Protein AF-0000000084941012 (afdb_homodimer)

pLDDT: mean 90.16, std 10.42, range [42.03, 98.69]

Radius of gyration: 24.3 Å; Cα contacts (8 Å, |Δi|>4): 1120; chains: 2; bounding box: 50×72×60 Å

Nearest PDB structures (foldseek):
  5lj7-assembly1_B  TM=8.332E-01  e=2.369E-20  Aggregatibacter actinomycetemcomitans
  5lil-assembly1_B  TM=8.361E-01  e=9.939E-20  Aggregatibacter actinomycetemcomitans
  5lil-assembly1_A  TM=8.346E-01  e=3.928E-19  Aggregatibacter actinomycetemcomitans
  5lj6-assembly1_A  TM=8.363E-01  e=1.085E-18  Aggregatibacter actinomycetemcomitans
  8bms-assembly1_A  TM=8.420E-01  e=5.595E-17  Lactobacillus delbrueckii subsp. bulgaricus ATCC 11842 = JCM 1002

Secondary structure (DSSP, 8-state):
---SEEEEEEEE--TTSSS-SEEEEEEEE-TT-EEEEE--TTSSHHHHHHHHTTSS--SEEEEEETTEEGGGS-HHHHHTTEEEE-SS----TT-BHHHHHHHHHGGGS-TTPPPPHHHHHHHHHHHHHTT-GGGTTSBGGGS-HHHHHHHHHHHHHHT--SEEEESSTTTTS-HHHHHHHHHHHHHHHHTT-EEEEEES-THHHHHH-SEEEEE-TTS-EEEEEHHHH--HHHHHHHHTS-EEEEEEGGGTEEEEEE---/---SEEEEEEEE--TTSSS-SEEEEEEEE-TT-EEEEE--TTSSHHHHHHHHTTSS--SEEEEEETTEEGGGS-HHHHHTTEEEE-SS----TT-BHHHHHHHHHGGGS-TTPPPPHHHHHHHHHHHHHTT-GGGTTSBGGGS-HHHHHHHHHHHHHHT--SEEEESSTTTTS-HHHHHHHHHHHHHHHHTT-EEEEEES-THHHHHH-SEEEEE-TTS-EEEEEHHHH--HHHHHHHHTS-EEEEEEGGGTEEEEEE---

Sequence (522 aa):
MAPLIEVQDLAFRYSNRRGDVFRNVSFAVEKGEMLTLLGPNGAGKSTLLNCIAGLATPTGGYVNVNRRPVCDCSARELAAHIGYVRQHIAVTYGYTVREYLVMGAAPRIGMFAVPKEEDYERVESTIAELDLKKLADRTVSHLSGGERQRVAVARAIVQDPEAILFDEPTSALDFGNQIRVLRTCKELTERGYAVVMTTHNPDQPILLGGKVALLNADGTLAVGDAATTLTSARLSELYGTELHLAYVDAVDRIACVSGRLMAPLIEVQDLAFRYSNRRGDVFRNVSFAVEKGEMLTLLGPNGAGKSTLLNCIAGLATPTGGYVNVNRRPVCDCSARELAAHIGYVRQHIAVTYGYTVREYLVMGAAPRIGMFAVPKEEDYERVESTIAELDLKKLADRTVSHLSGGERQRVAVARAIVQDPEAILFDEPTSALDFGNQIRVLRTCKELTERGYAVVMTTHNPDQPILLGGKVALLNADGTLAVGDAATTLTSARLSELYGTELHLAYVDAVDRIACVSGRL

Structure (mmCIF, N/CA/C/O backbone):
data_AF-0000000084941012-model_v1
#
loop_
_entity.id
_entity.type
_entity.pdbx_description
1 polymer 'ABC transporter, ATP-binding protein'
#
loop_
_atom_site.group_PDB
_atom_site.id
_atom_site.type_symbol
_atom_site.label_atom_id
_atom_site.label_alt_id
_atom_site.label_comp_id
_atom_site.label_asym_id
_atom_site.label_entity_id
_atom_site.label_seq_id
_atom_site.pdbx_PDB_ins_code
_atom_site.Cartn_x
_atom_site.Cartn_y
_atom_site.Cartn_z
_atom_site.occupancy
_atom_site.B_iso_or_equiv
_atom_site.auth_seq_id
_atom_site.auth_comp_id
_atom_site.auth_asym_id
_atom_site.auth_atom_id
_atom_site.pdbx_PDB_model_num
ATOM 1 N N . MET A 1 1 ? 7.977 -36.344 -7.293 1 62.31 1 MET A N 1
ATOM 2 C CA . MET A 1 1 ? 7.375 -35.719 -8.469 1 62.31 1 MET A CA 1
ATOM 3 C C . MET A 1 1 ? 8.055 -34.406 -8.789 1 62.31 1 MET 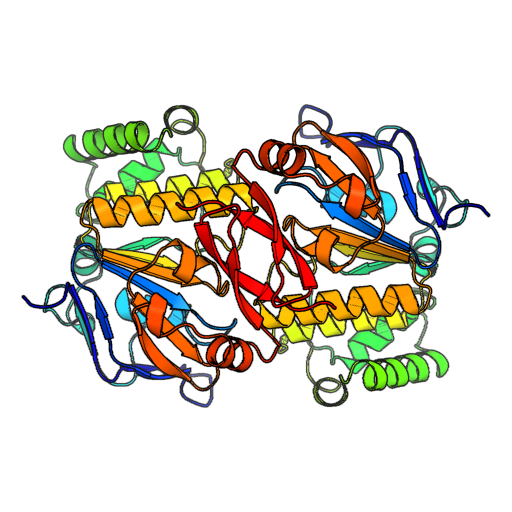A C 1
ATOM 5 O O . MET A 1 1 ? 8.578 -33.719 -7.891 1 62.31 1 MET A O 1
ATOM 9 N N . ALA A 1 2 ? 8.289 -34.094 -10.031 1 83.56 2 ALA A N 1
ATOM 10 C CA . ALA A 1 2 ? 9.023 -32.906 -10.438 1 83.56 2 ALA A CA 1
ATOM 11 C C . ALA A 1 2 ? 8.234 -31.625 -10.109 1 83.56 2 ALA A C 1
ATOM 13 O O . ALA A 1 2 ? 7.004 -31.625 -10.18 1 83.56 2 ALA A O 1
ATOM 14 N N . PRO A 1 3 ? 8.891 -30.578 -9.602 1 93.44 3 PRO A N 1
ATOM 15 C CA . PRO A 1 3 ? 8.195 -29.328 -9.281 1 93.44 3 PRO A CA 1
ATOM 16 C C . PRO A 1 3 ? 7.574 -28.672 -10.516 1 93.44 3 PRO A C 1
ATOM 18 O O . PRO A 1 3 ? 8.039 -28.891 -11.633 1 93.44 3 PRO A O 1
ATOM 21 N N . LEU A 1 4 ? 6.496 -28.062 -10.305 1 96.06 4 LEU A N 1
ATOM 22 C CA . LEU A 1 4 ? 5.816 -27.359 -11.383 1 96.06 4 LEU A CA 1
ATOM 23 C C . LEU A 1 4 ? 6.66 -26.188 -11.891 1 96.06 4 LEU A C 1
ATOM 25 O O . LEU A 1 4 ? 6.797 -26 -13.102 1 96.06 4 LEU A O 1
ATOM 29 N N . ILE A 1 5 ? 7.176 -25.391 -10.961 1 97.44 5 ILE A N 1
ATOM 30 C CA . ILE A 1 5 ? 8.109 -24.312 -11.25 1 97.44 5 ILE A CA 1
ATOM 31 C C . ILE A 1 5 ? 9.461 -24.609 -10.602 1 97.44 5 ILE A C 1
ATOM 33 O O . ILE A 1 5 ? 9.531 -24.906 -9.406 1 97.44 5 ILE A O 1
ATOM 37 N N . GLU A 1 6 ? 10.461 -24.562 -11.406 1 97.88 6 GLU A N 1
ATOM 38 C CA . GLU A 1 6 ? 11.82 -24.75 -10.906 1 97.88 6 GLU A CA 1
ATOM 39 C C . GLU A 1 6 ? 12.742 -23.609 -11.344 1 97.88 6 GLU A C 1
ATOM 41 O O . GLU A 1 6 ? 12.867 -23.328 -12.531 1 97.88 6 GLU A O 1
ATOM 46 N N . VAL A 1 7 ? 13.281 -22.953 -10.406 1 97.69 7 VAL A N 1
ATOM 47 C CA . VAL A 1 7 ? 14.25 -21.891 -10.641 1 97.69 7 VAL A CA 1
ATOM 48 C C . VAL A 1 7 ? 15.617 -22.328 -10.117 1 97.69 7 VAL A C 1
ATOM 50 O O . VAL A 1 7 ? 15.758 -22.703 -8.953 1 97.69 7 VAL A O 1
ATOM 53 N N . GLN A 1 8 ? 16.625 -22.281 -10.984 1 97.25 8 GLN A N 1
ATOM 54 C CA . GLN A 1 8 ? 17.938 -22.797 -10.609 1 97.25 8 GLN A CA 1
ATOM 55 C C . GLN A 1 8 ? 19.031 -21.766 -10.922 1 97.25 8 GLN A C 1
ATOM 57 O O . GLN A 1 8 ? 19.219 -21.391 -12.078 1 97.25 8 GLN A O 1
ATOM 62 N N . ASP A 1 9 ? 19.75 -21.375 -9.836 1 97.12 9 ASP A N 1
ATOM 63 C CA . ASP A 1 9 ? 20.906 -20.484 -9.93 1 97.12 9 ASP A CA 1
ATOM 64 C C . ASP A 1 9 ? 20.609 -19.297 -10.828 1 97.12 9 ASP A C 1
ATOM 66 O O . ASP A 1 9 ? 21.422 -18.938 -11.688 1 97.12 9 ASP A O 1
ATOM 70 N N . LEU A 1 10 ? 19.469 -18.781 -10.695 1 97.12 10 LEU A N 1
ATOM 71 C CA . LEU A 1 10 ? 18.984 -17.719 -11.578 1 97.12 10 LEU A CA 1
ATOM 72 C C . LEU A 1 10 ? 19.703 -16.391 -11.281 1 97.12 10 LEU A C 1
ATOM 74 O O . LEU A 1 10 ? 19.906 -16.047 -10.117 1 97.12 10 LEU A O 1
ATOM 78 N N . ALA A 1 11 ? 20.047 -15.703 -12.328 1 96.62 11 ALA A N 1
ATOM 79 C CA . ALA A 1 11 ? 20.625 -14.367 -12.242 1 96.62 11 ALA A CA 1
ATOM 80 C C . ALA A 1 11 ? 20 -13.43 -13.273 1 96.62 11 ALA A C 1
ATOM 82 O O . ALA A 1 11 ? 19.578 -13.867 -14.336 1 96.62 11 ALA A O 1
ATOM 83 N N . PHE A 1 12 ? 19.906 -12.188 -12.914 1 96.44 12 PHE A N 1
ATOM 84 C CA . PHE A 1 12 ? 19.344 -11.195 -13.828 1 96.44 12 PHE A CA 1
ATOM 85 C C . PHE A 1 12 ? 20.031 -9.852 -13.641 1 96.44 12 PHE A C 1
ATOM 87 O O . PHE A 1 12 ? 20.328 -9.445 -12.516 1 96.44 12 PHE A O 1
ATOM 94 N N . ARG A 1 13 ? 20.281 -9.266 -14.719 1 93.38 13 ARG A N 1
ATOM 95 C CA . ARG A 1 13 ? 20.812 -7.91 -14.773 1 93.38 13 ARG A CA 1
ATOM 96 C C . ARG A 1 13 ? 20.156 -7.102 -15.883 1 93.38 13 ARG A C 1
ATOM 98 O O . ARG A 1 13 ? 19.969 -7.605 -16.984 1 93.38 13 ARG A O 1
ATOM 105 N N . TYR A 1 14 ? 19.797 -5.91 -15.539 1 89.94 14 TYR A N 1
ATOM 106 C CA . TYR A 1 14 ? 19.312 -5.023 -16.594 1 89.94 14 TYR A CA 1
ATOM 107 C C . TYR A 1 14 ? 20.453 -4.492 -17.438 1 89.94 14 TYR A C 1
ATOM 109 O O . TYR A 1 14 ? 21.531 -4.215 -16.922 1 89.94 14 TYR A O 1
ATOM 117 N N . SER A 1 15 ? 20.203 -4.316 -18.641 1 83.75 15 SER A N 1
ATOM 118 C CA . SER A 1 15 ? 21.25 -3.879 -19.562 1 83.75 15 SER A CA 1
ATOM 119 C C . SER A 1 15 ? 21.734 -2.473 -19.219 1 83.75 15 SER A C 1
ATOM 121 O O . SER A 1 15 ? 22.906 -2.162 -19.375 1 83.75 15 SER A O 1
ATOM 123 N N . ASN A 1 16 ? 20.875 -1.645 -18.75 1 78.44 16 ASN A N 1
ATOM 124 C CA . ASN A 1 16 ? 21.188 -0.238 -18.531 1 78.44 16 ASN A CA 1
ATOM 125 C C . ASN A 1 16 ? 21.609 0.031 -17.094 1 78.44 16 ASN A C 1
ATOM 127 O O . ASN A 1 16 ? 21.766 1.187 -16.688 1 78.44 16 ASN A O 1
ATOM 131 N N . ARG A 1 17 ? 21.688 -0.974 -16.359 1 74 17 ARG A N 1
ATOM 132 C CA . ARG A 1 17 ? 22.062 -0.782 -14.953 1 74 17 ARG A CA 1
ATOM 133 C C . ARG A 1 17 ? 23.266 -1.634 -14.586 1 74 17 ARG A C 1
ATOM 135 O O . ARG A 1 17 ? 23.469 -2.719 -15.141 1 74 17 ARG A O 1
ATOM 142 N N . ARG A 1 18 ? 24 -0.912 -13.719 1 73.75 18 ARG A N 1
ATOM 143 C CA . ARG A 1 18 ? 25.141 -1.653 -13.211 1 73.75 18 ARG A CA 1
ATOM 144 C C . ARG A 1 18 ? 24.734 -2.611 -12.102 1 73.75 18 ARG A C 1
ATOM 146 O O . ARG A 1 18 ? 23.859 -2.293 -11.297 1 73.75 18 ARG A O 1
ATOM 153 N N . GLY A 1 19 ? 25.172 -3.869 -12.195 1 85.06 19 GLY A N 1
ATOM 154 C CA . GLY A 1 19 ? 25 -4.836 -11.117 1 85.06 19 GLY A CA 1
ATOM 155 C C . GLY A 1 19 ? 23.812 -5.75 -11.32 1 85.06 19 GLY A C 1
ATOM 156 O O . GLY A 1 19 ? 22.891 -5.418 -12.062 1 85.06 19 GLY A O 1
ATOM 157 N N . ASP A 1 20 ? 23.891 -6.918 -10.695 1 91.75 20 ASP A N 1
ATOM 158 C CA . ASP A 1 20 ? 22.812 -7.898 -10.766 1 91.75 20 ASP A CA 1
ATOM 159 C C . ASP A 1 20 ? 21.672 -7.535 -9.82 1 91.75 20 ASP A C 1
ATOM 161 O O . ASP A 1 20 ? 21.906 -7.07 -8.703 1 91.75 20 ASP A O 1
ATOM 165 N N . VAL A 1 21 ? 20.484 -7.586 -10.344 1 93.12 21 VAL A N 1
ATOM 166 C CA . VAL A 1 21 ? 19.312 -7.473 -9.484 1 93.12 21 VAL A CA 1
ATOM 167 C C . VAL A 1 21 ? 19.312 -8.594 -8.445 1 93.12 21 VAL A C 1
ATOM 169 O O . VAL A 1 21 ? 19.094 -8.352 -7.258 1 93.12 21 VAL A O 1
ATOM 172 N N . PHE A 1 22 ? 19.562 -9.789 -8.875 1 94.81 22 PHE A N 1
ATOM 173 C CA . PHE A 1 22 ? 19.781 -10.953 -8.031 1 94.81 22 PHE A CA 1
ATOM 174 C C . PHE A 1 22 ? 20.688 -11.961 -8.727 1 94.81 22 PHE A C 1
ATOM 176 O O . PHE A 1 22 ? 20.891 -11.891 -9.938 1 94.81 22 PHE A O 1
ATOM 183 N N . ARG A 1 23 ? 21.297 -12.805 -7.848 1 93.81 23 ARG A N 1
ATOM 184 C CA . ARG A 1 23 ? 22.172 -13.867 -8.336 1 93.81 23 ARG A CA 1
ATOM 185 C C . ARG A 1 23 ? 22.016 -15.133 -7.508 1 93.81 23 ARG A C 1
ATOM 187 O O . ARG A 1 23 ? 21.688 -15.062 -6.316 1 93.81 23 ARG A O 1
ATOM 194 N N . ASN A 1 24 ? 22.156 -16.25 -8.242 1 94.25 24 ASN A N 1
ATOM 195 C CA . ASN A 1 24 ? 22.172 -17.547 -7.598 1 94.25 24 ASN A CA 1
ATOM 196 C C . ASN A 1 24 ? 20.891 -17.812 -6.828 1 94.25 24 ASN A C 1
ATOM 198 O O . ASN A 1 24 ? 20.922 -18.25 -5.676 1 94.25 24 ASN A O 1
ATOM 202 N N . VAL A 1 25 ? 19.797 -17.484 -7.402 1 95.19 25 VAL A N 1
ATOM 203 C CA . VAL A 1 25 ? 18.469 -17.688 -6.812 1 95.19 25 VAL A CA 1
ATOM 204 C C . VAL A 1 25 ? 17.922 -19.047 -7.234 1 95.19 25 VAL A C 1
ATOM 206 O O . VAL A 1 25 ? 17.906 -19.375 -8.422 1 95.19 25 VAL A O 1
ATOM 209 N N . SER A 1 26 ? 17.594 -19.859 -6.258 1 97.56 26 SER A N 1
ATOM 210 C CA . SER A 1 26 ? 17.047 -21.188 -6.547 1 97.56 26 SER A CA 1
ATOM 211 C C . SER A 1 26 ? 15.852 -21.5 -5.652 1 97.56 26 SER A C 1
ATOM 213 O O . SER A 1 26 ? 15.867 -21.203 -4.457 1 97.56 26 SER A O 1
ATOM 215 N N . PHE A 1 27 ? 14.812 -22.016 -6.238 1 97.56 27 PHE A N 1
ATOM 216 C CA . PHE A 1 27 ? 13.664 -22.531 -5.5 1 97.56 27 PHE A CA 1
ATOM 217 C C . PHE A 1 27 ? 12.75 -23.328 -6.418 1 97.56 27 PHE A C 1
ATOM 219 O O . PHE A 1 27 ? 12.969 -23.375 -7.629 1 97.56 27 PHE A O 1
ATOM 226 N N . ALA A 1 28 ? 11.852 -23.969 -5.828 1 97.81 28 ALA A N 1
ATOM 227 C CA . ALA A 1 28 ? 10.859 -24.734 -6.578 1 97.81 28 ALA A CA 1
ATOM 228 C C . ALA A 1 28 ? 9.477 -24.594 -5.957 1 97.81 28 ALA A C 1
ATOM 230 O O . ALA A 1 28 ? 9.352 -24.328 -4.758 1 97.81 28 ALA A O 1
ATOM 231 N N . VAL A 1 29 ? 8.484 -24.719 -6.773 1 97.75 29 VAL A N 1
ATOM 232 C CA . VAL A 1 29 ? 7.09 -24.688 -6.344 1 97.75 29 VAL A CA 1
ATOM 233 C C . VAL A 1 29 ? 6.332 -25.875 -6.918 1 97.75 29 VAL A C 1
ATOM 235 O O . VAL A 1 29 ? 6.391 -26.141 -8.125 1 97.75 29 VAL A O 1
ATOM 238 N N . GLU A 1 30 ? 5.695 -26.578 -6.074 1 97.06 30 GLU A N 1
ATOM 239 C CA . GLU A 1 30 ? 4.898 -27.734 -6.488 1 97.06 30 GLU A CA 1
ATOM 240 C C . GLU A 1 30 ? 3.443 -27.344 -6.734 1 97.06 30 GLU A C 1
ATOM 242 O O . GLU A 1 30 ? 3.027 -26.234 -6.387 1 97.06 30 GLU A O 1
ATOM 247 N N . LYS A 1 31 ? 2.754 -28.266 -7.398 1 95.19 31 LYS A N 1
ATOM 248 C CA . LYS A 1 31 ? 1.314 -28.078 -7.547 1 95.19 31 LYS A CA 1
ATOM 249 C C . LYS A 1 31 ? 0.632 -27.938 -6.191 1 95.19 31 LYS A C 1
ATOM 251 O O . LYS A 1 31 ? 0.951 -28.672 -5.254 1 95.19 31 LYS A O 1
ATOM 256 N N . GLY A 1 32 ? -0.248 -26.938 -6.125 1 96 32 GLY A N 1
ATOM 257 C CA . GLY A 1 32 ? -0.999 -26.75 -4.895 1 96 32 GLY A CA 1
ATOM 258 C C . GLY A 1 32 ? -0.191 -26.078 -3.803 1 96 32 GLY A C 1
ATOM 259 O O . GLY A 1 32 ? -0.621 -26.016 -2.648 1 96 32 GLY A O 1
ATOM 260 N N . GLU A 1 33 ? 0.954 -25.594 -4.168 1 97.69 33 GLU A N 1
ATOM 261 C CA . GLU A 1 33 ? 1.834 -24.984 -3.176 1 97.69 33 GLU A CA 1
ATOM 262 C C . GLU A 1 33 ? 1.787 -23.469 -3.256 1 97.69 33 GLU A C 1
ATOM 264 O O . GLU A 1 33 ? 1.626 -22.906 -4.34 1 97.69 33 GLU A O 1
ATOM 269 N N . MET A 1 34 ? 1.875 -22.844 -2.111 1 98.19 34 MET A N 1
ATOM 270 C CA . MET A 1 34 ? 1.961 -21.406 -1.972 1 98.19 34 MET A CA 1
ATOM 271 C C . MET A 1 34 ? 3.404 -20.953 -1.761 1 98.19 34 MET A C 1
ATOM 273 O O . MET A 1 34 ? 4.082 -21.453 -0.856 1 98.19 34 MET A O 1
ATOM 277 N N . LEU A 1 35 ? 3.889 -20.078 -2.598 1 98.69 35 LEU A N 1
ATOM 278 C CA . LEU A 1 35 ? 5.164 -19.406 -2.381 1 98.69 35 LEU A CA 1
ATOM 279 C C . LEU A 1 35 ? 4.984 -17.891 -2.377 1 98.69 35 LEU A C 1
ATOM 281 O O . LEU A 1 35 ? 4.5 -17.312 -3.355 1 98.69 35 LEU A O 1
ATOM 285 N N . THR A 1 36 ? 5.297 -17.25 -1.313 1 98.69 36 THR A N 1
ATOM 286 C CA . THR A 1 36 ? 5.266 -15.789 -1.229 1 98.69 36 THR A CA 1
ATOM 287 C C . THR A 1 36 ? 6.676 -15.219 -1.329 1 98.69 36 THR A C 1
ATOM 289 O O . THR A 1 36 ? 7.551 -15.555 -0.528 1 98.69 36 THR A O 1
ATOM 292 N N . LEU A 1 37 ? 6.926 -14.477 -2.348 1 98.38 37 LEU A N 1
ATOM 293 C CA . LEU A 1 37 ? 8.164 -13.719 -2.488 1 98.38 37 LEU A CA 1
ATOM 294 C C . LEU A 1 37 ? 8.094 -12.406 -1.717 1 98.38 37 LEU A C 1
ATOM 296 O O . LEU A 1 37 ? 7.348 -11.5 -2.094 1 98.38 37 LEU A O 1
ATOM 300 N N . LEU A 1 38 ? 8.859 -12.328 -0.659 1 98.31 38 LEU A N 1
ATOM 301 C CA . LEU A 1 38 ? 8.844 -11.18 0.246 1 98.31 38 LEU A CA 1
ATOM 302 C C . LEU A 1 38 ? 10.133 -10.367 0.114 1 98.31 38 LEU A C 1
ATOM 304 O O . LEU A 1 38 ? 11.227 -10.938 0.04 1 98.31 38 LEU A O 1
ATOM 308 N N . GLY A 1 39 ? 10.047 -9.094 0.103 1 95.81 39 GLY A N 1
ATOM 309 C CA . GLY A 1 39 ? 11.203 -8.219 0.034 1 95.81 39 GLY A CA 1
ATOM 310 C C . GLY A 1 39 ? 10.836 -6.75 -0.077 1 95.81 39 GLY A C 1
ATOM 311 O O . GLY A 1 39 ? 9.68 -6.41 -0.312 1 95.81 39 GLY A O 1
ATOM 312 N N . PRO A 1 40 ? 11.781 -5.902 0.092 1 93.75 40 PRO A N 1
ATOM 313 C CA . PRO A 1 40 ? 11.531 -4.465 -0.029 1 93.75 40 PRO A CA 1
ATOM 314 C C . PRO A 1 40 ? 11.266 -4.031 -1.469 1 93.75 40 PRO A C 1
ATOM 316 O O . PRO A 1 40 ? 11.398 -4.836 -2.395 1 93.75 40 PRO A O 1
ATOM 319 N N . ASN A 1 41 ? 10.766 -2.803 -1.564 1 89.56 41 ASN A N 1
ATOM 320 C CA . ASN A 1 41 ? 10.586 -2.24 -2.898 1 89.56 41 ASN A CA 1
ATOM 321 C C . ASN A 1 41 ? 11.898 -2.201 -3.674 1 89.56 41 ASN A C 1
ATOM 323 O O . ASN A 1 41 ? 12.945 -1.864 -3.117 1 89.56 41 ASN A O 1
ATOM 327 N N . GLY A 1 42 ? 11.883 -2.588 -4.887 1 87.81 42 GLY A N 1
ATOM 328 C CA . GLY A 1 42 ? 13.055 -2.5 -5.746 1 87.81 42 GLY A CA 1
ATOM 329 C C . GLY A 1 42 ? 13.977 -3.693 -5.617 1 87.81 42 GLY A C 1
ATOM 330 O O . GLY A 1 42 ? 15.023 -3.748 -6.273 1 87.81 42 GLY A O 1
ATOM 331 N N . ALA A 1 43 ? 13.625 -4.652 -4.84 1 92 43 ALA A N 1
ATOM 332 C CA . ALA A 1 43 ? 14.508 -5.789 -4.582 1 92 43 ALA A CA 1
ATOM 333 C C . ALA A 1 43 ? 14.594 -6.703 -5.797 1 92 43 ALA A C 1
ATOM 335 O O . ALA A 1 43 ? 15.477 -7.559 -5.875 1 92 43 ALA A O 1
ATOM 336 N N . GLY A 1 44 ? 13.625 -6.598 -6.727 1 94 44 GLY A N 1
ATOM 337 C CA . GLY A 1 44 ? 13.656 -7.434 -7.914 1 94 44 GLY A CA 1
ATOM 338 C C . GLY A 1 44 ? 12.547 -8.469 -7.945 1 94 44 GLY A C 1
ATOM 339 O O . GLY A 1 44 ? 12.586 -9.406 -8.742 1 94 44 GLY A O 1
ATOM 340 N N . LYS A 1 45 ? 11.562 -8.367 -7.062 1 95.94 45 LYS A N 1
ATOM 341 C CA . LYS A 1 45 ? 10.477 -9.336 -6.969 1 95.94 45 LYS A CA 1
ATOM 342 C C . LYS A 1 45 ? 9.742 -9.469 -8.297 1 95.94 45 LYS A C 1
ATOM 344 O O . LYS A 1 45 ? 9.547 -10.578 -8.797 1 95.94 45 LYS A O 1
ATOM 349 N N . SER A 1 46 ? 9.359 -8.273 -8.891 1 94.44 46 SER A N 1
ATOM 350 C CA . SER A 1 46 ? 8.648 -8.273 -10.164 1 94.44 46 SER A CA 1
ATOM 351 C C . SER A 1 46 ? 9.523 -8.828 -11.281 1 94.44 46 SER A C 1
ATOM 353 O O . SER A 1 46 ? 9.039 -9.547 -12.164 1 94.44 46 SER A O 1
ATOM 355 N N . THR A 1 47 ? 10.781 -8.531 -11.258 1 94.94 47 THR A N 1
ATOM 356 C CA . THR A 1 47 ? 11.727 -9.055 -12.234 1 94.94 47 THR A CA 1
ATOM 357 C C . THR A 1 47 ? 11.789 -10.578 -12.172 1 94.94 47 THR A C 1
ATOM 359 O O . THR A 1 47 ? 11.766 -11.25 -13.203 1 94.94 47 THR A O 1
ATOM 362 N N . LEU A 1 48 ? 11.828 -11.055 -10.961 1 96.94 48 LEU A N 1
ATOM 363 C CA . LEU A 1 48 ? 11.859 -12.508 -10.773 1 96.94 48 LEU A CA 1
ATOM 364 C C . LEU A 1 48 ? 10.594 -13.156 -11.32 1 96.94 48 LEU A C 1
ATOM 366 O O . LEU A 1 48 ? 10.664 -14.164 -12.031 1 96.94 48 LEU A O 1
ATOM 370 N N . LEU A 1 49 ? 9.414 -12.594 -11.055 1 96.75 49 LEU A N 1
ATOM 371 C CA . LEU A 1 49 ? 8.156 -13.109 -11.594 1 96.75 49 LEU A CA 1
ATOM 372 C C . LEU A 1 49 ? 8.156 -13.07 -13.117 1 96.75 49 LEU A C 1
ATOM 374 O O . LEU A 1 49 ? 7.684 -14 -13.766 1 96.75 49 LEU A O 1
ATOM 378 N N . ASN A 1 50 ? 8.719 -12 -13.672 1 95.56 50 ASN A N 1
ATOM 379 C CA . ASN A 1 50 ? 8.805 -11.867 -15.117 1 95.56 50 ASN A CA 1
ATOM 380 C C . ASN A 1 50 ? 9.688 -12.953 -15.727 1 95.56 50 ASN A C 1
ATOM 382 O O . ASN A 1 50 ? 9.398 -13.453 -16.812 1 95.56 50 ASN A O 1
ATOM 386 N N . CYS A 1 51 ? 10.727 -13.312 -15.062 1 96.56 51 CYS A N 1
ATOM 387 C CA . CYS A 1 51 ? 11.578 -14.398 -15.531 1 96.56 51 CYS A CA 1
ATOM 388 C C . CYS A 1 51 ? 10.812 -15.719 -15.547 1 96.56 51 CYS A C 1
ATOM 390 O O . CYS A 1 51 ? 10.914 -16.484 -16.5 1 96.56 51 CYS A O 1
ATOM 392 N N . ILE A 1 52 ? 10.023 -15.945 -14.523 1 96.56 52 ILE A N 1
ATOM 393 C CA . ILE A 1 52 ? 9.242 -17.172 -14.422 1 96.56 52 ILE A CA 1
ATOM 394 C C . ILE A 1 52 ? 8.188 -17.203 -15.523 1 96.56 52 ILE A C 1
ATOM 396 O O . ILE A 1 52 ? 7.957 -18.25 -16.141 1 96.56 52 ILE A O 1
ATOM 400 N N . ALA A 1 53 ? 7.613 -16.062 -15.805 1 94.88 53 ALA A N 1
ATOM 401 C CA . ALA A 1 53 ? 6.535 -15.961 -16.781 1 94.88 53 ALA A CA 1
ATOM 402 C C . ALA A 1 53 ? 7.09 -15.898 -18.203 1 94.88 53 ALA A C 1
ATOM 404 O O . ALA A 1 53 ? 6.324 -15.828 -19.172 1 94.88 53 ALA A O 1
ATOM 405 N N . GLY A 1 54 ? 8.391 -15.789 -18.359 1 94.62 54 GLY A N 1
ATOM 406 C CA . GLY A 1 54 ? 9.016 -15.727 -19.672 1 94.62 54 GLY A CA 1
ATOM 407 C C . GLY A 1 54 ? 8.984 -14.336 -20.281 1 94.62 54 GLY A C 1
ATOM 408 O O . GLY A 1 54 ? 9.148 -14.172 -21.484 1 94.62 54 GLY A O 1
ATOM 409 N N . LEU A 1 55 ? 8.75 -13.336 -19.516 1 93 55 LEU A N 1
ATOM 410 C CA . LEU A 1 55 ? 8.648 -11.953 -19.984 1 93 55 LEU A CA 1
ATOM 411 C C . LEU A 1 55 ? 9.992 -11.234 -19.859 1 93 55 LEU A C 1
ATOM 413 O O . LEU A 1 55 ? 10.164 -10.141 -20.406 1 93 55 LEU A O 1
ATOM 417 N N . ALA A 1 56 ? 10.914 -11.781 -19.125 1 94 56 ALA A N 1
ATOM 418 C CA . ALA A 1 56 ? 12.289 -11.305 -19 1 94 56 ALA A CA 1
ATOM 419 C C . ALA A 1 56 ? 13.281 -12.461 -19.141 1 94 56 ALA A C 1
ATOM 421 O O . ALA A 1 56 ? 13.062 -13.547 -18.594 1 94 56 ALA A O 1
ATOM 422 N N . THR A 1 57 ? 14.328 -12.266 -19.859 1 94.25 57 THR A N 1
ATOM 423 C CA . THR A 1 57 ? 15.336 -13.297 -20.062 1 94.25 57 THR A CA 1
ATOM 424 C C . THR A 1 57 ? 16.422 -13.219 -19 1 94.25 57 THR A C 1
ATOM 426 O O . THR A 1 57 ? 17.125 -12.211 -18.891 1 94.25 57 THR A O 1
ATOM 429 N N . PRO A 1 58 ? 16.562 -14.234 -18.266 1 96.25 58 PRO A N 1
ATOM 430 C CA . PRO A 1 58 ? 17.641 -14.25 -17.25 1 96.25 58 PRO A CA 1
ATOM 431 C C . PRO A 1 58 ? 19.031 -14.141 -17.875 1 96.25 58 PRO A C 1
ATOM 433 O O . PRO A 1 58 ? 19.219 -14.516 -19.031 1 96.25 58 PRO A O 1
ATOM 436 N N . THR A 1 59 ? 19.984 -13.625 -17.078 1 95.62 59 THR A N 1
ATOM 437 C CA . THR A 1 59 ? 21.375 -13.508 -17.531 1 95.62 59 THR A CA 1
ATOM 438 C C . THR A 1 59 ? 22.172 -14.734 -17.125 1 95.62 59 THR A C 1
ATOM 440 O O . THR A 1 59 ? 23.312 -14.922 -17.562 1 95.62 59 THR A O 1
ATOM 443 N N . GLY A 1 60 ? 21.641 -15.516 -16.266 1 95.44 60 GLY A N 1
ATOM 444 C CA . GLY A 1 60 ? 22.234 -16.766 -15.805 1 95.44 60 GLY A CA 1
ATOM 445 C C . GLY A 1 60 ? 21.219 -17.703 -15.172 1 95.44 60 GLY A C 1
ATOM 446 O O . GLY A 1 60 ? 20.125 -17.266 -14.766 1 95.44 60 GLY A O 1
ATOM 447 N N . GLY A 1 61 ? 21.547 -18.984 -15.109 1 96.44 61 GLY A N 1
ATOM 448 C CA . GLY A 1 61 ? 20.609 -19.969 -14.57 1 96.44 61 GLY A CA 1
ATOM 449 C C . GLY A 1 61 ? 19.453 -20.25 -15.492 1 96.44 61 GLY A C 1
ATOM 450 O O . GLY A 1 61 ? 19.5 -19.953 -16.688 1 96.44 61 GLY A O 1
ATOM 451 N N . TYR A 1 62 ? 18.438 -20.922 -14.938 1 96 62 TYR A N 1
ATOM 452 C CA . TYR A 1 62 ? 17.281 -21.25 -15.789 1 96 62 TYR A CA 1
ATOM 453 C C . TYR A 1 62 ? 16.016 -21.375 -14.953 1 96 62 TYR A C 1
ATOM 455 O O . TYR A 1 62 ? 16.078 -21.469 -13.727 1 96 62 TYR A O 1
ATOM 463 N N . VAL A 1 63 ? 14.922 -21.328 -15.633 1 97.31 63 VAL A N 1
ATOM 464 C CA . VAL A 1 63 ? 13.586 -21.562 -15.086 1 97.31 63 VAL A CA 1
ATOM 465 C C . VAL A 1 63 ? 12.891 -22.656 -15.883 1 97.31 63 VAL A C 1
ATOM 467 O O . VAL A 1 63 ? 12.883 -22.625 -17.109 1 97.31 63 VAL A O 1
ATOM 470 N N . ASN A 1 64 ? 12.391 -23.594 -15.188 1 96.62 64 ASN A N 1
ATOM 471 C CA . ASN A 1 64 ? 11.547 -24.609 -15.805 1 96.62 64 ASN A CA 1
ATOM 472 C C . ASN A 1 64 ? 10.109 -24.531 -15.312 1 96.62 64 ASN A C 1
ATOM 474 O O . ASN A 1 64 ? 9.867 -24.281 -14.125 1 96.62 64 ASN A O 1
ATOM 478 N N . VAL A 1 65 ? 9.227 -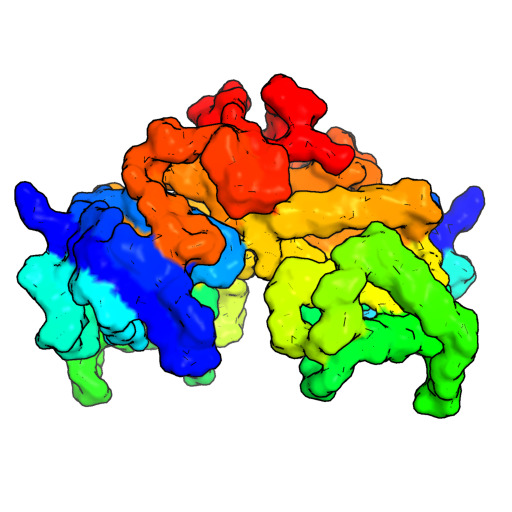24.734 -16.219 1 95.06 65 VAL A N 1
ATOM 479 C CA . VAL A 1 65 ? 7.805 -24.859 -15.914 1 95.06 65 VAL A CA 1
ATOM 480 C C . VAL A 1 65 ? 7.27 -26.172 -16.516 1 95.06 65 VAL A C 1
ATOM 482 O O . VAL A 1 65 ? 7.414 -26.406 -17.719 1 95.06 65 VAL A O 1
ATOM 485 N N . ASN A 1 66 ? 6.758 -26.906 -15.664 1 91.94 66 ASN A N 1
ATOM 486 C CA . ASN A 1 66 ? 6.293 -28.234 -16.094 1 91.94 66 ASN A CA 1
ATOM 487 C C . ASN A 1 66 ? 7.387 -29 -16.844 1 91.94 66 ASN A C 1
ATOM 489 O O . ASN A 1 66 ? 7.152 -29.531 -17.922 1 91.94 66 ASN A O 1
ATOM 493 N N . ARG A 1 67 ? 8.602 -28.891 -16.391 1 90.88 67 ARG A N 1
ATOM 494 C CA . ARG A 1 67 ? 9.773 -29.625 -16.828 1 90.88 67 ARG A CA 1
ATOM 495 C C . ARG A 1 67 ? 10.258 -29.141 -18.188 1 90.88 67 ARG A C 1
ATOM 497 O O . ARG A 1 67 ? 11 -29.844 -18.891 1 90.88 67 ARG A O 1
ATOM 504 N N . ARG A 1 68 ? 9.789 -28.031 -18.547 1 92.38 68 ARG A N 1
ATOM 505 C CA . ARG A 1 68 ? 10.25 -27.422 -19.781 1 92.38 68 ARG A CA 1
ATOM 506 C C . ARG A 1 68 ? 10.945 -26.094 -19.516 1 92.38 68 ARG A C 1
ATOM 508 O O . ARG A 1 68 ? 10.445 -25.266 -18.75 1 92.38 68 ARG A O 1
ATOM 515 N N . PRO A 1 69 ? 12 -25.906 -20.188 1 94.31 69 PRO A N 1
ATOM 516 C CA . PRO A 1 69 ? 12.656 -24.609 -20.031 1 94.31 69 PRO A CA 1
ATOM 517 C C . PRO A 1 69 ? 11.812 -23.453 -20.578 1 94.31 69 PRO A C 1
ATOM 519 O O . PRO A 1 69 ? 11.328 -23.531 -21.719 1 94.31 69 PRO A O 1
ATOM 522 N N . VAL A 1 70 ? 11.688 -22.453 -19.797 1 93.88 70 VAL A N 1
ATOM 523 C CA . VAL A 1 70 ? 10.875 -21.297 -20.156 1 93.88 70 VAL A CA 1
ATOM 524 C C . VAL A 1 70 ? 11.406 -20.672 -21.453 1 93.88 70 VAL A C 1
ATOM 526 O O . VAL A 1 70 ? 10.625 -20.219 -22.297 1 93.88 70 VAL A O 1
ATOM 529 N N . CYS A 1 71 ? 12.711 -20.688 -21.609 1 90.5 71 CYS A N 1
ATOM 530 C CA . CYS A 1 71 ? 13.336 -20.062 -22.781 1 90.5 71 CYS A CA 1
ATOM 531 C C . CYS A 1 71 ? 12.969 -20.812 -24.047 1 90.5 71 CYS A C 1
ATOM 533 O O . CYS A 1 71 ? 13.117 -20.281 -25.156 1 90.5 71 CYS A O 1
ATOM 535 N N . ASP A 1 72 ? 12.484 -22 -23.984 1 91.31 72 ASP A N 1
ATOM 536 C CA . ASP A 1 72 ? 12.148 -22.812 -25.141 1 91.31 72 ASP A CA 1
ATOM 537 C C . ASP A 1 72 ? 10.648 -22.766 -25.422 1 91.31 72 ASP A C 1
ATOM 539 O O . ASP A 1 72 ? 10.172 -23.375 -26.391 1 91.31 72 ASP A O 1
ATOM 543 N N . CYS A 1 73 ? 9.93 -22.094 -24.625 1 91 73 CYS A N 1
ATOM 544 C CA . CYS A 1 73 ? 8.477 -22.078 -24.75 1 91 73 CYS A CA 1
ATOM 545 C C . CYS A 1 73 ? 8.016 -20.812 -25.469 1 91 73 CYS A C 1
ATOM 547 O O . CYS A 1 73 ? 8.562 -19.734 -25.266 1 91 73 CYS A O 1
ATOM 549 N N . SER A 1 74 ? 7.02 -21.016 -26.297 1 88.94 74 SER A N 1
ATOM 550 C CA . SER A 1 74 ? 6.328 -19.859 -26.844 1 88.94 74 SER A CA 1
ATOM 551 C C . SER A 1 74 ? 5.438 -19.203 -25.781 1 88.94 74 SER A C 1
ATOM 553 O O . SER A 1 74 ? 5.125 -19.828 -24.766 1 88.94 74 SER A O 1
ATOM 555 N N . ALA A 1 75 ? 5.102 -18.016 -26.062 1 85.38 75 ALA A N 1
ATOM 556 C CA . ALA A 1 75 ? 4.188 -17.312 -25.156 1 85.38 75 ALA A CA 1
ATOM 557 C C . ALA A 1 75 ? 2.889 -18.094 -24.984 1 85.38 75 ALA A C 1
ATOM 559 O O . ALA A 1 75 ? 2.346 -18.172 -23.875 1 85.38 75 ALA A O 1
ATOM 560 N N . ARG A 1 76 ? 2.488 -18.703 -26 1 83.75 76 ARG A N 1
ATOM 561 C CA . ARG A 1 76 ? 1.249 -19.469 -25.984 1 83.75 76 ARG A CA 1
ATOM 562 C C . ARG A 1 76 ? 1.385 -20.719 -25.109 1 83.75 76 ARG A C 1
ATOM 564 O O . ARG A 1 76 ? 0.482 -21.031 -24.328 1 83.75 76 ARG A O 1
ATOM 571 N N . GLU A 1 77 ? 2.484 -21.312 -25.281 1 86.31 77 GLU A N 1
ATOM 572 C CA . GLU A 1 77 ? 2.732 -22.5 -24.484 1 86.31 77 GLU A CA 1
ATOM 573 C C . GLU A 1 77 ? 2.801 -22.156 -23 1 86.31 77 GLU A C 1
ATOM 575 O O . GLU A 1 77 ? 2.244 -22.875 -22.156 1 86.31 77 GLU A O 1
ATOM 580 N N . LEU A 1 78 ? 3.465 -21.125 -22.703 1 90.38 78 LEU A N 1
ATOM 581 C CA . LEU A 1 78 ? 3.617 -20.719 -21.312 1 90.38 78 LEU A CA 1
ATOM 582 C C . LEU A 1 78 ? 2.275 -20.297 -20.719 1 90.38 78 LEU A C 1
ATOM 584 O O . LEU A 1 78 ? 2.008 -20.531 -19.531 1 90.38 78 LEU A O 1
ATOM 588 N N . ALA A 1 79 ? 1.45 -19.719 -21.547 1 85.88 79 ALA A N 1
ATOM 589 C CA . ALA A 1 79 ? 0.145 -19.234 -21.109 1 85.88 79 ALA A CA 1
ATOM 590 C C . ALA A 1 79 ? -0.765 -20.391 -20.703 1 85.88 79 ALA A C 1
ATOM 592 O O . ALA A 1 79 ? -1.702 -20.203 -19.922 1 85.88 79 ALA A O 1
ATOM 593 N N . ALA A 1 80 ? -0.497 -21.516 -21.188 1 86.19 80 ALA A N 1
ATOM 594 C CA . ALA A 1 80 ? -1.271 -22.703 -20.828 1 86.19 80 ALA A CA 1
ATOM 595 C C . ALA A 1 80 ? -0.919 -23.188 -19.438 1 86.19 80 ALA A C 1
ATOM 597 O O . ALA A 1 80 ? -1.706 -23.891 -18.797 1 86.19 80 ALA A O 1
ATOM 598 N N . HIS A 1 81 ? 0.216 -22.734 -18.969 1 91.31 81 HIS A N 1
ATOM 599 C CA . HIS A 1 81 ? 0.696 -23.266 -17.703 1 91.31 81 HIS A CA 1
ATOM 600 C C . HIS A 1 81 ? 0.694 -22.203 -16.609 1 91.31 81 HIS A C 1
ATOM 602 O O . HIS A 1 81 ? 0.578 -22.516 -15.422 1 91.31 81 HIS A O 1
ATOM 608 N N . ILE A 1 82 ? 0.831 -20.969 -17.062 1 94.12 82 ILE A N 1
ATOM 609 C CA . ILE A 1 82 ? 1.023 -19.906 -16.078 1 94.12 82 ILE A CA 1
ATOM 610 C C . ILE A 1 82 ? 0.009 -18.781 -16.328 1 94.12 82 ILE A C 1
ATOM 612 O O . ILE A 1 82 ? -0.068 -18.234 -17.422 1 94.12 82 ILE A O 1
ATOM 616 N N . GLY A 1 83 ? -0.812 -18.547 -15.32 1 93.31 83 GLY A N 1
ATOM 617 C CA . GLY A 1 83 ? -1.549 -17.297 -15.266 1 93.31 83 GLY A CA 1
ATOM 618 C C . GLY A 1 83 ? -0.798 -16.188 -14.539 1 93.31 83 GLY A C 1
ATOM 619 O O . GLY A 1 83 ? -0.116 -16.453 -13.547 1 93.31 83 GLY A O 1
ATOM 620 N N . TYR A 1 84 ? -0.944 -14.977 -15.078 1 93.38 84 TYR A N 1
ATOM 621 C CA . TYR A 1 84 ? -0.212 -13.852 -14.508 1 93.38 84 TYR A CA 1
ATOM 622 C C . TYR A 1 84 ? -1.15 -12.688 -14.195 1 93.38 84 TYR A C 1
ATOM 624 O O . TYR A 1 84 ? -1.75 -12.109 -15.102 1 93.38 84 TYR A O 1
ATOM 632 N N . VAL A 1 85 ? -1.247 -12.422 -12.875 1 92.44 85 VAL A N 1
ATOM 633 C CA . VAL A 1 85 ? -2.039 -11.297 -12.383 1 92.44 85 VAL A CA 1
ATOM 634 C C . VAL A 1 85 ? -1.118 -10.133 -12.023 1 92.44 85 VAL A C 1
ATOM 636 O O . VAL A 1 85 ? -0.452 -10.156 -10.984 1 92.44 85 VAL A O 1
ATOM 639 N N . ARG A 1 86 ? -1.146 -9.102 -12.812 1 87.88 86 ARG A N 1
ATOM 640 C CA . ARG A 1 86 ? -0.276 -7.945 -12.633 1 87.88 86 ARG A CA 1
ATOM 641 C C . ARG A 1 86 ? -0.879 -6.953 -11.641 1 87.88 86 ARG A C 1
ATOM 643 O O . ARG A 1 86 ? -2.084 -6.98 -11.383 1 87.88 86 ARG A O 1
ATOM 650 N N . GLN A 1 87 ? 0.021 -6.176 -11.109 1 76.19 87 GLN A N 1
ATOM 651 C CA . GLN A 1 87 ? -0.397 -5.145 -10.172 1 76.19 87 GLN A CA 1
ATOM 652 C C . GLN A 1 87 ? -1.372 -4.168 -10.82 1 76.19 87 GLN A C 1
ATOM 654 O O . GLN A 1 87 ? -2.377 -3.787 -10.211 1 76.19 87 GLN A O 1
ATOM 659 N N . HIS A 1 88 ? -1.021 -3.711 -11.984 1 73.81 88 HIS A N 1
ATOM 660 C CA . HIS A 1 88 ? -1.868 -2.801 -12.742 1 73.81 88 HIS A CA 1
ATOM 661 C C . HIS A 1 88 ? -2.398 -3.473 -14.008 1 73.81 88 HIS A C 1
ATOM 663 O O . HIS A 1 88 ? -1.637 -4.09 -14.758 1 73.81 88 HIS A O 1
ATOM 669 N N . ILE A 1 89 ? -3.762 -3.584 -14.008 1 67.38 89 ILE A N 1
ATOM 670 C CA . ILE A 1 89 ? -4.395 -4.145 -15.195 1 67.38 89 ILE A CA 1
ATOM 671 C C . ILE A 1 89 ? -4.531 -3.061 -16.266 1 67.38 89 ILE A C 1
ATOM 673 O O . ILE A 1 89 ? -5.09 -1.991 -16 1 67.38 89 ILE A O 1
ATOM 677 N N . ALA A 1 90 ? -3.742 -3.225 -17.375 1 58.75 90 ALA A N 1
ATOM 678 C CA . ALA A 1 90 ? -3.949 -2.305 -18.5 1 58.75 90 ALA A CA 1
ATOM 679 C C . ALA A 1 90 ? -5.352 -2.455 -19.078 1 58.75 90 ALA A C 1
ATOM 681 O O . ALA A 1 90 ? -5.723 -3.535 -19.547 1 58.75 90 ALA A O 1
ATOM 682 N N . VAL A 1 91 ? -6.227 -1.736 -18.562 1 59.19 91 VAL A N 1
ATOM 683 C CA . VAL A 1 91 ? -7.586 -1.871 -19.078 1 59.19 91 VAL A CA 1
ATOM 684 C C . VAL A 1 91 ? -7.715 -1.112 -20.406 1 59.19 91 VAL A C 1
ATOM 686 O O . VAL A 1 91 ? -7.496 0.101 -20.453 1 59.19 91 VAL A O 1
ATOM 689 N N . THR A 1 92 ? -7.523 -1.899 -21.438 1 58.97 92 THR A N 1
ATOM 690 C CA . THR A 1 92 ? -7.906 -1.28 -22.703 1 58.97 92 THR A CA 1
ATOM 691 C C . THR A 1 92 ? -9.383 -0.901 -22.688 1 58.97 92 THR A C 1
ATOM 693 O O . THR A 1 92 ? -10.203 -1.59 -22.078 1 58.97 92 THR A O 1
ATOM 696 N N . TYR A 1 93 ? -9.789 0.266 -23.031 1 64.12 93 TYR A N 1
ATOM 697 C CA . TYR A 1 93 ? -11.078 0.95 -23.047 1 64.12 93 TYR A CA 1
ATOM 698 C C . TYR A 1 93 ? -12.148 0.065 -23.672 1 64.12 93 TYR A C 1
ATOM 700 O O . TYR A 1 93 ? -11.875 -0.696 -24.609 1 64.12 93 TYR A O 1
ATOM 708 N N . GLY A 1 94 ? -13.344 -0.217 -22.844 1 79.31 94 GLY A N 1
ATOM 709 C CA . GLY A 1 94 ? -14.672 -0.46 -23.391 1 79.31 94 GLY A CA 1
ATOM 710 C C . GLY A 1 94 ? -15.156 -1.881 -23.172 1 79.31 94 GLY A C 1
ATOM 711 O O . GLY A 1 94 ? -16.328 -2.188 -23.406 1 79.31 94 GLY A O 1
ATOM 712 N N . TYR A 1 95 ? -14.336 -2.93 -22.688 1 86.81 95 TYR A N 1
ATOM 713 C CA . TYR A 1 95 ? -14.836 -4.293 -22.531 1 86.81 95 TYR A CA 1
ATOM 714 C C . TYR A 1 95 ? -15.578 -4.461 -21.219 1 86.81 95 TYR A C 1
ATOM 716 O O . TYR A 1 95 ? -15.18 -3.9 -20.203 1 86.81 95 TYR A O 1
ATOM 724 N N . THR A 1 96 ? -16.625 -5.242 -21.359 1 92.56 96 THR A N 1
ATOM 725 C CA . THR A 1 96 ? -17.281 -5.676 -20.125 1 92.56 96 THR A CA 1
ATOM 726 C C . THR A 1 96 ? -16.438 -6.73 -19.406 1 92.56 96 THR A C 1
ATOM 728 O O . THR A 1 96 ? -15.523 -7.305 -20 1 92.56 96 THR A O 1
ATOM 731 N N . VAL A 1 97 ? -16.719 -6.941 -18.156 1 92.94 97 VAL A N 1
ATOM 732 C CA . VAL A 1 97 ? -16.031 -7.973 -17.375 1 92.94 97 VAL A CA 1
ATOM 733 C C . VAL A 1 97 ? -16.156 -9.32 -18.078 1 92.94 97 VAL A C 1
ATOM 735 O O . VAL A 1 97 ? -15.164 -10.039 -18.25 1 92.94 97 VAL A O 1
ATOM 738 N N . ARG A 1 98 ? -17.375 -9.625 -18.5 1 92.75 98 ARG A N 1
ATOM 739 C CA . ARG A 1 98 ? -17.609 -10.883 -19.203 1 92.75 98 ARG A CA 1
ATOM 740 C C . ARG A 1 98 ? -16.734 -10.992 -20.438 1 92.75 98 ARG A C 1
ATOM 742 O O . ARG A 1 98 ? -16.078 -12.016 -20.641 1 92.75 98 ARG A O 1
ATOM 749 N N . GLU A 1 99 ? -16.703 -9.977 -21.234 1 88.06 99 GLU A N 1
ATOM 750 C CA . GLU A 1 99 ? -15.883 -9.969 -22.453 1 88.06 99 GLU A CA 1
ATOM 751 C C . GLU A 1 99 ? -14.398 -10.102 -22.109 1 88.06 99 GLU A C 1
ATOM 753 O O . GLU A 1 99 ? -13.672 -10.844 -22.781 1 88.06 99 GLU A O 1
ATOM 758 N N . TYR A 1 100 ? -14.023 -9.328 -21.156 1 88.94 100 TYR A N 1
ATOM 759 C CA . TYR A 1 100 ? -12.641 -9.352 -20.703 1 88.94 100 TYR A CA 1
ATOM 760 C C . TYR A 1 100 ? -12.227 -10.758 -20.281 1 88.94 100 TYR A C 1
ATOM 762 O O . TYR A 1 100 ? -11.117 -11.203 -20.594 1 88.94 100 TYR A O 1
ATOM 770 N N . LEU A 1 101 ? -13.109 -11.461 -19.625 1 89.81 101 LEU A N 1
ATOM 771 C CA . LEU A 1 101 ? -12.828 -12.812 -19.156 1 89.81 101 LEU A CA 1
ATOM 772 C C . LEU A 1 101 ? -12.805 -13.797 -20.312 1 89.81 101 LEU A C 1
ATOM 774 O O . LEU A 1 101 ? -11.992 -14.719 -20.328 1 89.81 101 LEU A O 1
ATOM 778 N N . VAL A 1 102 ? -13.648 -13.594 -21.25 1 85.94 102 VAL A N 1
ATOM 779 C CA . VAL A 1 102 ? -13.695 -14.484 -22.406 1 85.94 102 VAL A CA 1
ATOM 780 C C . VAL A 1 102 ? -12.383 -14.406 -23.172 1 85.94 102 VAL A C 1
ATOM 782 O O . VAL A 1 102 ? -11.859 -15.422 -23.641 1 85.94 102 VAL A O 1
ATOM 785 N N . MET A 1 103 ? -11.883 -13.25 -23.266 1 82.62 103 MET A N 1
ATOM 786 C CA . MET A 1 103 ? -10.609 -13.055 -23.953 1 82.62 103 MET A CA 1
ATOM 787 C C . MET A 1 103 ? -9.484 -13.781 -23.219 1 82.62 103 MET A C 1
ATOM 789 O O . MET A 1 103 ? -8.508 -14.195 -23.844 1 82.62 103 MET A O 1
ATOM 793 N N . GLY A 1 104 ? -9.586 -13.844 -21.984 1 77.94 104 GLY A N 1
ATOM 794 C CA . GLY A 1 104 ? -8.594 -14.547 -21.203 1 77.94 104 GLY A CA 1
ATOM 795 C C . GLY A 1 104 ? -8.656 -16.062 -21.359 1 77.94 104 GLY A C 1
ATOM 796 O O . GLY A 1 104 ? -7.66 -16.75 -21.172 1 77.94 104 GLY A O 1
ATOM 797 N N . ALA A 1 105 ? -9.883 -16.469 -21.594 1 73.19 105 ALA A N 1
ATOM 798 C CA . ALA A 1 105 ? -10.094 -17.906 -21.75 1 73.19 105 ALA A CA 1
ATOM 799 C C . ALA A 1 105 ? -9.5 -18.406 -23.062 1 73.19 105 ALA A C 1
ATOM 801 O O . ALA A 1 105 ? -9.273 -19.609 -23.234 1 73.19 105 ALA A O 1
ATOM 802 N N . ALA A 1 106 ? -9.148 -17.406 -23.891 1 62.69 106 ALA A N 1
ATOM 803 C CA . ALA A 1 106 ? -8.758 -17.781 -25.25 1 62.69 106 ALA A CA 1
ATOM 804 C C . ALA A 1 106 ? -7.25 -18 -25.344 1 62.69 106 ALA A C 1
ATOM 806 O O . ALA A 1 106 ? -6.684 -17.969 -26.438 1 62.69 106 ALA A O 1
ATOM 807 N N . PRO A 1 107 ? -6.488 -17.672 -24.375 1 56.25 107 PRO A N 1
ATOM 808 C CA . PRO A 1 107 ? -5.074 -17.891 -24.672 1 56.25 107 PRO A CA 1
ATOM 809 C C . PRO A 1 107 ? -4.836 -19.109 -25.547 1 56.25 107 PRO A C 1
ATOM 811 O O . PRO A 1 107 ? -3.865 -19.156 -26.297 1 56.25 107 PRO A O 1
ATOM 814 N N . ARG A 1 108 ? -5.703 -20.203 -25.391 1 52.84 108 ARG A N 1
ATOM 815 C CA . ARG A 1 108 ? -5.652 -21.391 -26.234 1 52.84 108 ARG A CA 1
ATOM 816 C C . ARG A 1 108 ? -6.125 -21.094 -27.641 1 52.84 108 ARG A C 1
ATOM 818 O O . ARG A 1 108 ? -5.988 -21.922 -28.547 1 52.84 108 ARG A O 1
ATOM 825 N N . ILE A 1 109 ? -6.777 -19.844 -27.703 1 46.5 109 ILE A N 1
ATOM 826 C CA . ILE A 1 109 ? -7.301 -19.5 -29.016 1 46.5 109 ILE A CA 1
ATOM 827 C C . ILE A 1 109 ? -6.289 -18.641 -29.766 1 46.5 109 ILE A C 1
ATOM 829 O O . ILE A 1 109 ? -5.863 -17.594 -29.266 1 46.5 109 ILE A O 1
ATOM 833 N N . GLY A 1 110 ? -5.543 -18.969 -30.422 1 44.19 110 GLY A N 1
ATOM 834 C CA . GLY A 1 110 ? -4.703 -18.188 -31.312 1 44.19 110 GLY A CA 1
ATOM 835 C C . GLY A 1 110 ? -5.305 -16.844 -31.672 1 44.19 110 GLY A C 1
ATOM 836 O O . GLY A 1 110 ? -6.465 -16.562 -31.359 1 44.19 110 GLY A O 1
ATOM 837 N N . MET A 1 111 ? -4.469 -15.695 -31.938 1 43.31 111 MET A N 1
ATOM 838 C CA . MET A 1 111 ? -4.816 -14.344 -32.344 1 43.31 111 MET A CA 1
ATOM 839 C C . MET A 1 111 ? -6.145 -14.336 -33.094 1 43.31 111 MET A C 1
ATOM 841 O O . MET A 1 111 ? -6.82 -13.305 -33.156 1 43.31 111 MET A O 1
ATOM 845 N N . PHE A 1 112 ? -6.434 -15.438 -33.719 1 44.69 112 PHE A N 1
ATOM 846 C CA . PHE A 1 112 ? -7.57 -15.484 -34.625 1 44.69 112 PHE A CA 1
ATOM 847 C C . PHE A 1 112 ? -8.648 -16.422 -34.094 1 44.69 112 PHE A C 1
ATOM 849 O O . PHE A 1 112 ? -9.586 -16.766 -34.812 1 44.69 112 PHE A O 1
ATOM 856 N N . ALA A 1 113 ? -8.484 -16.844 -32.875 1 53.91 113 ALA A N 1
ATOM 857 C CA . ALA A 1 113 ? -9.461 -17.891 -32.594 1 53.91 113 ALA A CA 1
ATOM 858 C C . ALA A 1 113 ? -10.672 -17.328 -31.844 1 53.91 113 ALA A C 1
ATOM 860 O O . ALA A 1 113 ? -10.531 -16.422 -31.016 1 53.91 113 ALA A O 1
ATOM 861 N N . VAL A 1 114 ? -11.828 -17.453 -32.344 1 60.19 114 VAL A N 1
ATOM 862 C CA . VAL A 1 114 ? -13.156 -17.172 -31.812 1 60.19 114 VAL A CA 1
ATOM 863 C C . VAL A 1 114 ? -13.406 -18 -30.562 1 60.19 114 VAL A C 1
ATOM 865 O O . VAL A 1 114 ? -13.148 -19.203 -30.562 1 60.19 114 VAL A O 1
ATOM 868 N N . PRO A 1 115 ? -13.742 -17.297 -29.469 1 64.88 115 PRO A N 1
ATOM 869 C CA . PRO A 1 115 ? -14.086 -18.031 -28.25 1 64.88 115 PRO A CA 1
ATOM 870 C C . PRO A 1 115 ? -15.062 -19.172 -28.5 1 64.88 115 PRO A C 1
ATOM 872 O O . PRO A 1 115 ? -15.977 -19.047 -29.328 1 64.88 115 PRO A O 1
ATOM 875 N N . LYS A 1 116 ? -14.617 -20.391 -28.062 1 76.31 116 LYS A N 1
ATOM 876 C CA . LYS A 1 116 ? -15.469 -21.562 -28.172 1 76.31 116 LYS A CA 1
ATOM 877 C C . LYS A 1 116 ? -16.5 -21.609 -27.062 1 76.31 116 LYS A C 1
ATOM 879 O O . LYS A 1 116 ? -16.422 -20.828 -26.094 1 76.31 116 LYS A O 1
ATOM 884 N N . GLU A 1 117 ? -17.594 -22.359 -27.234 1 76.5 117 GLU A N 1
ATOM 885 C CA . GLU A 1 117 ? -18.656 -22.516 -26.25 1 76.5 117 GLU A CA 1
ATOM 886 C C . GLU A 1 117 ? -18.094 -22.875 -24.875 1 76.5 117 GLU A C 1
ATOM 888 O O . GLU A 1 117 ? -18.578 -22.391 -23.859 1 76.5 117 GLU A O 1
ATOM 893 N N . GLU A 1 118 ? -17.047 -23.609 -24.891 1 78.75 118 GLU A N 1
ATOM 894 C CA . GLU A 1 118 ? -16.422 -24.047 -23.656 1 78.75 118 GLU A CA 1
ATOM 895 C C . GLU A 1 118 ? -15.812 -22.859 -22.906 1 78.75 118 GLU A C 1
ATOM 897 O O . GLU A 1 118 ? -15.82 -22.828 -21.672 1 78.75 118 GLU A O 1
ATOM 902 N N . ASP A 1 119 ? -15.406 -21.953 -23.609 1 80.25 119 ASP A N 1
ATOM 903 C CA . ASP A 1 119 ? -14.82 -20.75 -23.016 1 80.25 119 ASP A CA 1
ATOM 904 C C . ASP A 1 119 ? -15.875 -19.938 -22.266 1 80.25 119 ASP A C 1
ATOM 906 O O . ASP A 1 119 ? -15.633 -19.484 -21.141 1 80.25 119 ASP A O 1
ATOM 910 N N . TYR A 1 120 ? -17 -19.969 -22.891 1 84.56 120 TYR A N 1
ATOM 911 C CA . TYR A 1 120 ? -18.078 -19.203 -22.281 1 84.56 120 TYR A CA 1
ATOM 912 C C . TYR A 1 120 ? -18.562 -19.875 -21 1 84.56 120 TYR A C 1
ATOM 914 O O . TYR A 1 120 ? -18.844 -19.203 -20 1 84.56 120 TYR A O 1
ATOM 922 N N . GLU A 1 121 ? -18.578 -21.109 -21.016 1 87.62 121 GLU A N 1
ATOM 923 C CA . GLU A 1 121 ? -19.016 -21.844 -19.828 1 87.62 121 GLU A CA 1
ATOM 924 C C . GLU A 1 121 ? -18.031 -21.641 -18.672 1 87.62 121 GLU A C 1
ATOM 926 O O . GLU A 1 121 ? -18.453 -21.438 -17.531 1 87.62 121 GLU A O 1
ATOM 931 N N . ARG A 1 122 ? -16.781 -21.734 -18.969 1 86.88 122 ARG A N 1
ATOM 932 C CA . ARG A 1 122 ? -15.766 -21.516 -17.938 1 86.88 122 ARG A CA 1
ATOM 933 C C . ARG A 1 122 ? -15.875 -20.109 -17.359 1 86.88 122 ARG A C 1
ATOM 935 O O . ARG A 1 122 ? -15.758 -19.922 -16.141 1 86.88 122 ARG A O 1
ATOM 942 N N . VAL A 1 123 ? -16.141 -19.188 -18.203 1 91 123 VAL A N 1
ATOM 943 C CA . VAL A 1 123 ? -16.266 -17.797 -17.781 1 91 123 VAL A CA 1
ATOM 944 C C . VAL A 1 123 ? -17.469 -17.641 -16.859 1 91 123 VAL A C 1
ATOM 946 O O . VAL A 1 123 ? -17.344 -17.062 -15.766 1 91 123 VAL A O 1
ATOM 949 N N . GLU A 1 124 ? -18.562 -18.219 -17.266 1 92 124 GLU A N 1
ATOM 950 C CA . GLU A 1 124 ? -19.766 -18.094 -16.438 1 92 124 GLU A CA 1
ATOM 951 C C . GLU A 1 124 ? -19.594 -18.797 -15.102 1 92 124 GLU A C 1
ATOM 953 O O . GLU A 1 124 ? -20.062 -18.312 -14.07 1 92 124 GLU A O 1
ATOM 958 N N . SER A 1 125 ? -18.984 -19.891 -15.125 1 89.81 125 SER A N 1
ATOM 959 C CA . SER A 1 125 ? -18.719 -20.625 -13.891 1 89.81 125 SER A CA 1
ATOM 960 C C . SER A 1 125 ? -17.828 -19.828 -12.953 1 89.81 125 SER A C 1
ATOM 962 O O . SER A 1 125 ? -18.062 -19.766 -11.75 1 89.81 125 SER A O 1
ATOM 964 N N . THR A 1 126 ? -16.797 -19.234 -13.508 1 88.88 126 THR A N 1
ATOM 965 C CA . THR A 1 126 ? -15.867 -18.438 -12.727 1 88.88 126 THR A CA 1
ATOM 966 C C . THR A 1 126 ? -16.562 -17.203 -12.141 1 88.88 126 THR A C 1
ATOM 968 O O . THR A 1 126 ? -16.328 -16.844 -10.984 1 88.88 126 THR A O 1
ATOM 971 N N . ILE A 1 127 ? -17.391 -16.609 -12.922 1 91.25 127 ILE A N 1
ATOM 972 C CA . ILE A 1 127 ? -18.172 -15.453 -12.477 1 91.25 127 ILE A CA 1
ATOM 973 C C . ILE A 1 127 ? -19.016 -15.844 -11.273 1 91.25 127 ILE A C 1
ATOM 975 O O . ILE A 1 127 ? -19.078 -15.102 -10.281 1 91.25 127 ILE A O 1
ATOM 979 N N . ALA A 1 128 ? -19.609 -16.938 -11.367 1 88.94 128 ALA A N 1
ATOM 980 C CA . ALA A 1 128 ? -20.453 -17.438 -10.281 1 88.94 128 ALA A CA 1
ATOM 981 C C . ALA A 1 128 ? -19.625 -17.75 -9.047 1 88.94 128 ALA A C 1
ATOM 983 O O . ALA A 1 128 ? -19.969 -17.359 -7.93 1 88.94 128 ALA A O 1
ATOM 984 N N . GLU A 1 129 ? -18.578 -18.391 -9.25 1 83.75 129 GLU A N 1
ATOM 985 C CA . GLU A 1 129 ? -17.703 -18.844 -8.164 1 83.75 129 GLU A CA 1
ATOM 986 C C . GLU A 1 129 ? -17.125 -17.672 -7.387 1 83.75 129 GLU A C 1
ATOM 988 O O . GLU A 1 129 ? -17.016 -17.719 -6.16 1 83.75 129 GLU A O 1
ATOM 993 N N . LEU A 1 130 ? -16.734 -16.609 -8.102 1 83.19 130 LEU A N 1
ATOM 994 C CA . LEU A 1 130 ? -16.078 -15.477 -7.465 1 83.19 130 LEU A CA 1
ATOM 995 C C . LEU A 1 130 ? -17.094 -14.375 -7.152 1 83.19 130 LEU A C 1
ATOM 997 O O . LEU A 1 130 ? -16.703 -13.258 -6.805 1 83.19 130 LEU A O 1
ATOM 1001 N N . ASP A 1 131 ? -18.359 -14.711 -7.277 1 84.06 131 ASP A N 1
ATOM 1002 C CA . ASP A 1 131 ? -19.438 -13.773 -6.992 1 84.06 131 ASP A CA 1
ATOM 1003 C C . ASP A 1 131 ? -19.25 -12.461 -7.754 1 84.06 131 ASP A C 1
ATOM 1005 O O . ASP A 1 131 ? -19.281 -11.383 -7.16 1 84.06 131 ASP A O 1
ATOM 1009 N N . LEU A 1 132 ? -19.016 -12.594 -9.047 1 91 132 LEU A N 1
ATOM 1010 C CA . LEU A 1 132 ? -18.797 -11.43 -9.891 1 91 132 LEU A CA 1
ATOM 1011 C C . LEU A 1 132 ? -20.031 -11.133 -10.734 1 91 132 LEU A C 1
ATOM 1013 O O . LEU A 1 132 ? -19.969 -10.336 -11.672 1 91 132 LEU A O 1
ATOM 1017 N N . LYS A 1 133 ? -21.156 -11.773 -10.422 1 92.44 133 LYS A N 1
ATOM 1018 C CA . LYS A 1 133 ? -22.359 -11.648 -11.242 1 92.44 133 LYS A CA 1
ATOM 1019 C C . LYS A 1 133 ? -22.766 -10.188 -11.391 1 92.44 133 LYS A C 1
ATOM 1021 O O . LYS A 1 133 ? -23.094 -9.742 -12.492 1 92.44 133 LYS A O 1
ATOM 1026 N N . LYS A 1 134 ? -22.672 -9.461 -10.328 1 92.12 134 LYS A N 1
ATOM 1027 C CA . LYS A 1 134 ? -23.094 -8.07 -10.352 1 92.12 134 LYS A CA 1
ATOM 1028 C C . LYS A 1 134 ? -22.141 -7.215 -11.188 1 92.12 134 LYS A C 1
ATOM 1030 O O . LYS A 1 134 ? -22.5 -6.117 -11.617 1 92.12 134 LYS A O 1
ATOM 1035 N N . LEU A 1 135 ? -21 -7.723 -11.422 1 93.56 135 LEU A N 1
ATOM 1036 C CA . LEU A 1 135 ? -19.969 -6.965 -12.133 1 93.56 135 LEU A CA 1
ATOM 1037 C C . LEU A 1 135 ? -19.875 -7.414 -13.586 1 93.56 135 LEU A C 1
ATOM 1039 O O . LEU A 1 135 ? -19.266 -6.738 -14.414 1 93.56 135 LEU A O 1
ATOM 1043 N N . ALA A 1 136 ? -20.5 -8.484 -13.922 1 94.25 136 ALA A N 1
ATOM 1044 C CA . ALA A 1 136 ? -20.25 -9.219 -15.164 1 94.25 136 ALA A CA 1
ATOM 1045 C C . ALA A 1 136 ? -20.484 -8.328 -16.375 1 94.25 136 ALA A C 1
ATOM 1047 O O . ALA A 1 136 ? -19.75 -8.414 -17.375 1 94.25 136 ALA A O 1
ATOM 1048 N N . ASP A 1 137 ? -21.438 -7.453 -16.281 1 93.81 137 ASP A N 1
ATOM 1049 C CA . ASP A 1 137 ? -21.812 -6.668 -17.453 1 93.81 137 ASP A CA 1
ATOM 1050 C C . ASP A 1 137 ? -21.281 -5.238 -17.344 1 93.81 137 ASP A C 1
ATOM 1052 O O . ASP A 1 137 ? -21.547 -4.406 -18.203 1 93.81 137 ASP A O 1
ATOM 1056 N N . ARG A 1 138 ? -20.578 -4.996 -16.359 1 93.44 138 ARG A N 1
ATOM 1057 C CA . ARG A 1 138 ? -19.969 -3.68 -16.219 1 93.44 138 ARG A CA 1
ATOM 1058 C C . ARG A 1 138 ? -18.656 -3.582 -17 1 93.44 138 ARG A C 1
ATOM 1060 O O . ARG A 1 138 ? -17.984 -4.59 -17.219 1 93.44 138 ARG A O 1
ATOM 1067 N N . THR A 1 139 ? -18.422 -2.338 -17.391 1 92 139 THR A N 1
ATOM 1068 C CA . THR A 1 139 ? -17.156 -2.098 -18.062 1 92 139 THR A CA 1
ATOM 1069 C C . THR A 1 139 ? -15.984 -2.141 -17.078 1 92 139 THR A C 1
ATOM 1071 O O . THR A 1 139 ? -16.062 -1.545 -16 1 92 139 THR A O 1
ATOM 1074 N N . VAL A 1 140 ? -14.875 -2.791 -17.453 1 89.56 140 VAL A N 1
ATOM 1075 C CA . VAL A 1 140 ? -13.734 -3.043 -16.578 1 89.56 140 VAL A CA 1
ATOM 1076 C C . VAL A 1 140 ? -13.133 -1.717 -16.109 1 89.56 140 VAL A C 1
ATOM 1078 O O . VAL A 1 140 ? -12.742 -1.581 -14.945 1 89.56 140 VAL A O 1
ATOM 1081 N N . SER A 1 141 ? -13.141 -0.732 -16.969 1 86.44 141 SER A N 1
ATOM 1082 C CA . SER A 1 141 ? -12.516 0.552 -16.672 1 86.44 141 SER A CA 1
ATOM 1083 C C . SER A 1 141 ? -13.281 1.303 -15.586 1 86.44 141 SER A C 1
ATOM 1085 O O . SER A 1 141 ? -12.766 2.26 -15 1 86.44 141 SER A O 1
ATOM 1087 N N . HIS A 1 142 ? -14.508 0.89 -15.25 1 86.81 142 HIS A N 1
ATOM 1088 C CA . HIS A 1 142 ? -15.352 1.583 -14.281 1 86.81 142 HIS A CA 1
ATOM 1089 C C . HIS A 1 142 ? -15.336 0.878 -12.93 1 86.81 142 HIS A C 1
ATOM 1091 O O . HIS A 1 142 ? -15.977 1.331 -11.984 1 86.81 142 HIS A O 1
ATOM 1097 N N . LEU A 1 143 ? -14.609 -0.153 -12.898 1 87.56 143 LEU A N 1
ATOM 1098 C CA . LEU A 1 143 ? -14.57 -0.921 -11.664 1 87.56 143 LEU A CA 1
ATOM 1099 C C . LEU A 1 143 ? -13.656 -0.254 -10.641 1 87.56 143 LEU A C 1
ATOM 1101 O O . LEU A 1 143 ? -12.703 0.44 -11.008 1 87.56 143 LEU A O 1
ATOM 1105 N N . SER A 1 144 ? -14.008 -0.461 -9.336 1 82.69 144 SER A N 1
ATOM 1106 C CA . SER A 1 144 ? -13.094 -0.048 -8.273 1 82.69 144 SER A CA 1
ATOM 1107 C C . SER A 1 144 ? -11.812 -0.872 -8.289 1 82.69 144 SER A C 1
ATOM 1109 O O . SER A 1 144 ? -11.727 -1.88 -9 1 82.69 144 SER A O 1
ATOM 1111 N N . GLY A 1 145 ? -10.781 -0.414 -7.59 1 80.69 145 GLY A N 1
ATOM 1112 C CA . GLY A 1 145 ? -9.523 -1.147 -7.492 1 80.69 145 GLY A CA 1
ATOM 1113 C C . GLY A 1 145 ? -9.711 -2.574 -7.012 1 80.69 145 GLY A C 1
ATOM 1114 O O . GLY A 1 145 ? -9.156 -3.508 -7.598 1 80.69 145 GLY A O 1
ATOM 1115 N N . GLY A 1 146 ? -10.492 -2.723 -5.973 1 84 146 GLY A N 1
ATOM 1116 C CA . GLY A 1 146 ? -10.758 -4.051 -5.445 1 84 146 GLY A CA 1
ATOM 1117 C C . GLY A 1 146 ? -11.508 -4.941 -6.418 1 84 146 GLY A C 1
ATOM 1118 O O . GLY A 1 146 ? -11.188 -6.121 -6.559 1 84 146 GLY A O 1
ATOM 1119 N N . GLU A 1 147 ? -12.477 -4.336 -7.078 1 86.44 147 GLU A N 1
ATOM 1120 C CA . GLU A 1 147 ? -13.234 -5.078 -8.078 1 86.44 147 GLU A CA 1
ATOM 1121 C C . GLU A 1 147 ? -12.344 -5.508 -9.242 1 86.44 147 GLU A C 1
ATOM 1123 O O . GLU A 1 147 ? -12.43 -6.645 -9.711 1 86.44 147 GLU A O 1
ATOM 1128 N N . ARG A 1 148 ? -11.508 -4.66 -9.656 1 88.81 148 ARG A N 1
ATOM 1129 C CA . ARG A 1 148 ? -10.609 -4.941 -10.766 1 88.81 148 ARG A CA 1
ATOM 1130 C C . ARG A 1 148 ? -9.664 -6.09 -10.422 1 88.81 148 ARG A C 1
ATOM 1132 O O . ARG A 1 148 ? -9.367 -6.93 -11.273 1 88.81 148 ARG A O 1
ATOM 1139 N N . GLN A 1 149 ? -9.18 -6.055 -9.234 1 87.81 149 GLN A N 1
ATOM 1140 C CA . GLN A 1 149 ? -8.297 -7.137 -8.797 1 87.81 149 GLN A CA 1
ATOM 1141 C C . GLN A 1 149 ? -9.016 -8.484 -8.844 1 87.81 149 GLN A C 1
ATOM 1143 O O . GLN A 1 149 ? -8.445 -9.484 -9.281 1 87.81 149 GLN A O 1
ATOM 1148 N N . ARG A 1 150 ? -10.242 -8.484 -8.414 1 87.88 150 ARG A N 1
ATOM 1149 C CA . ARG A 1 150 ? -11.031 -9.711 -8.445 1 87.88 150 ARG A CA 1
ATOM 1150 C C . ARG A 1 150 ? -11.234 -10.195 -9.875 1 87.88 150 ARG A C 1
ATOM 1152 O O . ARG A 1 150 ? -11.172 -11.398 -10.141 1 87.88 150 ARG A O 1
ATOM 1159 N N . VAL A 1 151 ? -11.461 -9.281 -10.703 1 89.94 151 VAL A N 1
ATOM 1160 C CA . VAL A 1 151 ? -11.648 -9.602 -12.117 1 89.94 151 VAL A CA 1
ATOM 1161 C C . VAL A 1 151 ? -10.352 -10.141 -12.703 1 89.94 151 VAL A C 1
ATOM 1163 O O . VAL A 1 151 ? -10.359 -11.094 -13.484 1 89.94 151 VAL A O 1
ATOM 1166 N N . ALA A 1 152 ? -9.242 -9.531 -12.344 1 90.31 152 ALA A N 1
ATOM 1167 C CA . ALA A 1 152 ? -7.941 -10.023 -12.797 1 90.31 152 ALA A CA 1
ATOM 1168 C C . ALA A 1 152 ? -7.707 -11.461 -12.344 1 90.31 152 ALA A C 1
ATOM 1170 O O . ALA A 1 152 ? -7.195 -12.281 -13.102 1 90.31 152 ALA A O 1
ATOM 1171 N N . VAL A 1 153 ? -8.062 -11.75 -11.172 1 90.25 153 VAL A N 1
ATOM 1172 C CA . VAL A 1 153 ? -7.957 -13.102 -10.633 1 90.25 153 VAL A CA 1
ATOM 1173 C C . VAL A 1 153 ? -8.852 -14.047 -11.43 1 90.25 153 VAL A C 1
ATOM 1175 O O . VAL A 1 153 ? -8.43 -15.141 -11.812 1 90.25 153 VAL A O 1
ATOM 1178 N N . ALA A 1 154 ? -10.039 -13.562 -11.656 1 90.44 154 ALA A N 1
ATOM 1179 C CA . ALA A 1 154 ? -10.977 -14.359 -12.445 1 90.44 154 ALA A CA 1
ATOM 1180 C C . ALA A 1 154 ? -10.398 -14.695 -13.812 1 90.44 154 ALA A C 1
ATOM 1182 O O . ALA A 1 154 ? -10.523 -15.828 -14.289 1 90.44 154 ALA A O 1
ATOM 1183 N N . ARG A 1 155 ? -9.836 -13.758 -14.367 1 90.06 155 ARG A N 1
ATOM 1184 C CA . ARG A 1 155 ? -9.25 -13.969 -15.688 1 90.06 155 ARG A CA 1
ATOM 1185 C C . ARG A 1 155 ? -8.172 -15.047 -15.641 1 90.06 155 ARG A C 1
ATOM 1187 O O . ARG A 1 155 ? -8.078 -15.883 -16.547 1 90.06 155 ARG A O 1
ATOM 1194 N N . ALA A 1 156 ? -7.359 -14.961 -14.641 1 89.62 156 ALA A N 1
ATOM 1195 C CA . ALA A 1 156 ? -6.324 -15.977 -14.477 1 89.62 156 ALA A CA 1
ATOM 1196 C C . ALA A 1 156 ? -6.941 -17.375 -14.328 1 89.62 156 ALA A C 1
ATOM 1198 O O . ALA A 1 156 ? -6.426 -18.344 -14.875 1 89.62 156 ALA A O 1
ATOM 1199 N N . ILE A 1 157 ? -7.996 -17.469 -13.656 1 89.38 157 ILE A N 1
ATOM 1200 C CA . ILE A 1 157 ? -8.656 -18.734 -13.391 1 89.38 157 ILE A CA 1
ATOM 1201 C C . ILE A 1 157 ? -9.258 -19.281 -14.688 1 89.38 157 ILE A C 1
ATOM 1203 O O . ILE A 1 157 ? -9.141 -20.484 -14.977 1 89.38 157 ILE A O 1
ATOM 1207 N N . VAL A 1 158 ? -9.883 -18.406 -15.461 1 89.44 158 VAL A N 1
ATOM 1208 C CA . VAL A 1 158 ? -10.523 -18.812 -16.703 1 89.44 158 VAL A CA 1
ATOM 1209 C C . VAL A 1 158 ? -9.484 -19.391 -17.656 1 89.44 158 VAL A C 1
ATOM 1211 O O . VAL A 1 158 ? -9.789 -20.281 -18.453 1 89.44 158 VAL A O 1
ATOM 1214 N N . GLN A 1 159 ? -8.32 -18.906 -17.578 1 87.5 159 GLN A N 1
ATOM 1215 C CA . GLN A 1 159 ? -7.215 -19.406 -18.391 1 87.5 159 GLN A CA 1
ATOM 1216 C C . GLN A 1 159 ? -6.895 -20.859 -18.047 1 87.5 159 GLN A C 1
ATOM 1218 O O . GLN A 1 159 ? -6.316 -21.578 -18.859 1 87.5 159 GLN A O 1
ATOM 1223 N N . ASP A 1 160 ? -7.246 -21.266 -16.906 1 85.44 160 ASP A N 1
ATOM 1224 C CA . ASP A 1 160 ? -7.078 -22.609 -16.391 1 85.44 160 ASP A CA 1
ATOM 1225 C C . ASP A 1 160 ? -5.609 -23.031 -16.406 1 85.44 160 ASP A C 1
ATOM 1227 O O . ASP A 1 160 ? -5.266 -24.078 -16.969 1 85.44 160 ASP A O 1
ATOM 1231 N N . PRO A 1 161 ? -4.758 -22.266 -15.828 1 91.81 161 PRO A N 1
ATOM 1232 C CA . PRO A 1 161 ? -3.334 -22.594 -15.75 1 91.81 161 PRO A CA 1
ATOM 1233 C C . PRO A 1 161 ? -3.01 -23.562 -14.617 1 91.81 161 PRO A C 1
ATOM 1235 O O . PRO A 1 161 ? -3.914 -24.016 -13.914 1 91.81 161 PRO A O 1
ATOM 1238 N N . GLU A 1 162 ? -1.828 -23.984 -14.602 1 94.19 162 GLU A N 1
ATOM 1239 C CA . GLU A 1 162 ? -1.385 -24.828 -13.492 1 94.19 162 GLU A CA 1
ATOM 1240 C C . GLU A 1 162 ? -0.826 -23.984 -12.352 1 94.19 162 GLU A C 1
ATOM 1242 O O . GLU A 1 162 ? -0.85 -24.406 -11.195 1 94.19 162 GLU A O 1
ATOM 1247 N N . ALA A 1 163 ? -0.309 -22.828 -12.727 1 96.62 163 ALA A N 1
ATOM 1248 C CA . ALA A 1 163 ? 0.258 -21.906 -11.742 1 96.62 163 ALA A CA 1
ATOM 1249 C C . ALA A 1 163 ? -0.244 -20.484 -11.984 1 96.62 163 ALA A C 1
ATOM 1251 O O . ALA A 1 163 ? -0.458 -20.078 -13.125 1 96.62 163 ALA A O 1
ATOM 1252 N N . ILE A 1 164 ? -0.454 -19.812 -10.906 1 96.5 164 ILE A N 1
ATOM 1253 C CA . ILE A 1 164 ? -0.85 -18.422 -11.008 1 96.5 164 ILE A CA 1
ATOM 1254 C C . ILE A 1 164 ? 0.168 -17.547 -10.281 1 96.5 164 ILE A C 1
ATOM 1256 O O . ILE A 1 164 ? 0.506 -17.797 -9.125 1 96.5 164 ILE A O 1
ATOM 1260 N N . LEU A 1 165 ? 0.724 -16.547 -10.992 1 97.62 165 LEU A N 1
ATOM 1261 C CA . LEU A 1 165 ? 1.639 -15.547 -10.445 1 97.62 165 LEU A CA 1
ATOM 1262 C C . LEU A 1 165 ? 0.903 -14.25 -10.117 1 97.62 165 LEU A C 1
ATOM 1264 O O . LEU A 1 165 ? 0.15 -13.734 -10.953 1 97.62 165 LEU A O 1
ATOM 1268 N N . PHE A 1 166 ? 1.077 -13.797 -8.922 1 96.75 166 PHE A N 1
ATOM 1269 C CA . PHE A 1 166 ? 0.518 -12.523 -8.492 1 96.75 166 PHE A CA 1
ATOM 1270 C C . PHE A 1 166 ? 1.624 -11.508 -8.211 1 96.75 166 PHE A C 1
ATOM 1272 O O . PHE A 1 166 ? 2.467 -11.727 -7.34 1 96.75 166 PHE A O 1
ATOM 1279 N N . ASP A 1 167 ? 1.635 -10.469 -8.938 1 95.75 167 ASP A N 1
ATOM 1280 C CA . ASP A 1 167 ? 2.611 -9.406 -8.695 1 95.75 167 ASP A CA 1
ATOM 1281 C C . ASP A 1 167 ? 2.018 -8.297 -7.832 1 95.75 167 ASP A C 1
ATOM 1283 O O . ASP A 1 167 ? 1.323 -7.414 -8.336 1 95.75 167 ASP A O 1
ATOM 1287 N N . GLU A 1 168 ? 2.277 -8.328 -6.523 1 94.81 168 GLU A N 1
ATOM 1288 C CA . GLU A 1 168 ? 1.807 -7.395 -5.504 1 94.81 168 GLU A CA 1
ATOM 1289 C C . GLU A 1 168 ? 0.306 -7.148 -5.637 1 94.81 168 GLU A C 1
ATOM 1291 O O . GLU A 1 168 ? -0.134 -6 -5.727 1 94.81 168 GLU A O 1
ATOM 1296 N N . PRO A 1 169 ? -0.446 -8.156 -5.473 1 93.12 169 PRO A N 1
ATOM 1297 C CA . PRO A 1 169 ? -1.878 -8.07 -5.77 1 93.12 169 PRO A CA 1
ATOM 1298 C C . PRO A 1 169 ? -2.639 -7.223 -4.75 1 93.12 169 PRO A C 1
ATOM 1300 O O . PRO A 1 169 ? -3.793 -6.855 -4.984 1 93.12 169 PRO A O 1
ATOM 1303 N N . THR A 1 170 ? -1.976 -6.848 -3.635 1 92.81 170 THR A N 1
ATOM 1304 C CA . THR A 1 170 ? -2.717 -6.172 -2.576 1 92.81 170 THR A CA 1
ATOM 1305 C C . THR A 1 170 ? -2.256 -4.723 -2.434 1 92.81 170 THR A C 1
ATOM 1307 O O . THR A 1 170 ? -2.824 -3.959 -1.649 1 92.81 170 THR A O 1
ATOM 1310 N N . SER A 1 171 ? -1.293 -4.273 -3.137 1 87.75 171 SER A N 1
ATOM 1311 C CA . SER A 1 171 ? -0.594 -3.02 -2.879 1 87.75 171 SER A CA 1
ATOM 1312 C C . SER A 1 171 ? -1.528 -1.824 -3.033 1 87.75 171 SER A C 1
ATOM 1314 O O . SER A 1 171 ? -1.398 -0.831 -2.314 1 87.75 171 SER A O 1
ATOM 1316 N N . ALA A 1 172 ? -2.504 -1.853 -3.904 1 83.38 172 ALA A N 1
ATOM 1317 C CA . ALA A 1 172 ? -3.363 -0.702 -4.168 1 83.38 172 ALA A CA 1
ATOM 1318 C C . ALA A 1 172 ? -4.707 -0.849 -3.461 1 83.38 172 ALA A C 1
ATOM 1320 O O . ALA A 1 172 ? -5.629 -0.059 -3.693 1 83.38 172 ALA A O 1
ATOM 1321 N N . LEU A 1 173 ? -4.781 -1.811 -2.582 1 89.69 173 LEU A N 1
ATOM 1322 C CA . LEU A 1 173 ? -6.066 -2.137 -1.979 1 89.69 173 LEU A CA 1
ATOM 1323 C C . LEU A 1 173 ? -6.129 -1.649 -0.535 1 89.69 173 LEU A C 1
ATOM 1325 O O . LEU A 1 173 ? -5.094 -1.514 0.124 1 89.69 173 LEU A O 1
ATOM 1329 N N . ASP A 1 174 ? -7.348 -1.32 -0.108 1 91.94 174 ASP A N 1
ATOM 1330 C CA . ASP A 1 174 ? -7.52 -1.044 1.314 1 91.94 174 ASP A CA 1
ATOM 1331 C C . ASP A 1 174 ? -7.426 -2.326 2.139 1 91.94 174 ASP A C 1
ATOM 1333 O O . ASP A 1 174 ? -7.301 -3.42 1.584 1 91.94 174 ASP A O 1
ATOM 1337 N N . PHE A 1 175 ? -7.457 -2.182 3.402 1 93.12 175 PHE A N 1
ATOM 1338 C CA . PHE A 1 175 ? -7.152 -3.279 4.312 1 93.12 175 PHE A CA 1
ATOM 1339 C C . PHE A 1 175 ? -8.133 -4.43 4.121 1 93.12 175 PHE A C 1
ATOM 1341 O O . PHE A 1 175 ? -7.73 -5.59 4.047 1 93.12 175 PHE A O 1
ATOM 1348 N N . GLY A 1 176 ? -9.422 -4.125 4.051 1 90.81 176 GLY A N 1
ATOM 1349 C CA . GLY A 1 176 ? -10.414 -5.168 3.865 1 90.81 176 GLY A CA 1
ATOM 1350 C C . GLY A 1 176 ? -10.227 -5.945 2.574 1 90.81 176 GLY A C 1
ATOM 1351 O O . GLY A 1 176 ? -10.281 -7.176 2.574 1 90.81 176 GLY A O 1
ATOM 1352 N N . ASN A 1 177 ? -10.016 -5.273 1.549 1 89.88 177 ASN A N 1
ATOM 1353 C CA . ASN A 1 177 ? -9.836 -5.902 0.243 1 89.88 177 ASN A CA 1
ATOM 1354 C C . ASN A 1 177 ? -8.547 -6.707 0.183 1 89.88 177 ASN A C 1
ATOM 1356 O O . ASN A 1 177 ? -8.477 -7.723 -0.51 1 89.88 177 ASN A O 1
ATOM 1360 N N . GLN A 1 178 ? -7.531 -6.262 0.899 1 93.25 178 GLN A N 1
ATOM 1361 C CA . GLN A 1 178 ? -6.305 -7.051 0.977 1 93.25 178 GLN A CA 1
ATOM 1362 C C . GLN A 1 178 ? -6.578 -8.445 1.535 1 93.25 178 GLN A C 1
ATOM 1364 O O . GLN A 1 178 ? -6.137 -9.445 0.965 1 93.25 178 GLN A O 1
ATOM 1369 N N . ILE A 1 179 ? -7.34 -8.461 2.58 1 93.44 179 ILE A N 1
ATOM 1370 C CA . ILE A 1 179 ? -7.637 -9.727 3.236 1 93.44 179 ILE A CA 1
ATOM 1371 C C . ILE A 1 179 ? -8.445 -10.617 2.297 1 93.44 179 ILE A C 1
ATOM 1373 O O . ILE A 1 179 ? -8.195 -11.82 2.205 1 93.44 179 ILE A O 1
ATOM 1377 N N . ARG A 1 180 ? -9.336 -10.047 1.592 1 89.56 180 ARG A N 1
ATOM 1378 C CA . ARG A 1 180 ? -10.164 -10.812 0.662 1 89.56 180 ARG A CA 1
ATOM 1379 C C . ARG A 1 180 ? -9.32 -11.422 -0.449 1 89.56 180 ARG A C 1
ATOM 1381 O O . ARG A 1 180 ? -9.523 -12.578 -0.825 1 89.56 180 ARG A O 1
ATOM 1388 N N . VAL A 1 181 ? -8.391 -10.695 -0.951 1 91 181 VAL A N 1
ATOM 1389 C CA . VAL A 1 181 ? -7.508 -11.188 -2 1 91 181 VAL A CA 1
ATOM 1390 C C . VAL A 1 181 ? -6.625 -12.305 -1.448 1 91 181 VAL A C 1
ATOM 1392 O O . VAL A 1 181 ? -6.41 -13.328 -2.111 1 91 181 VAL A O 1
ATOM 1395 N N . LEU A 1 182 ? -6.137 -12.141 -0.239 1 94.94 182 LEU A N 1
ATOM 1396 C CA . LEU A 1 182 ? -5.32 -13.18 0.381 1 94.94 182 LEU A CA 1
ATOM 1397 C C . LEU A 1 182 ? -6.121 -14.469 0.56 1 94.94 182 LEU A C 1
ATOM 1399 O O . LEU A 1 182 ? -5.605 -15.562 0.317 1 94.94 182 LEU A O 1
ATOM 1403 N N . ARG A 1 183 ? -7.344 -14.328 0.947 1 93.44 183 ARG A N 1
ATOM 1404 C CA . ARG A 1 183 ? -8.219 -15.484 1.068 1 93.44 183 ARG A CA 1
ATOM 1405 C C . ARG A 1 183 ? -8.375 -16.188 -0.273 1 93.44 183 ARG A C 1
ATOM 1407 O O . ARG A 1 183 ? -8.336 -17.422 -0.342 1 93.44 183 ARG A O 1
ATOM 1414 N N . THR A 1 184 ? -8.539 -15.375 -1.23 1 90.31 184 THR A N 1
ATOM 1415 C CA . THR A 1 184 ? -8.68 -15.93 -2.574 1 90.31 184 THR A CA 1
ATOM 1416 C C . THR A 1 184 ? -7.426 -16.703 -2.973 1 90.31 184 THR A C 1
ATOM 1418 O O . THR A 1 184 ? -7.516 -17.812 -3.502 1 90.31 184 THR A O 1
ATOM 1421 N N . CYS A 1 185 ? -6.285 -16.172 -2.734 1 94.06 185 CYS A N 1
ATOM 1422 C CA . CYS A 1 185 ? -5.027 -16.844 -3.039 1 94.06 185 CYS A CA 1
ATOM 1423 C C . CYS A 1 185 ? -4.938 -18.188 -2.311 1 94.06 185 CYS A C 1
ATOM 1425 O O . CYS A 1 185 ? -4.547 -19.188 -2.9 1 94.06 185 CYS A O 1
ATOM 1427 N N . LYS A 1 186 ? -5.312 -18.172 -1.09 1 95.38 186 LYS A N 1
ATOM 1428 C CA . LYS A 1 186 ? -5.293 -19.406 -0.295 1 95.38 186 LYS A CA 1
ATOM 1429 C C . LYS A 1 186 ? -6.242 -20.453 -0.871 1 95.38 186 LYS A C 1
ATOM 1431 O O . LYS A 1 186 ? -5.875 -21.625 -1.006 1 95.38 186 LYS A O 1
ATOM 1436 N N . GLU A 1 187 ? -7.391 -20.016 -1.215 1 92.94 187 GLU A N 1
ATOM 1437 C CA . GLU A 1 187 ? -8.383 -20.906 -1.802 1 92.94 187 GLU A CA 1
ATOM 1438 C C . GLU A 1 187 ? -7.883 -21.5 -3.109 1 92.94 187 GLU A C 1
ATOM 1440 O O . GLU A 1 187 ? -8.141 -22.672 -3.4 1 92.94 187 GLU A O 1
ATOM 1445 N N . LEU A 1 188 ? -7.234 -20.734 -3.879 1 93.31 188 LEU A N 1
ATOM 1446 C CA . LEU A 1 188 ? -6.691 -21.219 -5.145 1 93.31 188 LEU A CA 1
ATOM 1447 C C . LEU A 1 188 ? -5.684 -22.344 -4.914 1 93.31 188 LEU A C 1
ATOM 1449 O O . LEU A 1 188 ? -5.656 -23.312 -5.664 1 93.31 188 LEU A O 1
ATOM 1453 N N . THR A 1 189 ? -4.883 -22.203 -3.904 1 95.81 189 THR A N 1
ATOM 1454 C CA . THR A 1 189 ? -3.934 -23.25 -3.572 1 95.81 189 THR A CA 1
ATOM 1455 C C . THR A 1 189 ? -4.664 -24.531 -3.16 1 95.81 189 THR A C 1
ATOM 1457 O O . THR A 1 189 ? -4.25 -25.625 -3.518 1 95.81 189 THR A O 1
ATOM 1460 N N . GLU A 1 190 ? -5.711 -24.359 -2.469 1 94.19 190 GLU A N 1
ATOM 1461 C CA . GLU A 1 190 ? -6.512 -25.484 -2.027 1 94.19 190 GLU A CA 1
ATOM 1462 C C . GLU A 1 190 ? -7.168 -26.203 -3.209 1 94.19 190 GLU A C 1
ATOM 1464 O O . GLU A 1 190 ? -7.457 -27.391 -3.143 1 94.19 190 GLU A O 1
ATOM 1469 N N . ARG A 1 191 ? -7.324 -25.484 -4.254 1 91.88 191 ARG A N 1
ATOM 1470 C CA . ARG A 1 191 ? -7.91 -26.047 -5.473 1 91.88 191 ARG A CA 1
ATOM 1471 C C . ARG A 1 191 ? -6.852 -26.734 -6.324 1 91.88 191 ARG A C 1
ATOM 1473 O O . ARG A 1 191 ? -7.168 -27.328 -7.359 1 91.88 191 ARG A O 1
ATOM 1480 N N . GLY A 1 192 ? -5.629 -26.594 -5.93 1 94.25 192 GLY A N 1
ATOM 1481 C CA . GLY A 1 192 ? -4.582 -27.344 -6.605 1 94.25 192 GLY A CA 1
ATOM 1482 C C . GLY A 1 192 ? -3.65 -26.469 -7.422 1 94.25 192 GLY A C 1
ATOM 1483 O O . GLY A 1 192 ? -2.658 -26.953 -7.969 1 94.25 192 GLY A O 1
ATOM 1484 N N . TYR A 1 193 ? -3.945 -25.172 -7.504 1 94.94 193 TYR A N 1
ATOM 1485 C CA . TYR A 1 193 ? -3.062 -24.266 -8.227 1 94.94 193 TYR A CA 1
ATOM 1486 C C . TYR A 1 193 ? -1.772 -24.016 -7.453 1 94.94 193 TYR A C 1
ATOM 1488 O O . TYR A 1 193 ? -1.794 -23.891 -6.23 1 94.94 193 TYR A O 1
ATOM 1496 N N . ALA A 1 194 ? -0.648 -24.016 -8.18 1 97.5 194 ALA A N 1
ATOM 1497 C CA . ALA A 1 194 ? 0.527 -23.359 -7.602 1 97.5 194 ALA A CA 1
ATOM 1498 C C . ALA A 1 194 ? 0.373 -21.844 -7.594 1 97.5 194 ALA A C 1
ATOM 1500 O O . ALA A 1 194 ? -0.047 -21.25 -8.594 1 97.5 194 ALA A O 1
ATOM 1501 N N . VAL A 1 195 ? 0.611 -21.25 -6.492 1 97.69 195 VAL A N 1
ATOM 1502 C CA . VAL A 1 195 ? 0.46 -19.797 -6.398 1 97.69 195 VAL A CA 1
ATOM 1503 C C . VAL A 1 195 ? 1.781 -19.172 -5.961 1 97.69 195 VAL A C 1
ATOM 1505 O O . VAL A 1 195 ? 2.381 -19.594 -4.973 1 97.69 195 VAL A O 1
ATOM 1508 N N . VAL A 1 196 ? 2.287 -18.25 -6.734 1 98.44 196 VAL A N 1
ATOM 1509 C CA . VAL A 1 196 ? 3.432 -17.406 -6.383 1 98.44 196 VAL A CA 1
ATOM 1510 C C . VAL A 1 196 ? 2.998 -15.953 -6.293 1 98.44 196 VAL A C 1
ATOM 1512 O O . VAL A 1 196 ? 2.473 -15.391 -7.258 1 98.44 196 VAL A O 1
ATOM 1515 N N . MET A 1 197 ? 3.191 -15.359 -5.172 1 97.69 197 MET A N 1
ATOM 1516 C CA . MET A 1 197 ? 2.781 -13.969 -5.016 1 97.69 197 MET A CA 1
ATOM 1517 C C . MET A 1 197 ? 3.912 -13.133 -4.434 1 97.69 197 MET A C 1
ATOM 1519 O O . MET A 1 197 ? 4.688 -13.617 -3.605 1 97.69 197 MET A O 1
ATOM 1523 N N . THR A 1 198 ? 4.039 -11.938 -4.91 1 97.62 198 THR A N 1
ATOM 1524 C CA . THR A 1 198 ? 5 -11 -4.348 1 97.62 198 THR A CA 1
ATOM 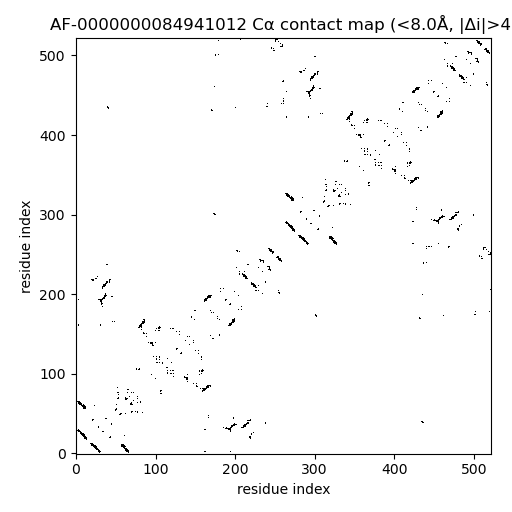1525 C C . THR A 1 198 ? 4.316 -10.039 -3.381 1 97.62 198 THR A C 1
ATOM 1527 O O . THR A 1 198 ? 3.145 -9.695 -3.564 1 97.62 198 THR A O 1
ATOM 1530 N N . THR A 1 199 ? 5.031 -9.648 -2.344 1 97.12 199 THR A N 1
ATOM 1531 C CA . THR A 1 199 ? 4.523 -8.656 -1.396 1 97.12 199 THR A CA 1
ATOM 1532 C C . THR A 1 199 ? 5.672 -8.008 -0.627 1 97.12 199 THR A C 1
ATOM 1534 O O . THR A 1 199 ? 6.754 -8.586 -0.511 1 97.12 199 THR A O 1
ATOM 1537 N N . HIS A 1 200 ? 5.438 -6.867 -0.175 1 96 200 HIS A N 1
ATOM 1538 C CA . HIS A 1 200 ? 6.387 -6.227 0.729 1 96 200 HIS A CA 1
ATOM 1539 C C . HIS A 1 200 ? 5.879 -6.25 2.168 1 96 200 HIS A C 1
ATOM 1541 O O . HIS A 1 200 ? 6.539 -5.734 3.072 1 96 200 HIS A O 1
ATOM 1547 N N . ASN A 1 201 ? 4.734 -6.875 2.439 1 96.56 201 ASN A N 1
ATOM 1548 C CA . ASN A 1 201 ? 4.141 -6.953 3.77 1 96.56 201 ASN A CA 1
ATOM 1549 C C . ASN A 1 201 ? 4.473 -8.281 4.453 1 96.56 201 ASN A C 1
ATOM 1551 O O . ASN A 1 201 ? 3.998 -9.336 4.031 1 96.56 201 ASN A O 1
ATOM 1555 N N . PRO A 1 202 ? 5.156 -8.164 5.488 1 97.5 202 PRO A N 1
ATOM 1556 C CA . PRO A 1 202 ? 5.633 -9.406 6.109 1 97.5 202 PRO A CA 1
ATOM 1557 C C . PRO A 1 202 ? 4.512 -10.203 6.77 1 97.5 202 PRO A C 1
ATOM 1559 O O . PRO A 1 202 ? 4.684 -11.383 7.07 1 97.5 202 PRO A O 1
ATOM 1562 N N . ASP A 1 203 ? 3.396 -9.625 7.035 1 97.44 203 ASP A N 1
ATOM 1563 C CA . ASP A 1 203 ? 2.307 -10.352 7.672 1 97.44 203 ASP A CA 1
ATOM 1564 C C . ASP A 1 203 ? 1.605 -11.273 6.68 1 97.44 203 ASP A C 1
ATOM 1566 O O . ASP A 1 203 ? 0.937 -12.234 7.078 1 97.44 203 ASP A O 1
ATOM 1570 N N . GLN A 1 204 ? 1.729 -11.023 5.449 1 97.81 204 GLN A N 1
ATOM 1571 C CA . GLN A 1 204 ? 0.945 -11.727 4.441 1 97.81 204 GLN A CA 1
ATOM 1572 C C . GLN A 1 204 ? 1.455 -13.156 4.25 1 97.81 204 GLN A C 1
ATOM 1574 O O . GLN A 1 204 ? 0.67 -14.102 4.238 1 97.81 204 GLN A O 1
ATOM 1579 N N . PRO A 1 205 ? 2.785 -13.383 4.137 1 98.31 205 PRO A N 1
ATOM 1580 C CA . PRO A 1 205 ? 3.225 -14.781 4.094 1 98.31 205 PRO A CA 1
ATOM 1581 C C . PRO A 1 205 ? 2.889 -15.547 5.371 1 98.31 205 PRO A C 1
ATOM 1583 O O . PRO A 1 205 ? 2.713 -16.766 5.336 1 98.31 205 PRO A O 1
ATOM 1586 N N . ILE A 1 206 ? 2.826 -14.836 6.484 1 97.94 206 ILE A N 1
ATOM 1587 C CA . ILE A 1 206 ? 2.438 -15.477 7.73 1 97.94 206 ILE A CA 1
ATOM 1588 C C . ILE A 1 206 ? 0.988 -15.953 7.641 1 97.94 206 ILE A C 1
ATOM 1590 O O . ILE A 1 206 ? 0.675 -17.094 7.992 1 97.94 206 ILE A O 1
ATOM 1594 N N . LEU A 1 207 ? 0.128 -15.117 7.133 1 97.31 207 LEU A N 1
ATOM 1595 C CA . LEU A 1 207 ? -1.291 -15.414 6.98 1 97.31 207 LEU A CA 1
ATOM 1596 C C . LEU A 1 207 ? -1.5 -16.562 6 1 97.31 207 LEU A C 1
ATOM 1598 O O . LEU A 1 207 ? -2.361 -17.422 6.219 1 97.31 207 LEU A O 1
ATOM 1602 N N . LEU A 1 208 ? -0.729 -16.547 5.016 1 97.56 208 LEU A N 1
ATOM 1603 C CA . LEU A 1 208 ? -0.94 -17.484 3.914 1 97.56 208 LEU A CA 1
ATOM 1604 C C . LEU A 1 208 ? -0.314 -18.844 4.223 1 97.56 208 LEU A C 1
ATOM 1606 O O . LEU A 1 208 ? -0.788 -19.875 3.738 1 97.56 208 LEU A O 1
ATOM 1610 N N . GLY A 1 209 ? 0.824 -18.812 4.91 1 97.19 209 GLY A N 1
ATOM 1611 C CA . GLY A 1 209 ? 1.582 -20.031 5.137 1 97.19 209 GLY A CA 1
ATOM 1612 C C . GLY A 1 209 ? 2.328 -20.516 3.906 1 97.19 209 GLY A C 1
ATOM 1613 O O . GLY A 1 209 ? 2.627 -19.719 3.008 1 97.19 209 GLY A O 1
ATOM 1614 N N . GLY A 1 210 ? 2.758 -21.766 3.941 1 97.62 210 GLY A N 1
ATOM 1615 C CA . GLY A 1 210 ? 3.52 -22.312 2.836 1 97.62 210 GLY A CA 1
ATOM 1616 C C . GLY A 1 210 ? 4.98 -21.906 2.85 1 97.62 210 GLY A C 1
ATOM 1617 O O . GLY A 1 210 ? 5.605 -21.859 3.91 1 97.62 210 GLY A O 1
ATOM 1618 N N . LYS A 1 211 ? 5.43 -21.641 1.668 1 98.38 211 LYS A N 1
ATOM 1619 C CA . LYS A 1 211 ? 6.828 -21.25 1.528 1 98.38 211 LYS A CA 1
ATOM 1620 C C . LYS A 1 211 ? 6.969 -19.734 1.396 1 98.38 211 LYS A C 1
ATOM 1622 O O . LYS A 1 211 ? 6.043 -19.062 0.943 1 98.38 211 LYS A O 1
ATOM 1627 N N . VAL A 1 212 ? 8.094 -19.312 1.822 1 98.5 212 VAL A N 1
ATOM 1628 C CA . VAL A 1 212 ? 8.445 -17.906 1.624 1 98.5 212 VAL A CA 1
ATOM 1629 C C . VAL A 1 212 ? 9.844 -17.812 1.031 1 98.5 212 VAL A C 1
ATOM 1631 O O . VAL A 1 212 ? 10.727 -18.609 1.356 1 98.5 212 VAL A O 1
ATOM 1634 N N . ALA A 1 213 ? 9.984 -16.906 0.123 1 98.19 213 ALA A N 1
ATOM 1635 C CA . ALA A 1 213 ? 11.273 -16.516 -0.428 1 98.19 213 ALA A CA 1
ATOM 1636 C C . ALA A 1 213 ? 11.594 -15.062 -0.081 1 98.19 213 ALA A C 1
ATOM 1638 O O . ALA A 1 213 ? 10.953 -14.141 -0.592 1 98.19 213 ALA A O 1
ATOM 1639 N N . LEU A 1 214 ? 12.594 -14.867 0.755 1 97.62 214 LEU A N 1
ATOM 1640 C CA . LEU A 1 214 ? 13.023 -13.531 1.156 1 97.62 214 LEU A CA 1
ATOM 1641 C C . LEU A 1 214 ? 14.062 -12.977 0.189 1 97.62 214 LEU A C 1
ATOM 1643 O O . LEU A 1 214 ? 15.211 -13.43 0.186 1 97.62 214 LEU A O 1
ATOM 1647 N N . LEU A 1 215 ? 13.617 -12.07 -0.552 1 96.56 215 LEU A N 1
ATOM 1648 C CA . LEU A 1 215 ? 14.531 -11.43 -1.49 1 96.56 215 LEU A CA 1
ATOM 1649 C C . LEU A 1 215 ? 15.094 -10.133 -0.909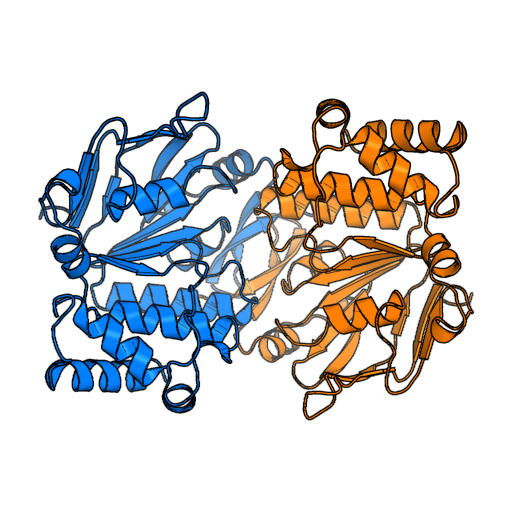 1 96.56 215 LEU A C 1
ATOM 1651 O O . LEU A 1 215 ? 14.367 -9.148 -0.777 1 96.56 215 LEU A O 1
ATOM 1655 N N . ASN A 1 216 ? 16.344 -10.18 -0.611 1 92.69 216 ASN A N 1
ATOM 1656 C CA . ASN A 1 216 ? 17.016 -9.031 0.001 1 92.69 216 ASN A CA 1
ATOM 1657 C C . ASN A 1 216 ? 17.422 -7.996 -1.045 1 92.69 216 ASN A C 1
ATOM 1659 O O . ASN A 1 216 ? 17.531 -8.312 -2.23 1 92.69 216 ASN A O 1
ATOM 1663 N N . ALA A 1 217 ? 17.703 -6.797 -0.548 1 86.81 217 ALA A N 1
ATOM 1664 C CA . ALA A 1 217 ? 18.094 -5.707 -1.437 1 86.81 217 ALA A CA 1
ATOM 1665 C C . ALA A 1 217 ? 19.422 -6.012 -2.123 1 86.81 217 ALA A C 1
ATOM 1667 O O . ALA A 1 217 ? 19.688 -5.504 -3.215 1 86.81 217 ALA A O 1
ATOM 1668 N N . ASP A 1 218 ? 20.203 -6.836 -1.562 1 88.81 218 ASP A N 1
ATOM 1669 C CA .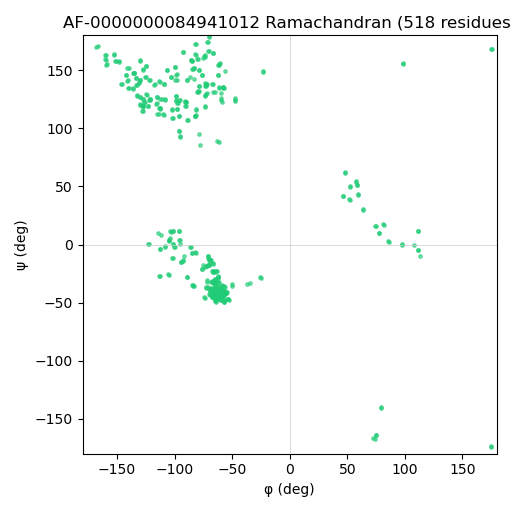 ASP A 1 218 ? 21.5 -7.16 -2.135 1 88.81 218 ASP A CA 1
ATOM 1670 C C . ASP A 1 218 ? 21.391 -8.281 -3.164 1 88.81 218 ASP A C 1
ATOM 1672 O O . ASP A 1 218 ? 22.391 -8.727 -3.725 1 88.81 218 ASP A O 1
ATOM 1676 N N . GLY A 1 219 ? 20.203 -8.773 -3.314 1 91.12 219 GLY A N 1
ATOM 1677 C CA . GLY A 1 219 ? 19.953 -9.75 -4.367 1 91.12 219 GLY A CA 1
ATOM 1678 C C . GLY A 1 219 ? 20 -11.18 -3.869 1 91.12 219 GLY A C 1
ATOM 1679 O O . GLY A 1 219 ? 19.766 -12.117 -4.641 1 91.12 219 GLY A O 1
ATOM 1680 N N . THR A 1 220 ? 20.234 -11.391 -2.602 1 93.62 220 THR A N 1
ATOM 1681 C CA . THR A 1 220 ? 20.266 -12.742 -2.057 1 93.62 220 THR A CA 1
ATOM 1682 C C . THR A 1 220 ? 18.844 -13.219 -1.74 1 93.62 220 THR A C 1
ATOM 1684 O O . THR A 1 220 ? 17.953 -12.406 -1.454 1 93.62 220 THR A O 1
ATOM 1687 N N . LEU A 1 221 ? 18.688 -14.539 -1.819 1 96.62 221 LEU A N 1
ATOM 1688 C CA . LEU A 1 221 ? 17.375 -15.133 -1.602 1 96.62 221 LEU A CA 1
ATOM 1689 C C . LEU A 1 221 ? 17.438 -16.234 -0.542 1 96.62 221 LEU A C 1
ATOM 1691 O O . LEU A 1 221 ? 18.281 -17.125 -0.623 1 96.62 221 LEU A O 1
ATOM 1695 N N . ALA A 1 222 ? 16.656 -16.141 0.454 1 96.12 222 ALA A N 1
ATOM 1696 C CA . ALA A 1 222 ? 16.453 -17.203 1.434 1 96.12 222 ALA A CA 1
ATOM 1697 C C . ALA A 1 222 ? 15.078 -17.844 1.282 1 96.12 222 ALA A C 1
ATOM 1699 O O . ALA A 1 222 ? 14.062 -17.141 1.309 1 96.12 222 ALA A O 1
ATOM 1700 N N . VAL A 1 223 ? 15.094 -19.141 1.112 1 97.5 223 VAL A N 1
ATOM 1701 C CA . VAL A 1 223 ? 13.836 -19.828 0.844 1 97.5 223 VAL A CA 1
ATOM 1702 C C . VAL A 1 223 ? 13.594 -20.891 1.912 1 97.5 223 VAL A C 1
ATOM 1704 O O . VAL A 1 223 ? 14.531 -21.562 2.35 1 97.5 223 VAL A O 1
ATOM 1707 N N . GLY A 1 224 ? 12.391 -21.062 2.334 1 97.69 224 GLY A N 1
ATOM 1708 C CA . GLY A 1 224 ? 11.984 -22.094 3.273 1 97.69 224 GLY A CA 1
ATOM 1709 C C . GLY A 1 224 ? 10.531 -21.984 3.686 1 97.69 224 GLY A C 1
ATOM 1710 O O . GLY A 1 224 ? 9.758 -21.234 3.072 1 97.69 224 GLY A O 1
ATOM 1711 N N . ASP A 1 225 ? 10.148 -22.797 4.617 1 98 225 ASP A N 1
ATOM 1712 C CA . ASP A 1 225 ? 8.812 -22.703 5.184 1 98 225 ASP A CA 1
ATOM 1713 C C . ASP A 1 225 ? 8.602 -21.344 5.859 1 98 225 ASP A C 1
ATOM 1715 O O . ASP A 1 225 ? 9.477 -20.859 6.57 1 98 225 ASP A O 1
ATOM 1719 N N . ALA A 1 226 ? 7.434 -20.734 5.613 1 97.62 226 ALA A N 1
ATOM 1720 C CA . ALA A 1 226 ? 7.152 -19.406 6.184 1 97.62 226 ALA A CA 1
ATOM 1721 C C . ALA A 1 226 ? 7.297 -19.438 7.703 1 97.62 226 ALA A C 1
ATOM 1723 O O . ALA A 1 226 ? 7.895 -18.531 8.289 1 97.62 226 ALA A O 1
ATOM 1724 N N . ALA A 1 227 ? 6.84 -20.438 8.328 1 96.19 227 ALA A N 1
ATOM 1725 C CA . ALA A 1 227 ? 6.805 -20.531 9.789 1 96.19 227 ALA A CA 1
ATOM 1726 C C . ALA A 1 227 ? 8.211 -20.562 10.367 1 96.19 227 ALA A C 1
ATOM 1728 O O . ALA A 1 227 ? 8.445 -20.047 11.469 1 96.19 227 ALA A O 1
ATOM 1729 N N . THR A 1 228 ? 9.164 -21.094 9.609 1 96.69 228 THR A N 1
ATOM 1730 C CA . THR A 1 228 ? 10.508 -21.281 10.148 1 96.69 228 THR A CA 1
ATOM 1731 C C . THR A 1 228 ? 11.469 -20.234 9.578 1 96.69 228 THR A C 1
ATOM 1733 O O . THR A 1 228 ? 12.445 -19.859 10.234 1 96.69 228 THR A O 1
ATOM 1736 N N . THR A 1 229 ? 11.156 -19.781 8.453 1 97.38 229 THR A N 1
ATOM 1737 C CA . THR A 1 229 ? 12.062 -18.859 7.766 1 97.38 229 THR A CA 1
ATOM 1738 C C . THR A 1 229 ? 11.852 -17.438 8.25 1 97.38 229 THR A C 1
ATOM 1740 O O . THR A 1 229 ? 12.805 -16.672 8.383 1 97.38 229 THR A O 1
ATOM 1743 N N . LEU A 1 230 ? 10.609 -17.078 8.547 1 98 230 LEU A N 1
ATOM 1744 C CA . LEU A 1 230 ? 10.312 -15.734 9.031 1 98 230 LEU A CA 1
ATOM 1745 C C . LEU A 1 230 ? 10.602 -15.617 10.523 1 98 230 LEU A C 1
ATOM 1747 O O . LEU A 1 230 ? 10.07 -16.391 11.328 1 98 230 LEU A O 1
ATOM 1751 N N . THR A 1 231 ? 11.539 -14.797 10.805 1 97.81 231 THR A N 1
ATOM 1752 C CA . THR A 1 231 ? 11.867 -14.469 12.188 1 97.81 231 THR A CA 1
ATOM 1753 C C . THR A 1 231 ? 11.945 -12.961 12.383 1 97.81 231 THR A C 1
ATOM 1755 O O . THR A 1 231 ? 12.125 -12.211 11.422 1 97.81 231 THR A O 1
ATOM 1758 N N . SER A 1 232 ? 11.773 -12.57 13.672 1 97.62 232 SER A N 1
ATOM 1759 C CA . SER A 1 232 ? 11.898 -11.148 13.977 1 97.62 232 SER A CA 1
ATOM 1760 C C . SER A 1 232 ? 13.242 -10.602 13.5 1 97.62 232 SER A C 1
ATOM 1762 O O . SER A 1 232 ? 13.297 -9.508 12.922 1 97.62 232 SER A O 1
ATOM 1764 N N . ALA A 1 233 ? 14.266 -11.359 13.703 1 97 233 ALA A N 1
ATOM 1765 C CA . ALA A 1 233 ? 15.617 -10.938 13.336 1 97 233 ALA A CA 1
ATOM 1766 C C . ALA A 1 233 ? 15.742 -10.773 11.82 1 97 233 ALA A C 1
ATOM 1768 O O . ALA A 1 233 ? 16.234 -9.75 11.344 1 97 233 ALA A O 1
ATOM 1769 N N . ARG A 1 234 ? 15.305 -11.719 11.047 1 96.75 234 ARG A N 1
ATOM 1770 C CA . ARG A 1 234 ? 15.398 -11.688 9.586 1 96.75 234 ARG A CA 1
ATOM 1771 C C . ARG A 1 234 ? 14.578 -10.539 9.016 1 96.75 234 ARG A C 1
ATOM 1773 O O . ARG A 1 234 ? 15.031 -9.828 8.117 1 96.75 234 ARG A O 1
ATOM 1780 N N . LEU A 1 235 ? 13.375 -10.375 9.555 1 97.25 235 LEU A N 1
ATOM 1781 C CA . LEU A 1 235 ? 12.492 -9.336 9.047 1 97.25 235 LEU A CA 1
ATOM 1782 C C . LEU A 1 235 ? 13.023 -7.949 9.406 1 97.25 235 LEU A C 1
ATOM 1784 O O . LEU A 1 235 ? 12.938 -7.023 8.602 1 97.25 235 LEU A O 1
ATOM 1788 N N . SER A 1 236 ? 13.555 -7.828 10.625 1 96.94 236 SER A N 1
ATOM 1789 C CA . SER A 1 236 ? 14.148 -6.555 11.031 1 96.94 236 SER A CA 1
ATOM 1790 C C . SER A 1 236 ? 15.32 -6.184 10.133 1 96.94 236 SER A C 1
ATOM 1792 O O . SER A 1 236 ? 15.484 -5.02 9.758 1 96.94 236 SER A O 1
ATOM 1794 N N . GLU A 1 237 ? 16.078 -7.152 9.812 1 95.31 237 GLU A N 1
ATOM 1795 C CA . GLU A 1 237 ? 17.203 -6.938 8.898 1 95.31 237 GLU A CA 1
ATOM 1796 C C . GLU A 1 237 ? 16.719 -6.594 7.496 1 95.31 237 GLU A C 1
ATOM 1798 O O . GLU A 1 237 ? 17.219 -5.656 6.875 1 95.31 237 GLU A O 1
ATOM 1803 N N . LEU A 1 238 ? 15.789 -7.281 7.031 1 95.06 238 LEU A N 1
ATOM 1804 C CA . LEU A 1 238 ? 15.242 -7.113 5.691 1 95.06 238 LEU A CA 1
ATOM 1805 C C . LEU A 1 238 ? 14.758 -5.684 5.48 1 95.06 238 LEU A C 1
ATOM 1807 O O . LEU A 1 238 ? 14.984 -5.094 4.422 1 95.06 238 LEU A O 1
ATOM 1811 N N . TYR A 1 239 ? 14.109 -5.121 6.531 1 94.19 239 TYR A N 1
ATOM 1812 C CA . TYR A 1 239 ? 13.43 -3.84 6.348 1 94.19 239 TYR A CA 1
ATOM 1813 C C . TYR A 1 239 ? 14.18 -2.721 7.059 1 94.19 239 TYR A C 1
ATOM 1815 O O . TYR A 1 239 ? 13.789 -1.554 6.977 1 94.19 239 TYR A O 1
ATOM 1823 N N . GLY A 1 240 ? 15.25 -3.01 7.742 1 91.75 240 GLY A N 1
ATOM 1824 C CA . GLY A 1 240 ? 16.047 -2.008 8.43 1 91.75 240 GLY A CA 1
ATOM 1825 C C . GLY A 1 240 ? 15.297 -1.306 9.547 1 91.75 240 GLY A C 1
ATOM 1826 O O . GLY A 1 240 ? 15.461 -0.1 9.742 1 91.75 240 GLY A O 1
ATOM 1827 N N . THR A 1 241 ? 14.391 -1.984 10.141 1 91.56 241 THR A N 1
ATOM 1828 C CA . THR A 1 241 ? 13.602 -1.479 11.258 1 91.56 241 THR A CA 1
ATOM 1829 C C . THR A 1 241 ? 13.227 -2.611 12.211 1 91.56 241 THR A C 1
ATOM 1831 O O . THR A 1 241 ? 13.211 -3.781 11.82 1 91.56 241 THR A O 1
ATOM 1834 N N . GLU A 1 242 ? 12.953 -2.258 13.383 1 93.94 242 GLU A N 1
ATOM 1835 C CA . GLU A 1 242 ? 12.617 -3.266 14.383 1 93.94 242 GLU A CA 1
ATOM 1836 C C . GLU A 1 242 ? 11.227 -3.836 14.148 1 93.94 242 GLU A C 1
ATOM 1838 O O . GLU A 1 242 ? 10.227 -3.113 14.234 1 93.94 242 GLU A O 1
ATOM 1843 N N . LEU A 1 243 ? 11.148 -5.121 13.906 1 96.25 243 LEU A N 1
ATOM 1844 C CA . LEU A 1 243 ? 9.898 -5.848 13.711 1 96.25 243 LEU A CA 1
ATOM 1845 C C . LEU A 1 243 ? 9.82 -7.055 14.641 1 96.25 243 LEU A C 1
ATOM 1847 O O . LEU A 1 243 ? 10.852 -7.645 14.984 1 96.25 243 LEU A O 1
ATOM 1851 N N . HIS A 1 244 ? 8.633 -7.41 15 1 97.19 244 HIS A N 1
ATOM 1852 C CA . HIS A 1 244 ? 8.422 -8.5 15.953 1 97.19 244 HIS A CA 1
ATOM 1853 C C . HIS A 1 244 ? 7.359 -9.469 15.445 1 97.19 244 HIS A C 1
ATOM 1855 O O . HIS A 1 244 ? 6.281 -9.047 15.016 1 97.19 244 HIS A O 1
ATOM 1861 N N . LEU A 1 245 ? 7.75 -10.711 15.453 1 97.88 245 LEU A N 1
ATOM 1862 C CA . LEU A 1 245 ? 6.75 -11.766 15.328 1 97.88 245 LEU A CA 1
ATOM 1863 C C . LEU A 1 245 ? 6.234 -12.188 16.703 1 97.88 245 LEU A C 1
ATOM 1865 O O . LEU A 1 245 ? 7.023 -12.555 17.578 1 97.88 245 LEU A O 1
ATOM 1869 N N . ALA A 1 246 ? 4.93 -12.078 16.875 1 96.69 246 ALA A N 1
ATOM 1870 C CA . ALA A 1 246 ? 4.344 -12.375 18.172 1 96.69 246 ALA A CA 1
ATOM 1871 C C . ALA A 1 246 ? 3.018 -13.117 18.016 1 96.69 246 ALA A C 1
ATOM 1873 O O . ALA A 1 246 ? 2.234 -12.812 17.125 1 96.69 246 ALA A O 1
ATOM 1874 N N . TYR A 1 247 ? 2.865 -14.055 18.922 1 96.38 247 TYR A N 1
ATOM 1875 C CA . TYR A 1 247 ? 1.586 -14.75 18.953 1 96.38 247 TYR A CA 1
ATOM 1876 C C . TYR A 1 247 ? 0.494 -13.859 19.547 1 96.38 247 TYR A C 1
ATOM 1878 O O . TYR A 1 247 ? 0.686 -13.242 20.594 1 96.38 247 TYR A O 1
ATOM 1886 N N . VAL A 1 248 ? -0.563 -13.789 18.812 1 95.69 248 VAL A N 1
ATOM 1887 C CA . VAL A 1 248 ? -1.698 -12.977 19.234 1 95.69 248 VAL A CA 1
ATOM 1888 C C . VAL A 1 248 ? -2.865 -13.883 19.625 1 95.69 248 VAL A C 1
ATOM 1890 O O . VAL A 1 248 ? -3.547 -14.43 18.75 1 95.69 248 VAL A O 1
ATOM 1893 N N . ASP A 1 249 ? -3.176 -13.898 20.859 1 94.5 249 ASP A N 1
ATOM 1894 C CA . ASP A 1 249 ? -4.168 -14.82 21.422 1 94.5 249 ASP A CA 1
ATOM 1895 C C . ASP A 1 249 ? -5.551 -14.555 20.828 1 94.5 249 ASP A C 1
ATOM 1897 O O . ASP A 1 249 ? -6.27 -15.5 20.484 1 94.5 249 ASP A O 1
ATOM 1901 N N . ALA A 1 250 ? -5.836 -13.367 20.625 1 92.19 250 ALA A N 1
ATOM 1902 C CA . ALA A 1 250 ? -7.176 -12.961 20.219 1 92.19 250 ALA A CA 1
ATOM 1903 C C . ALA A 1 250 ? -7.551 -13.562 18.859 1 92.19 250 ALA A C 1
ATOM 1905 O O . ALA A 1 250 ? -8.727 -13.773 18.578 1 92.19 250 ALA A O 1
ATOM 1906 N N . VAL A 1 251 ? -6.516 -13.828 18.062 1 95 251 VAL A N 1
ATOM 1907 C CA . VAL A 1 251 ? -6.812 -14.328 16.719 1 95 251 VAL A CA 1
ATOM 1908 C C . VAL A 1 251 ? -6.117 -15.664 16.5 1 95 251 VAL A C 1
ATOM 1910 O O . VAL A 1 251 ? -6.18 -16.234 15.398 1 95 251 VAL A O 1
ATOM 1913 N N . ASP A 1 252 ? -5.418 -16.156 17.438 1 95.69 252 ASP A N 1
ATOM 1914 C CA . ASP A 1 252 ? -4.781 -17.469 17.453 1 95.69 252 ASP A CA 1
ATOM 1915 C C . ASP A 1 252 ? -3.809 -17.625 16.281 1 95.69 252 ASP A C 1
ATOM 1917 O O . ASP A 1 252 ? -3.889 -18.594 15.516 1 95.69 252 ASP A O 1
ATOM 1921 N N . ARG A 1 253 ? -2.936 -16.656 16.156 1 96.06 253 ARG A N 1
ATOM 1922 C CA . ARG A 1 253 ? -1.896 -16.734 15.133 1 96.06 253 ARG A CA 1
ATOM 1923 C C . ARG A 1 253 ? -0.729 -15.812 15.461 1 96.06 253 ARG A C 1
ATOM 1925 O O . ARG A 1 253 ? -0.858 -14.914 16.297 1 96.06 253 ARG A O 1
ATOM 1932 N N . ILE A 1 254 ? 0.369 -16.094 14.789 1 97.44 254 ILE A N 1
ATOM 1933 C CA . ILE A 1 254 ? 1.507 -15.188 14.836 1 97.44 254 ILE A CA 1
ATOM 1934 C C . ILE A 1 254 ? 1.258 -14 13.906 1 97.44 254 ILE A C 1
ATOM 1936 O O . ILE A 1 254 ? 0.717 -14.164 12.812 1 97.44 254 ILE A O 1
ATOM 1940 N N . ALA A 1 255 ? 1.549 -12.797 14.328 1 97 255 ALA A N 1
ATOM 1941 C CA . ALA A 1 255 ? 1.496 -11.594 13.508 1 97 255 ALA A CA 1
ATOM 1942 C C . ALA A 1 255 ? 2.83 -10.852 13.531 1 97 255 ALA A C 1
ATOM 1944 O O . ALA A 1 255 ? 3.643 -11.055 14.438 1 97 255 ALA A O 1
ATOM 1945 N N . CYS A 1 256 ? 3.082 -10.125 12.508 1 97.44 256 CYS A N 1
ATOM 1946 C CA . CYS A 1 256 ? 4.234 -9.234 12.469 1 97.44 256 CYS A CA 1
ATOM 1947 C C . CYS A 1 256 ? 3.838 -7.816 12.867 1 97.44 256 CYS A C 1
ATOM 1949 O O . CYS A 1 256 ? 2.932 -7.23 12.266 1 97.44 256 CYS A O 1
ATOM 1951 N N . VAL A 1 257 ? 4.484 -7.25 13.867 1 96.19 257 VAL A N 1
ATOM 1952 C CA . VAL A 1 257 ? 4.148 -5.914 14.352 1 96.19 257 VAL A CA 1
ATOM 1953 C C . VAL A 1 257 ? 5.43 -5.109 14.578 1 96.19 257 VAL A C 1
ATOM 1955 O O . VAL A 1 257 ? 6.484 -5.68 14.859 1 96.19 257 VAL A O 1
ATOM 1958 N N . SER A 1 258 ? 5.312 -3.852 14.359 1 95.5 258 SER A N 1
ATOM 1959 C CA . SER A 1 258 ? 6.422 -2.961 14.688 1 95.5 258 SER A CA 1
ATOM 1960 C C . SER A 1 258 ? 6.363 -2.535 16.156 1 95.5 258 SER A C 1
ATOM 1962 O O . SER A 1 258 ? 5.316 -2.633 16.797 1 95.5 258 SER A O 1
ATOM 1964 N N . GLY A 1 259 ? 7.473 -2.135 16.625 1 93.88 259 GLY A N 1
ATOM 1965 C CA . GLY A 1 259 ? 7.469 -1.489 17.922 1 93.88 259 GLY A CA 1
ATOM 1966 C C . GLY A 1 259 ? 6.828 -0.113 17.906 1 93.88 259 GLY A C 1
ATOM 1967 O O . GLY A 1 259 ? 6.312 0.324 16.875 1 93.88 259 GLY A O 1
ATOM 1968 N N . ARG A 1 260 ? 6.785 0.521 19.078 1 93.62 260 ARG A N 1
ATOM 1969 C CA . ARG A 1 260 ? 6.281 1.888 19.172 1 93.62 260 ARG A CA 1
ATOM 1970 C C . ARG A 1 260 ? 7.137 2.846 18.344 1 93.62 260 ARG A C 1
ATOM 1972 O O . ARG A 1 260 ? 8.297 2.557 18.062 1 93.62 260 ARG A O 1
ATOM 1979 N N . LEU A 1 261 ? 6.492 3.875 18 1 92.88 261 LEU A N 1
ATOM 1980 C CA . LEU A 1 261 ? 7.207 4.871 17.203 1 92.88 261 LEU A CA 1
ATOM 1981 C C . LEU A 1 261 ? 8.117 5.719 18.094 1 92.88 261 LEU A C 1
ATOM 1983 O O . LEU A 1 261 ? 7.762 6.055 19.219 1 92.88 261 LEU A O 1
ATOM 1987 N N . MET B 1 1 ? -8.211 28.141 23.094 1 62.31 1 MET B N 1
ATOM 1988 C CA . MET B 1 1 ? -7.543 28.672 21.906 1 62.31 1 MET B CA 1
ATOM 1989 C C . MET B 1 1 ? -8.172 28.109 20.625 1 62.31 1 MET B C 1
ATOM 1991 O O . MET B 1 1 ? -8.719 27 20.641 1 62.31 1 MET B O 1
ATOM 1995 N N . ALA B 1 2 ? -8.336 28.906 19.609 1 83.62 2 ALA B N 1
ATOM 1996 C CA . ALA B 1 2 ? -9.016 28.5 18.391 1 83.62 2 ALA B CA 1
ATOM 1997 C C . ALA B 1 2 ? -8.219 27.422 17.641 1 83.62 2 ALA B C 1
ATOM 1999 O O . ALA B 1 2 ? -6.988 27.453 17.656 1 83.62 2 ALA B O 1
ATOM 2000 N N . PRO B 1 3 ? -8.875 26.391 17.109 1 93.44 3 PRO B N 1
ATOM 2001 C CA . PRO B 1 3 ? -8.172 25.344 16.359 1 93.44 3 PRO B CA 1
ATOM 2002 C C . PRO B 1 3 ? -7.473 25.875 15.109 1 93.44 3 PRO B C 1
ATOM 2004 O O . PRO B 1 3 ? -7.887 26.906 14.555 1 93.44 3 PRO B O 1
ATOM 2007 N N . LEU B 1 4 ? -6.391 25.312 14.812 1 96 4 LEU B N 1
ATOM 2008 C CA . LEU B 1 4 ? -5.648 25.688 13.625 1 96 4 LEU B CA 1
ATOM 2009 C C . LEU B 1 4 ? -6.441 25.375 12.359 1 96 4 LEU B C 1
ATOM 2011 O O . LEU B 1 4 ? -6.52 26.188 11.445 1 96 4 LEU B O 1
ATOM 2015 N N . ILE B 1 5 ? -6.98 24.141 12.305 1 97.38 5 ILE B N 1
ATOM 2016 C CA . ILE B 1 5 ? -7.879 23.719 11.234 1 97.38 5 ILE B CA 1
ATOM 2017 C C . ILE B 1 5 ? -9.258 23.422 11.812 1 97.38 5 ILE B C 1
ATOM 2019 O O . ILE B 1 5 ? -9.391 22.688 12.797 1 97.38 5 ILE B O 1
ATOM 2023 N N . GLU B 1 6 ? -10.219 24.047 11.219 1 97.88 6 GLU B N 1
ATOM 2024 C CA . GLU B 1 6 ? -11.602 23.812 11.625 1 97.88 6 GLU B CA 1
ATOM 2025 C C . GLU B 1 6 ? -12.477 23.453 10.43 1 97.88 6 GLU B C 1
ATOM 2027 O O . GLU B 1 6 ? -12.547 24.203 9.453 1 97.88 6 GLU B O 1
ATOM 2032 N N . VAL B 1 7 ? -13.039 22.312 10.469 1 97.62 7 VAL B N 1
ATOM 2033 C CA . VAL B 1 7 ? -13.977 21.844 9.461 1 97.62 7 VAL B CA 1
ATOM 2034 C C . VAL B 1 7 ? -15.383 21.75 10.062 1 97.62 7 VAL B C 1
ATOM 2036 O O . VAL B 1 7 ? -15.578 21.078 11.086 1 97.62 7 VAL B O 1
ATOM 2039 N N . GLN B 1 8 ? -16.344 22.422 9.43 1 97.19 8 GLN B N 1
ATOM 2040 C CA . GLN B 1 8 ? -17.688 22.484 10 1 97.19 8 GLN B CA 1
ATOM 2041 C C . GLN B 1 8 ? -18.734 22.109 8.969 1 97.19 8 GLN B C 1
ATOM 2043 O O . GLN B 1 8 ? -18.859 22.766 7.934 1 97.19 8 GLN B O 1
ATOM 2048 N N . ASP B 1 9 ? -19.5 21.031 9.305 1 97.12 9 ASP B N 1
ATOM 2049 C CA . ASP B 1 9 ? -20.625 20.562 8.5 1 97.12 9 ASP B CA 1
ATOM 2050 C C . ASP B 1 9 ? -20.266 20.5 7.02 1 97.12 9 ASP B C 1
ATOM 2052 O O . ASP B 1 9 ? -21.031 20.969 6.172 1 97.12 9 ASP B O 1
ATOM 2056 N N . LEU B 1 10 ? -19.125 20.047 6.754 1 97.06 10 LEU B N 1
ATOM 2057 C CA . LEU B 1 10 ? -18.594 20.062 5.398 1 97.06 10 LEU B CA 1
ATOM 2058 C C . LEU B 1 10 ? -19.281 19.016 4.531 1 97.06 10 LEU B C 1
ATOM 2060 O O . LEU B 1 10 ? -19.531 17.906 4.984 1 97.06 10 LEU B O 1
ATOM 2064 N N . ALA B 1 11 ? -19.562 19.406 3.322 1 96.56 11 ALA B N 1
ATOM 2065 C CA . ALA B 1 11 ? -20.125 18.516 2.311 1 96.56 11 ALA B CA 1
ATOM 2066 C C . ALA B 1 11 ? -19.422 18.703 0.965 1 96.56 11 ALA B C 1
ATOM 2068 O O . ALA B 1 11 ? -18.953 19.797 0.659 1 96.56 11 ALA B O 1
ATOM 2069 N N . PHE B 1 12 ? -19.328 17.656 0.231 1 96.38 12 PHE B N 1
ATOM 2070 C CA . PHE B 1 12 ? -18.703 17.719 -1.085 1 96.38 12 PHE B CA 1
ATOM 2071 C C . PHE B 1 12 ? -19.359 16.75 -2.049 1 96.38 12 PHE B C 1
ATOM 2073 O O . PHE B 1 12 ? -19.703 15.625 -1.668 1 96.38 12 PHE B O 1
ATOM 2080 N N . ARG B 1 13 ? -19.531 17.219 -3.189 1 93.38 13 ARG B N 1
ATOM 2081 C CA . ARG B 1 13 ? -20.047 16.422 -4.301 1 93.38 13 ARG B CA 1
ATOM 2082 C C . ARG B 1 13 ? -19.312 16.766 -5.598 1 93.38 13 ARG B C 1
ATOM 2084 O O . ARG B 1 13 ? -19.078 17.938 -5.891 1 93.38 13 ARG B O 1
ATOM 2091 N N . TYR B 1 14 ? -18.953 15.734 -6.289 1 90 14 TYR B N 1
ATOM 2092 C CA . TYR B 1 14 ? -18.375 15.977 -7.613 1 90 14 TYR B CA 1
ATOM 2093 C C . TYR B 1 14 ? -19.469 16.344 -8.617 1 90 14 TYR B C 1
ATOM 2095 O O . TYR B 1 14 ? -20.578 15.797 -8.555 1 90 14 TYR B O 1
ATOM 2103 N N . SER B 1 15 ? -19.156 17.156 -9.492 1 83.69 15 SER B N 1
ATOM 2104 C CA . SER B 1 15 ? -20.141 17.609 -10.461 1 83.69 15 SER B CA 1
ATOM 2105 C C . SER B 1 15 ? -20.609 16.484 -11.367 1 83.69 15 SER B C 1
ATOM 2107 O O . SER B 1 15 ? -21.766 16.422 -11.758 1 83.69 15 SER B O 1
ATOM 2109 N N . ASN B 1 16 ? -19.75 15.57 -11.664 1 78.69 16 ASN B N 1
ATOM 2110 C CA . ASN B 1 16 ? -20.047 14.531 -12.641 1 78.69 16 ASN B CA 1
ATOM 2111 C C . ASN B 1 16 ? -20.531 13.25 -11.969 1 78.69 16 ASN B C 1
ATOM 2113 O O . ASN B 1 16 ? -20.672 12.211 -12.617 1 78.69 16 ASN B O 1
ATOM 2117 N N . ARG B 1 17 ? -20.672 13.312 -10.734 1 73.88 17 ARG B N 1
ATOM 2118 C CA . ARG B 1 17 ? -21.109 12.109 -10.023 1 73.88 17 ARG B CA 1
ATOM 2119 C C . ARG B 1 17 ? -22.344 12.383 -9.188 1 73.88 17 ARG B C 1
ATOM 2121 O O . ARG B 1 17 ? -22.547 13.5 -8.703 1 73.88 17 ARG B O 1
ATOM 2128 N N . ARG B 1 18 ? -23.094 11.273 -9.242 1 73.69 18 ARG B N 1
ATOM 2129 C CA . ARG B 1 18 ? -24.281 11.375 -8.406 1 73.69 18 ARG B CA 1
ATOM 2130 C C . ARG B 1 18 ? -23.953 11.102 -6.945 1 73.69 18 ARG B C 1
ATOM 2132 O O . ARG B 1 18 ? -23.109 10.25 -6.641 1 73.69 18 ARG B O 1
ATOM 2139 N N . GLY B 1 19 ? -24.406 11.977 -6.031 1 85.06 19 GLY B N 1
ATOM 2140 C CA . GLY B 1 19 ? -24.328 11.75 -4.598 1 85.06 19 GLY B CA 1
ATOM 2141 C C . GLY B 1 19 ? -23.141 12.453 -3.955 1 85.06 19 GLY B C 1
ATOM 2142 O O . GLY B 1 19 ? -22.172 12.797 -4.633 1 85.06 19 GLY B O 1
ATOM 2143 N N . ASP B 1 20 ? -23.281 12.695 -2.658 1 91.62 20 ASP B N 1
ATOM 2144 C CA . ASP B 1 20 ? -22.219 13.344 -1.888 1 91.62 20 ASP B CA 1
ATOM 2145 C C . ASP B 1 20 ? -21.125 12.352 -1.526 1 91.62 20 ASP B C 1
ATOM 2147 O O . ASP B 1 20 ? -21.391 11.203 -1.199 1 91.62 20 ASP B O 1
ATOM 2151 N N . VAL B 1 21 ? -19.906 12.766 -1.759 1 93.06 21 VAL B N 1
ATOM 2152 C CA . VAL B 1 21 ? -18.766 11.992 -1.253 1 93.06 21 VAL B CA 1
ATOM 2153 C C . VAL B 1 21 ? -18.844 11.898 0.269 1 93.06 21 VAL B C 1
ATOM 2155 O O . VAL B 1 21 ? -18.688 10.82 0.837 1 93.06 21 VAL B O 1
ATOM 2158 N N . PHE B 1 22 ? -19.094 12.984 0.922 1 94.81 22 PHE B N 1
ATOM 2159 C CA . PHE B 1 22 ? -19.391 13.07 2.35 1 94.81 22 PHE B CA 1
ATOM 2160 C C . PHE B 1 22 ? -20.281 14.266 2.656 1 94.81 22 PHE B C 1
ATOM 2162 O O . PHE B 1 22 ? -20.422 15.164 1.831 1 94.81 22 PHE B O 1
ATOM 2169 N N . ARG B 1 23 ? -20.953 14.125 3.836 1 93.81 23 ARG B N 1
ATOM 2170 C CA . ARG B 1 23 ? -21.828 15.195 4.312 1 93.81 23 ARG B CA 1
ATOM 2171 C C . ARG B 1 23 ? -21.734 15.344 5.828 1 93.81 23 ARG B C 1
ATOM 2173 O O . ARG B 1 23 ? -21.469 14.367 6.535 1 93.81 23 ARG B O 1
ATOM 2180 N N . ASN B 1 24 ? -21.859 16.609 6.227 1 94.19 24 ASN B N 1
ATOM 2181 C CA . ASN B 1 24 ? -21.938 16.938 7.648 1 94.19 24 ASN B CA 1
ATOM 2182 C C . ASN B 1 24 ? -20.688 16.469 8.391 1 94.19 24 ASN B C 1
ATOM 2184 O O . ASN B 1 24 ? -20.781 15.844 9.445 1 94.19 24 ASN B O 1
ATOM 2188 N N . VAL B 1 25 ? -19.578 16.688 7.812 1 95 25 VAL B N 1
ATOM 2189 C CA . VAL B 1 25 ? -18.281 16.328 8.398 1 95 25 VAL B CA 1
ATOM 2190 C C . VAL B 1 25 ? -17.75 17.5 9.219 1 95 25 VAL B C 1
ATOM 2192 O O . VAL B 1 25 ? -17.688 18.625 8.727 1 95 25 VAL B O 1
ATOM 2195 N N . SER B 1 26 ? -17.484 17.25 10.492 1 97.44 26 SER B N 1
ATOM 2196 C CA . SER B 1 26 ? -16.953 18.297 11.359 1 97.44 26 SER B CA 1
ATOM 2197 C C . SER B 1 26 ? -15.812 17.766 12.227 1 97.44 26 SER B C 1
ATOM 2199 O O . SER B 1 26 ? -15.875 16.656 12.742 1 97.44 26 SER B O 1
ATOM 2201 N N . PHE B 1 27 ? -14.75 18.516 12.289 1 97.5 27 PHE B N 1
ATOM 2202 C CA . PHE B 1 27 ? -13.648 18.25 13.203 1 97.5 27 PHE B CA 1
ATOM 2203 C C . PHE B 1 27 ? -12.711 19.453 13.297 1 97.5 27 PHE B C 1
ATOM 2205 O O . PHE B 1 27 ? -12.867 20.422 12.555 1 97.5 27 PHE B O 1
ATOM 2212 N N . ALA B 1 28 ? -11.844 19.375 14.195 1 97.81 28 ALA B N 1
ATOM 2213 C CA . ALA B 1 28 ? -10.836 20.422 14.367 1 97.81 28 ALA B CA 1
ATOM 2214 C C . ALA B 1 28 ? -9.477 19.828 14.719 1 97.81 28 ALA B C 1
ATOM 2216 O O . ALA B 1 28 ? -9.406 18.719 15.266 1 97.81 28 ALA B O 1
ATOM 2217 N N . VAL B 1 29 ? -8.461 20.516 14.352 1 97.75 29 VAL B N 1
ATOM 2218 C CA . VAL B 1 29 ? -7.09 20.125 14.648 1 97.75 29 VAL B CA 1
ATOM 2219 C C . VAL B 1 29 ? -6.332 21.297 15.25 1 97.75 29 VAL B C 1
ATOM 2221 O O . VAL B 1 29 ? -6.34 22.406 14.688 1 97.75 29 VAL B O 1
ATOM 2224 N N . GLU B 1 30 ? -5.742 21.078 16.359 1 97.06 30 GLU B N 1
ATOM 2225 C CA . GLU B 1 30 ? -4.957 22.109 17.031 1 97.06 30 GLU B CA 1
ATOM 2226 C C . GLU B 1 30 ? -3.484 22.031 16.641 1 97.06 30 GLU B C 1
ATOM 2228 O O . GLU B 1 30 ? -3.059 21.047 16.016 1 97.06 30 GLU B O 1
ATOM 2233 N N . LYS B 1 31 ? -2.789 23.094 16.969 1 95.19 31 LYS B N 1
ATOM 2234 C CA . LYS B 1 31 ? -1.341 23.062 16.781 1 95.19 31 LYS B CA 1
ATOM 2235 C C . LYS B 1 31 ? -0.72 21.906 17.562 1 95.19 31 LYS B C 1
ATOM 2237 O O . LYS B 1 31 ? -1.101 21.641 18.719 1 95.19 31 LYS B O 1
ATOM 2242 N N . GLY B 1 32 ? 0.179 21.203 16.891 1 96 32 GLY B N 1
ATOM 2243 C CA . GLY B 1 32 ? 0.875 20.109 17.547 1 96 32 GLY B CA 1
ATOM 2244 C C . GLY B 1 32 ? 0.031 18.859 17.672 1 96 32 GLY B C 1
ATOM 2245 O O . GLY B 1 32 ? 0.406 17.922 18.375 1 96 32 GLY B O 1
ATOM 2246 N N . GLU B 1 33 ? -1.077 18.859 17.016 1 97.69 33 GLU B N 1
ATOM 2247 C CA . GLU B 1 33 ? -1.988 17.719 17.125 1 97.69 33 GLU B CA 1
ATOM 2248 C C . GLU B 1 33 ? -1.904 16.828 15.891 1 97.69 33 GLU B C 1
ATOM 2250 O O . GLU B 1 33 ? -1.682 17.312 14.781 1 97.69 33 GLU B O 1
ATOM 2255 N N . MET B 1 34 ? -2.035 15.547 16.125 1 98.12 34 MET B N 1
ATOM 2256 C CA . MET B 1 34 ? -2.094 14.531 15.086 1 98.12 34 MET B CA 1
ATOM 2257 C C . MET B 1 34 ? -3.535 14.125 14.805 1 98.12 34 MET B C 1
ATOM 2259 O O . MET B 1 34 ? -4.27 13.742 15.719 1 98.12 34 MET B O 1
ATOM 2263 N N . LEU B 1 35 ? -3.959 14.234 13.57 1 98.69 35 LEU B N 1
ATOM 2264 C CA . LEU B 1 35 ? -5.227 13.672 13.125 1 98.69 35 LEU B CA 1
ATOM 2265 C C . LEU B 1 35 ? -5.016 12.711 11.961 1 98.69 35 LEU B C 1
ATOM 2267 O O . LEU B 1 35 ? -4.473 13.102 10.922 1 98.69 35 LEU B O 1
ATOM 2271 N N . THR B 1 36 ? -5.367 11.484 12.117 1 98.69 36 THR B N 1
ATOM 2272 C CA . THR B 1 36 ? -5.312 10.5 11.039 1 98.69 36 THR B CA 1
ATOM 2273 C C . THR B 1 36 ? -6.703 10.25 10.469 1 98.69 36 THR B C 1
ATOM 2275 O O . THR B 1 36 ? -7.621 9.867 11.195 1 98.69 36 THR B O 1
ATOM 2278 N N . LEU B 1 37 ? -6.879 10.586 9.242 1 98.38 37 LEU B N 1
ATOM 2279 C CA . LEU B 1 37 ? -8.094 10.25 8.508 1 98.38 37 LEU B CA 1
ATOM 2280 C C . LEU B 1 37 ? -8.031 8.828 7.977 1 98.38 37 LEU B C 1
ATOM 2282 O O . LEU B 1 37 ? -7.254 8.531 7.066 1 98.38 37 LEU B O 1
ATOM 2286 N N . LEU B 1 38 ? -8.844 7.965 8.539 1 98.31 38 LEU B N 1
ATOM 2287 C CA . LEU B 1 38 ? -8.852 6.543 8.219 1 98.31 38 LEU B CA 1
ATOM 2288 C C . LEU B 1 38 ? -10.109 6.164 7.445 1 98.31 38 LEU B C 1
ATOM 2290 O O . LEU B 1 38 ? -11.211 6.605 7.789 1 98.31 38 LEU B O 1
ATOM 2294 N N . GLY B 1 39 ? -9.984 5.367 6.457 1 95.94 39 GLY B N 1
ATOM 2295 C CA . GLY B 1 39 ? -11.125 4.895 5.68 1 95.94 39 GLY B CA 1
ATOM 2296 C C . GLY B 1 39 ? -10.719 4.051 4.484 1 95.94 39 GLY B C 1
ATOM 2297 O O . GLY B 1 39 ? -9.547 3.994 4.125 1 95.94 39 GLY B O 1
ATOM 2298 N N . PRO B 1 40 ? -11.656 3.398 3.887 1 93.88 40 PRO B N 1
ATOM 2299 C CA . PRO B 1 40 ? -11.375 2.584 2.703 1 93.88 40 PRO B CA 1
ATOM 2300 C C . PRO B 1 40 ? -11.039 3.428 1.475 1 93.88 40 PRO B C 1
ATOM 2302 O O . PRO B 1 40 ? -11.141 4.656 1.516 1 93.88 40 PRO B O 1
ATOM 2305 N N . ASN B 1 41 ? -10.5 2.717 0.474 1 89.69 41 ASN B N 1
ATOM 2306 C CA . ASN B 1 41 ? -10.25 3.398 -0.791 1 89.69 41 ASN B CA 1
ATOM 2307 C C . ASN B 1 41 ? -11.523 4.004 -1.366 1 89.69 41 ASN B C 1
ATOM 2309 O O . ASN B 1 41 ? -12.586 3.377 -1.331 1 89.69 41 ASN B O 1
ATOM 2313 N N . GLY B 1 42 ? -11.461 5.195 -1.82 1 88.06 42 GLY B N 1
ATOM 2314 C CA . GLY B 1 42 ? -12.594 5.832 -2.479 1 88.06 42 GLY B CA 1
ATOM 2315 C C . GLY B 1 42 ? -13.547 6.504 -1.51 1 88.06 42 GLY B C 1
ATOM 2316 O O . GLY B 1 42 ? -14.562 7.07 -1.922 1 88.06 42 GLY B O 1
ATOM 2317 N N . ALA B 1 43 ? -13.25 6.492 -0.259 1 92.06 43 ALA B N 1
ATOM 2318 C CA . ALA B 1 43 ? -14.164 7.023 0.749 1 92.06 43 ALA B CA 1
ATOM 2319 C C . ALA B 1 43 ? -14.219 8.547 0.693 1 92.06 43 ALA B C 1
ATOM 2321 O O . ALA B 1 43 ? -15.117 9.164 1.268 1 92.06 43 ALA B O 1
ATOM 2322 N N . GLY B 1 44 ? -13.203 9.18 0.067 1 94.06 44 GLY B N 1
ATOM 2323 C CA . GLY B 1 44 ? -13.203 10.633 -0.03 1 94.06 44 GLY B CA 1
ATOM 2324 C C . GLY B 1 44 ? -12.117 11.281 0.806 1 94.06 44 GLY B C 1
ATOM 2325 O O . GLY B 1 44 ? -12.141 12.492 1.036 1 94.06 44 GLY B O 1
ATOM 2326 N N . LYS B 1 45 ? -11.172 10.508 1.321 1 95.88 45 LYS B N 1
ATOM 2327 C CA . LYS B 1 45 ? -10.109 11.023 2.184 1 95.88 45 LYS B CA 1
ATOM 2328 C C . LYS B 1 45 ? -9.32 12.125 1.484 1 95.88 45 LYS B C 1
ATOM 2330 O O . LYS B 1 45 ? -9.117 13.203 2.043 1 95.88 45 LYS B O 1
ATOM 2335 N N . SER B 1 46 ? -8.883 11.828 0.209 1 94.38 46 SER B N 1
ATOM 2336 C CA . SER B 1 46 ? -8.117 12.805 -0.559 1 94.38 46 SER B CA 1
ATOM 2337 C C . SER B 1 46 ? -8.953 14.039 -0.871 1 94.38 46 SER B C 1
ATOM 2339 O O . SER B 1 46 ? -8.438 15.164 -0.845 1 94.38 46 SER B O 1
ATOM 2341 N N . THR B 1 47 ? -10.203 13.859 -1.145 1 94.94 47 THR B N 1
ATOM 2342 C CA . THR B 1 47 ? -11.109 14.969 -1.398 1 94.94 47 THR B CA 1
ATOM 2343 C C . THR B 1 47 ? -11.211 15.875 -0.177 1 94.94 47 THR B C 1
ATOM 2345 O O . THR B 1 47 ? -11.156 17.109 -0.302 1 94.94 47 THR B O 1
ATOM 2348 N N . LEU B 1 48 ? -11.305 15.242 0.953 1 96.88 48 LEU B N 1
ATOM 2349 C CA . LEU B 1 48 ? -11.383 16 2.193 1 96.88 48 LEU B CA 1
ATOM 2350 C C . LEU B 1 48 ? -10.109 16.812 2.414 1 96.88 48 LEU B C 1
ATOM 2352 O O . LEU B 1 48 ? -10.164 18 2.754 1 96.88 48 LEU B O 1
ATOM 2356 N N . LEU B 1 49 ? -8.93 16.219 2.193 1 96.69 49 LEU B N 1
ATOM 2357 C CA . LEU B 1 49 ? -7.66 16.938 2.314 1 96.69 49 LEU B CA 1
ATOM 2358 C C . LEU B 1 49 ? -7.594 18.094 1.327 1 96.69 49 LEU B C 1
ATOM 2360 O O . LEU B 1 49 ? -7.105 19.172 1.666 1 96.69 49 LEU B O 1
ATOM 2364 N N . ASN B 1 50 ? -8.109 17.875 0.129 1 95.5 50 ASN B N 1
ATOM 2365 C CA . ASN B 1 50 ? -8.125 18.922 -0.887 1 95.5 50 ASN B CA 1
ATOM 2366 C C . ASN B 1 50 ? -9 20.094 -0.466 1 95.5 50 ASN B C 1
ATOM 2368 O O . ASN B 1 50 ? -8.672 21.25 -0.747 1 95.5 50 ASN B O 1
ATOM 2372 N N . CYS B 1 51 ? -10.07 19.812 0.181 1 96.5 51 CYS B N 1
ATOM 2373 C CA . CYS B 1 51 ? -10.922 20.875 0.7 1 96.5 51 CYS B CA 1
ATOM 2374 C C . CYS B 1 51 ? -10.188 21.703 1.747 1 96.5 51 CYS B C 1
ATOM 2376 O O . CYS B 1 51 ? -10.266 22.938 1.742 1 96.5 51 CYS B O 1
ATOM 2378 N N . ILE B 1 52 ? -9.453 21.031 2.592 1 96.44 52 ILE B N 1
ATOM 2379 C CA . ILE B 1 52 ? -8.703 21.703 3.645 1 96.44 52 ILE B CA 1
ATOM 2380 C C . ILE B 1 52 ? -7.598 22.562 3.025 1 96.44 52 ILE B C 1
ATOM 2382 O O . ILE B 1 52 ? -7.359 23.688 3.463 1 96.44 52 ILE B O 1
ATOM 2386 N N . ALA B 1 53 ? -6.988 22.062 1.991 1 94.69 53 ALA B N 1
ATOM 2387 C CA . ALA B 1 53 ? -5.863 22.734 1.345 1 94.69 53 ALA B CA 1
ATOM 2388 C C . ALA B 1 53 ? -6.352 23.797 0.375 1 94.69 53 ALA B C 1
ATOM 2390 O O . ALA B 1 53 ? -5.543 24.484 -0.253 1 94.69 53 ALA B O 1
ATOM 2391 N N . GLY B 1 54 ? -7.637 23.891 0.144 1 94.44 54 GLY B N 1
ATOM 2392 C CA . GLY B 1 54 ? -8.195 24.875 -0.761 1 94.44 54 GLY B CA 1
ATOM 2393 C C . GLY B 1 54 ? -8.109 24.484 -2.221 1 94.44 54 GLY B C 1
ATOM 2394 O O . GLY B 1 54 ? -8.203 25.328 -3.111 1 94.44 54 GLY B O 1
ATOM 2395 N N . LEU B 1 55 ? -7.898 23.25 -2.508 1 92.88 55 LEU B N 1
ATOM 2396 C CA . LEU B 1 55 ? -7.738 22.734 -3.863 1 92.88 55 LEU B CA 1
ATOM 2397 C C . LEU B 1 55 ? -9.07 22.219 -4.406 1 92.88 55 LEU B C 1
ATOM 2399 O O . LEU B 1 55 ? -9.195 21.953 -5.605 1 92.88 55 LEU B O 1
ATOM 2403 N N . ALA B 1 56 ? -10.039 22.016 -3.568 1 93.88 56 ALA B N 1
ATOM 2404 C CA . ALA B 1 56 ? -11.406 21.656 -3.928 1 93.88 56 ALA B CA 1
ATOM 2405 C C . ALA B 1 56 ? -12.422 22.5 -3.164 1 93.88 56 ALA B C 1
ATOM 2407 O O . ALA B 1 56 ? -12.25 22.75 -1.97 1 93.88 56 ALA B O 1
ATOM 2408 N N . THR B 1 57 ? -13.43 22.953 -3.811 1 94.12 57 THR B N 1
ATOM 2409 C CA . THR B 1 57 ? -14.445 23.797 -3.189 1 94.12 57 THR B CA 1
ATOM 2410 C C . THR B 1 57 ? -15.586 22.938 -2.631 1 94.12 57 THR B C 1
ATOM 2412 O O . THR B 1 57 ? -16.266 22.234 -3.379 1 94.12 57 THR B O 1
ATOM 2415 N N . PRO B 1 58 ? -15.789 23.016 -1.384 1 96.25 58 PRO B N 1
ATOM 2416 C CA . PRO B 1 58 ? -16.906 22.266 -0.796 1 96.25 58 PRO B CA 1
ATOM 2417 C C . PRO B 1 58 ? -18.266 22.719 -1.332 1 96.25 58 PRO B C 1
ATOM 2419 O O . PRO B 1 58 ? -18.406 23.844 -1.788 1 96.25 58 PRO B O 1
ATOM 2422 N N . THR B 1 59 ? -19.234 21.797 -1.275 1 95.56 59 THR B N 1
ATOM 2423 C CA . THR B 1 59 ? -20.594 22.109 -1.711 1 95.56 59 THR B CA 1
ATOM 2424 C C . THR B 1 59 ? -21.438 22.578 -0.535 1 95.56 59 THR B C 1
ATOM 2426 O O . THR B 1 59 ? -22.547 23.078 -0.726 1 95.56 59 THR B O 1
ATOM 2429 N N . GLY B 1 60 ? -20.969 22.375 0.636 1 95.38 60 GLY B N 1
ATOM 2430 C CA . GLY B 1 60 ? -21.609 22.828 1.868 1 95.38 60 GLY B CA 1
ATOM 2431 C C . GLY B 1 60 ? -20.641 22.891 3.037 1 95.38 60 GLY B C 1
ATOM 2432 O O . GLY B 1 60 ? -19.578 22.281 3.01 1 95.38 60 GLY B O 1
ATOM 2433 N N . GLY B 1 61 ? -21 23.672 4.047 1 96.38 61 GLY B N 1
ATOM 2434 C CA . GLY B 1 61 ? -20.109 23.844 5.195 1 96.38 61 GLY B CA 1
ATOM 2435 C C . GLY B 1 61 ? -18.906 24.719 4.898 1 96.38 61 GLY B C 1
ATOM 2436 O O . GLY B 1 61 ? -18.906 25.453 3.91 1 96.38 61 GLY B O 1
ATOM 2437 N N . TYR B 1 62 ? -17.938 24.688 5.82 1 95.94 62 TYR B N 1
ATOM 2438 C CA . TYR B 1 62 ? -16.75 25.516 5.586 1 95.94 62 TYR B CA 1
ATOM 2439 C C . TYR B 1 62 ? -15.531 24.922 6.266 1 95.94 62 TYR B C 1
ATOM 2441 O O . TYR B 1 62 ? -15.648 24.016 7.105 1 95.94 62 TYR B O 1
ATOM 2449 N N . VAL B 1 63 ? -14.406 25.375 5.855 1 97.25 63 VAL B N 1
ATOM 2450 C CA . VAL B 1 63 ? -13.109 25.078 6.434 1 97.25 63 VAL B CA 1
ATOM 2451 C C . VAL B 1 63 ? -12.391 26.375 6.82 1 97.25 63 VAL B C 1
ATOM 2453 O O . VAL B 1 63 ? -12.328 27.312 6.027 1 97.25 63 VAL B O 1
ATOM 2456 N N . ASN B 1 64 ? -11.945 26.422 8 1 96.56 64 ASN B N 1
ATOM 2457 C CA . ASN B 1 64 ? -11.102 27.516 8.453 1 96.56 64 ASN B CA 1
ATOM 2458 C C . ASN B 1 64 ? -9.68 27.047 8.758 1 96.56 64 ASN B C 1
ATOM 2460 O O . ASN B 1 64 ? -9.484 25.969 9.32 1 96.56 64 ASN B O 1
ATOM 2464 N N . VAL B 1 65 ? -8.766 27.859 8.383 1 94.94 65 VAL B N 1
ATOM 2465 C CA . VAL B 1 65 ? -7.367 27.688 8.742 1 94.94 65 VAL B CA 1
ATOM 2466 C C . VAL B 1 65 ? -6.84 28.953 9.406 1 94.94 65 VAL B C 1
ATOM 2468 O O . VAL B 1 65 ? -6.93 30.047 8.836 1 94.94 65 VAL B O 1
ATOM 2471 N N . ASN B 1 66 ? -6.383 28.766 10.547 1 92 66 ASN B N 1
ATOM 2472 C CA . ASN B 1 66 ? -5.934 29.922 11.32 1 92 66 ASN B CA 1
ATOM 2473 C C . ASN B 1 66 ? -7.008 31 11.398 1 92 66 ASN B C 1
ATOM 2475 O O . ASN B 1 66 ? -6.734 32.188 11.141 1 92 66 ASN B O 1
ATOM 2479 N N . ARG B 1 67 ? -8.227 30.594 11.531 1 90.75 67 ARG B N 1
ATOM 2480 C CA . ARG B 1 67 ? -9.398 31.438 11.781 1 90.75 67 ARG B CA 1
ATOM 2481 C C . ARG B 1 67 ? -9.797 32.188 10.516 1 90.75 67 ARG B C 1
ATOM 2483 O O . ARG B 1 67 ? -10.531 33.188 10.586 1 90.75 67 ARG B O 1
ATOM 2490 N N . ARG B 1 68 ? -9.297 31.75 9.453 1 92.19 68 ARG B N 1
ATOM 2491 C CA . ARG B 1 68 ? -9.688 32.344 8.18 1 92.19 68 ARG B CA 1
ATOM 2492 C C . ARG B 1 68 ? -10.359 31.312 7.281 1 92.19 68 ARG B C 1
ATOM 2494 O O . ARG B 1 68 ? -9.875 30.188 7.141 1 92.19 68 ARG B O 1
ATOM 2501 N N . PRO B 1 69 ? -11.383 31.75 6.684 1 94.19 69 PRO B N 1
ATOM 2502 C CA . PRO B 1 69 ? -12.016 30.828 5.734 1 94.19 69 PRO B CA 1
ATOM 2503 C C . PRO B 1 69 ? -11.125 30.5 4.539 1 94.19 69 PRO B C 1
ATOM 2505 O O . PRO B 1 69 ? -10.578 31.406 3.908 1 94.19 69 PRO B O 1
ATOM 2508 N N . VAL B 1 70 ? -11.008 29.25 4.258 1 93.69 70 VAL B N 1
ATOM 2509 C CA . VAL B 1 70 ? -10.164 28.781 3.166 1 93.69 70 VAL B CA 1
ATOM 2510 C C . VAL B 1 70 ? -10.617 29.406 1.85 1 93.69 70 VAL B C 1
ATOM 2512 O O . VAL B 1 70 ? -9.789 29.75 1.002 1 93.69 70 VAL B O 1
ATOM 2515 N N . CYS B 1 71 ? -11.914 29.562 1.702 1 90.38 71 CYS B N 1
ATOM 2516 C CA . CYS B 1 71 ? -12.469 30.094 0.46 1 90.38 71 CYS B CA 1
ATOM 2517 C C . CYS B 1 71 ? -12.07 31.547 0.254 1 90.38 71 CYS B C 1
ATOM 2519 O O . CYS B 1 71 ? -12.156 32.062 -0.859 1 90.38 71 CYS B O 1
ATOM 2521 N N . ASP B 1 72 ? -11.602 32.219 1.239 1 91 72 ASP B N 1
ATOM 2522 C CA . ASP B 1 72 ? -11.234 33.625 1.162 1 91 72 ASP B CA 1
ATOM 2523 C C . ASP B 1 72 ? -9.719 33.781 1.015 1 91 72 ASP B C 1
ATOM 2525 O O . ASP B 1 72 ? -9.219 34.906 0.903 1 91 72 ASP B O 1
ATOM 2529 N N . CYS B 1 73 ? -9.023 32.719 1.031 1 90.69 73 CYS B N 1
ATOM 2530 C CA . CYS B 1 73 ? -7.57 32.781 0.998 1 90.69 73 CYS B CA 1
ATOM 2531 C C . CYS B 1 73 ? -7.047 32.562 -0.415 1 90.69 73 CYS B C 1
ATOM 2533 O O . CYS B 1 73 ? -7.586 31.719 -1.148 1 90.69 73 CYS B O 1
ATOM 2535 N N . SER B 1 74 ? -6.027 33.312 -0.726 1 88.69 74 SER B N 1
ATOM 2536 C CA . SER B 1 74 ? -5.289 32.969 -1.94 1 88.69 74 SER B CA 1
ATOM 2537 C C . SER B 1 74 ? -4.43 31.734 -1.743 1 88.69 74 SER B C 1
ATOM 2539 O O . SER B 1 74 ? -4.176 31.312 -0.609 1 88.69 74 SER B O 1
ATOM 2541 N N . ALA B 1 75 ? -4.059 31.188 -2.816 1 85.19 75 ALA B N 1
ATOM 2542 C CA . ALA B 1 75 ? -3.172 30.016 -2.758 1 85.19 75 ALA B CA 1
ATOM 2543 C C . ALA B 1 75 ? -1.898 30.344 -1.98 1 85.19 75 ALA B C 1
ATOM 2545 O O . ALA B 1 75 ? -1.41 29.516 -1.207 1 85.19 75 ALA B O 1
ATOM 2546 N N . ARG B 1 76 ? -1.458 31.5 -2.146 1 83.62 76 ARG B N 1
ATOM 2547 C CA . ARG B 1 76 ? -0.235 31.953 -1.483 1 83.62 76 ARG B CA 1
ATOM 2548 C C . ARG B 1 76 ? -0.437 32.062 0.025 1 83.62 76 ARG B C 1
ATOM 2550 O O . ARG B 1 76 ? 0.422 31.625 0.802 1 83.62 76 ARG B O 1
ATOM 2557 N N . GLU B 1 77 ? -1.537 32.594 0.337 1 86.12 77 GLU B N 1
ATOM 2558 C CA . GLU B 1 77 ? -1.847 32.719 1.757 1 86.12 77 GLU B CA 1
ATOM 2559 C C . GLU B 1 77 ? -1.982 31.375 2.426 1 86.12 77 GLU B C 1
ATOM 2561 O O . GLU B 1 77 ? -1.48 31.156 3.533 1 86.12 77 GLU B O 1
ATOM 2566 N N . LEU B 1 78 ? -2.639 30.5 1.775 1 90.12 78 LEU B N 1
ATOM 2567 C CA . LEU B 1 78 ? -2.85 29.156 2.326 1 90.12 78 LEU B CA 1
ATOM 2568 C C . LEU B 1 78 ? -1.53 28.406 2.432 1 90.12 78 LEU B C 1
ATOM 2570 O O . LEU B 1 78 ? -1.322 27.641 3.377 1 90.12 78 LEU B O 1
ATOM 2574 N N . ALA B 1 79 ? -0.663 28.672 1.499 1 85.56 79 ALA B N 1
ATOM 2575 C CA . ALA B 1 79 ? 0.63 28 1.455 1 85.56 79 ALA B CA 1
ATOM 2576 C C . ALA B 1 79 ? 1.496 28.391 2.648 1 85.56 79 ALA B C 1
ATOM 2578 O O . ALA B 1 79 ? 2.398 27.641 3.041 1 85.56 79 ALA B O 1
ATOM 2579 N N . ALA B 1 80 ? 1.235 29.484 3.193 1 86.06 80 ALA B N 1
ATOM 2580 C CA . ALA B 1 80 ? 1.967 29.938 4.375 1 86.06 80 ALA B CA 1
ATOM 2581 C C . ALA B 1 80 ? 1.539 29.156 5.617 1 86.06 80 ALA B C 1
ATOM 2583 O O . ALA B 1 80 ? 2.281 29.094 6.602 1 86.06 80 ALA B O 1
ATOM 2584 N N . HIS B 1 81 ? 0.39 28.547 5.52 1 91.19 81 HIS B N 1
ATOM 2585 C CA . HIS B 1 81 ? -0.161 27.906 6.711 1 91.19 81 HIS B CA 1
ATOM 2586 C C . HIS B 1 81 ? -0.185 26.391 6.559 1 91.19 81 HIS B C 1
ATOM 2588 O O . HIS B 1 81 ? -0.133 25.672 7.555 1 91.19 81 HIS B O 1
ATOM 2594 N N . ILE B 1 82 ? -0.275 25.969 5.312 1 94 82 ILE B N 1
ATOM 2595 C CA . ILE B 1 82 ? -0.486 24.547 5.094 1 94 82 ILE B CA 1
ATOM 2596 C C . ILE B 1 82 ? 0.565 24 4.121 1 94 82 ILE B C 1
ATOM 2598 O O . ILE B 1 82 ? 0.703 24.516 3.006 1 94 82 ILE B O 1
ATOM 2602 N N . GLY B 1 83 ? 1.348 23.062 4.609 1 93.25 83 GLY B N 1
ATOM 2603 C CA . GLY B 1 83 ? 2.107 22.219 3.707 1 93.25 83 GLY B CA 1
ATOM 2604 C C . GLY B 1 83 ? 1.35 20.969 3.273 1 93.25 83 GLY B C 1
ATOM 2605 O O . GLY B 1 83 ? 0.624 20.375 4.066 1 93.25 83 GLY B O 1
ATOM 2606 N N . TYR B 1 84 ? 1.545 20.625 1.989 1 93.31 84 TYR B N 1
ATOM 2607 C CA . TYR B 1 84 ? 0.811 19.484 1.441 1 93.31 84 TYR B CA 1
ATOM 2608 C C . TYR B 1 84 ? 1.759 18.484 0.777 1 93.31 84 TYR B C 1
ATOM 2610 O O . TYR B 1 84 ? 2.41 18.812 -0.218 1 93.31 84 TYR B O 1
ATOM 2618 N N . VAL B 1 85 ? 1.801 17.281 1.404 1 92.31 85 VAL B N 1
ATOM 2619 C CA . VAL B 1 85 ? 2.594 16.188 0.871 1 92.31 85 VAL B CA 1
ATOM 2620 C C . VAL B 1 85 ? 1.682 15.195 0.154 1 92.31 85 VAL B C 1
ATOM 2622 O O . VAL B 1 85 ? 0.968 14.422 0.797 1 92.31 85 VAL B O 1
ATOM 2625 N N . ARG B 1 86 ? 1.771 15.156 -1.134 1 87.81 86 ARG B N 1
ATOM 2626 C CA . ARG B 1 86 ? 0.922 14.305 -1.96 1 87.81 86 ARG B CA 1
ATOM 2627 C C . ARG B 1 86 ? 1.502 12.898 -2.074 1 87.81 86 ARG B C 1
ATOM 2629 O O . ARG B 1 86 ? 2.691 12.695 -1.829 1 87.81 86 ARG B O 1
ATOM 2636 N N . GLN B 1 87 ? 0.583 12.016 -2.391 1 76 87 GLN B N 1
ATOM 2637 C CA . GLN B 1 87 ? 0.984 10.625 -2.576 1 76 87 GLN B CA 1
ATOM 2638 C C . GLN B 1 87 ? 2.01 10.492 -3.697 1 76 87 GLN B C 1
ATOM 2640 O O . GLN B 1 87 ? 2.996 9.766 -3.559 1 76 87 GLN B O 1
ATOM 2645 N N . HIS B 1 88 ? 1.724 11.109 -4.793 1 73.44 88 HIS B N 1
ATOM 2646 C CA . HIS B 1 88 ? 2.623 11.102 -5.941 1 73.44 88 HIS B CA 1
ATOM 2647 C C . HIS B 1 88 ? 3.199 12.492 -6.195 1 73.44 88 HIS B C 1
ATOM 2649 O O . HIS B 1 88 ? 2.461 13.477 -6.223 1 73.44 88 HIS B O 1
ATOM 2655 N N . ILE B 1 89 ? 4.559 12.531 -6.043 1 67.12 89 ILE B N 1
ATOM 2656 C CA . ILE B 1 89 ? 5.238 13.789 -6.336 1 67.12 89 ILE B CA 1
ATOM 2657 C C . ILE B 1 89 ? 5.465 13.906 -7.844 1 67.12 89 ILE B C 1
ATOM 2659 O O . ILE B 1 89 ? 6.039 13.016 -8.461 1 67.12 89 ILE B O 1
ATOM 2663 N N . ALA B 1 90 ? 4.707 14.875 -8.477 1 58.22 90 ALA B N 1
ATOM 2664 C CA . ALA B 1 90 ? 4.984 15.133 -9.883 1 58.22 90 ALA B CA 1
ATOM 2665 C C . ALA B 1 90 ? 6.414 15.633 -10.078 1 58.22 90 ALA B C 1
ATOM 2667 O O . ALA B 1 90 ? 6.801 16.656 -9.516 1 58.22 90 ALA B O 1
ATOM 2668 N N . VAL B 1 91 ? 7.285 14.742 -10.234 1 58.47 91 VAL B N 1
ATOM 2669 C CA . VAL B 1 91 ? 8.664 15.188 -10.406 1 58.47 91 VAL B CA 1
ATOM 2670 C C . VAL B 1 91 ? 8.875 15.68 -11.836 1 58.47 91 VAL B C 1
ATOM 2672 O O . VAL B 1 91 ? 8.734 14.914 -12.789 1 58.47 91 VAL B O 1
ATOM 2675 N N . THR B 1 92 ? 8.547 16.922 -11.992 1 57.97 92 THR B N 1
ATOM 2676 C CA . THR B 1 92 ? 9 17.469 -13.266 1 57.97 92 THR B CA 1
ATOM 2677 C C . THR B 1 92 ? 10.508 17.312 -13.414 1 57.97 92 THR B C 1
ATOM 2679 O O . THR B 1 92 ? 11.227 17.219 -12.422 1 57.97 92 THR B O 1
ATOM 2682 N N . TYR B 1 93 ? 11.102 17.156 -14.578 1 63.28 93 TYR B N 1
ATOM 2683 C CA . TYR B 1 93 ? 12.43 16.797 -15.062 1 63.28 93 TYR B CA 1
ATOM 2684 C C . TYR B 1 93 ? 13.477 17.797 -14.562 1 63.28 93 TYR B C 1
ATOM 2686 O O . TYR B 1 93 ? 13.211 19 -14.492 1 63.28 93 TYR B O 1
ATOM 2694 N N . GLY B 1 94 ? 14.594 17.281 -13.883 1 78.56 94 GLY B N 1
ATOM 2695 C CA . GLY B 1 94 ? 15.992 17.688 -13.93 1 78.56 94 GLY B CA 1
ATOM 2696 C C . GLY B 1 94 ? 16.453 18.406 -12.672 1 78.56 94 GLY B C 1
ATOM 2697 O O . GLY B 1 94 ? 17.625 18.734 -12.531 1 78.56 94 GLY B O 1
ATOM 2698 N N . TYR B 1 95 ? 15.57 18.656 -11.539 1 86.5 95 TYR B N 1
ATOM 2699 C CA . TYR B 1 95 ? 16.047 19.391 -10.367 1 86.5 95 TYR B CA 1
ATOM 2700 C C . TYR B 1 95 ? 16.719 18.453 -9.375 1 86.5 95 TYR B C 1
ATOM 2702 O O . TYR B 1 95 ? 16.281 17.312 -9.188 1 86.5 95 TYR B O 1
ATOM 2710 N N . THR B 1 96 ? 17.734 19.016 -8.773 1 92.31 96 THR B N 1
ATOM 2711 C CA . THR B 1 96 ? 18.328 18.328 -7.633 1 92.31 96 THR B CA 1
ATOM 2712 C C . THR B 1 96 ? 17.438 18.453 -6.402 1 92.31 96 THR B C 1
ATOM 2714 O O . THR B 1 96 ? 16.531 19.281 -6.371 1 92.31 96 THR B O 1
ATOM 2717 N N . VAL B 1 97 ? 17.625 17.594 -5.438 1 92.88 97 VAL B N 1
ATOM 2718 C CA . VAL B 1 97 ? 16.891 17.656 -4.18 1 92.88 97 VAL B CA 1
ATOM 2719 C C . VAL B 1 97 ? 17.016 19.047 -3.572 1 92.88 97 VAL B C 1
ATOM 2721 O O . VAL B 1 97 ? 16.031 19.656 -3.162 1 92.88 97 VAL B O 1
ATOM 2724 N N . ARG B 1 98 ? 18.25 19.547 -3.537 1 92.44 98 ARG B N 1
ATOM 2725 C CA . ARG B 1 98 ? 18.5 20.875 -2.988 1 92.44 98 ARG B CA 1
ATOM 2726 C C . ARG B 1 98 ? 17.672 21.938 -3.719 1 92.44 98 ARG B C 1
ATOM 2728 O O . ARG B 1 98 ? 17 22.75 -3.09 1 92.44 98 ARG B O 1
ATOM 2735 N N . GLU B 1 99 ? 17.688 21.906 -5.023 1 87.81 99 GLU B N 1
ATOM 2736 C CA . GLU B 1 99 ? 16.938 22.859 -5.832 1 87.81 99 GLU B CA 1
ATOM 2737 C C . GLU B 1 99 ? 15.438 22.719 -5.586 1 87.81 99 GLU B C 1
ATOM 2739 O O . GLU B 1 99 ? 14.727 23.719 -5.461 1 87.81 99 GLU B O 1
ATOM 2744 N N . TYR B 1 100 ? 15.039 21.5 -5.59 1 88.69 100 TYR B N 1
ATOM 2745 C CA . TYR B 1 100 ? 13.633 21.188 -5.348 1 88.69 100 TYR B CA 1
ATOM 2746 C C . TYR B 1 100 ? 13.164 21.75 -4.016 1 88.69 100 TYR B C 1
ATOM 2748 O O . TYR B 1 100 ? 12.062 22.297 -3.922 1 88.69 100 TYR B O 1
ATOM 2756 N N . LEU B 1 101 ? 14 21.672 -3.014 1 89.56 101 LEU B N 1
ATOM 2757 C CA . LEU B 1 101 ? 13.68 22.156 -1.679 1 89.56 101 LEU B CA 1
ATOM 2758 C C . LEU B 1 101 ? 13.68 23.688 -1.645 1 89.56 101 LEU B C 1
ATOM 2760 O O . LEU B 1 101 ? 12.844 24.297 -0.979 1 89.56 101 LEU B O 1
ATOM 2764 N N . VAL B 1 102 ? 14.578 24.266 -2.352 1 85.62 102 VAL B N 1
ATOM 2765 C CA . VAL B 1 102 ? 14.656 25.719 -2.389 1 85.62 102 VAL B CA 1
ATOM 2766 C C . VAL B 1 102 ? 13.375 26.297 -2.996 1 85.62 102 VAL B C 1
ATOM 2768 O O . VAL B 1 102 ? 12.852 27.312 -2.518 1 85.62 102 VAL B O 1
ATOM 2771 N N . MET B 1 103 ? 12.906 25.641 -3.969 1 82.56 103 MET B N 1
ATOM 2772 C CA . MET B 1 103 ? 11.672 26.078 -4.613 1 82.56 103 MET B CA 1
ATOM 2773 C C . MET B 1 103 ? 10.492 26 -3.646 1 82.56 103 MET B C 1
ATOM 2775 O O . MET B 1 103 ? 9.539 26.766 -3.764 1 82.56 103 MET B O 1
ATOM 2779 N N . GLY B 1 104 ? 10.555 25.078 -2.809 1 78 104 GLY B N 1
ATOM 2780 C CA . GLY B 1 104 ? 9.508 24.938 -1.809 1 78 104 GLY B CA 1
ATOM 2781 C C . GLY B 1 104 ? 9.547 26.016 -0.741 1 78 104 GLY B C 1
ATOM 2782 O O . GLY B 1 104 ? 8.523 26.328 -0.131 1 78 104 GLY B O 1
ATOM 2783 N N . ALA B 1 105 ? 10.773 26.438 -0.486 1 73 105 ALA B N 1
ATOM 2784 C CA . ALA B 1 105 ? 10.961 27.453 0.545 1 73 105 ALA B CA 1
ATOM 2785 C C . ALA B 1 105 ? 10.422 28.797 0.087 1 73 105 ALA B C 1
ATOM 2787 O O . ALA B 1 105 ? 10.18 29.688 0.907 1 73 105 ALA B O 1
ATOM 2788 N N . ALA B 1 106 ? 10.133 28.844 -1.213 1 62.69 106 ALA B N 1
ATOM 2789 C CA . ALA B 1 106 ? 9.789 30.141 -1.776 1 62.69 106 ALA B CA 1
ATOM 2790 C C . ALA B 1 106 ? 8.273 30.344 -1.813 1 62.69 106 ALA B C 1
ATOM 2792 O O . ALA B 1 106 ? 7.742 30.969 -2.734 1 62.69 106 ALA B O 1
ATOM 2793 N N . PRO B 1 107 ? 7.516 29.406 -1.364 1 55.84 107 PRO B N 1
ATOM 2794 C CA . PRO B 1 107 ? 6.102 29.766 -1.533 1 55.84 107 PRO B CA 1
ATOM 2795 C C . PRO B 1 107 ? 5.836 31.25 -1.291 1 55.84 107 PRO B C 1
ATOM 2797 O O . PRO B 1 107 ? 4.895 31.812 -1.86 1 55.84 107 PRO B O 1
ATOM 2800 N N . ARG B 1 108 ? 6.629 31.875 -0.31 1 52.28 108 ARG B N 1
ATOM 2801 C CA . ARG B 1 108 ? 6.543 33.312 0.018 1 52.28 108 ARG B CA 1
ATOM 2802 C C . ARG B 1 108 ? 7.07 34.156 -1.127 1 52.28 108 ARG B C 1
ATOM 2804 O O . ARG B 1 108 ? 6.93 35.375 -1.107 1 52.28 108 ARG B O 1
ATOM 2811 N N . ILE B 1 109 ? 7.793 33.375 -2.039 1 45.69 109 ILE B N 1
ATOM 2812 C CA . ILE B 1 109 ? 8.375 34.156 -3.129 1 45.69 109 ILE B CA 1
ATOM 2813 C C . ILE B 1 109 ? 7.434 34.125 -4.332 1 45.69 109 ILE B C 1
ATOM 2815 O O . ILE B 1 109 ? 7.062 33.062 -4.82 1 45.69 109 ILE B O 1
ATOM 2819 N N . GLY B 1 110 ? 6.676 34.812 -4.598 1 43.06 110 GLY B N 1
ATOM 2820 C CA . GLY B 1 110 ? 5.926 34.938 -5.836 1 43.06 110 GLY B CA 1
ATOM 2821 C C . GLY B 1 110 ? 6.633 34.344 -7.035 1 43.06 110 GLY B C 1
ATOM 2822 O O . GLY B 1 110 ? 7.805 33.969 -6.945 1 43.06 110 GLY B O 1
ATOM 2823 N N . MET B 1 111 ? 5.91 33.781 -8.125 1 42.03 111 MET B N 1
ATOM 2824 C CA . MET B 1 111 ? 6.387 33.219 -9.391 1 42.03 111 MET B CA 1
ATOM 2825 C C . MET B 1 111 ? 7.738 33.812 -9.766 1 42.03 111 MET B C 1
ATOM 2827 O O . MET B 1 111 ? 8.492 33.219 -10.539 1 42.03 111 MET B O 1
ATOM 2831 N N . PHE B 1 112 ? 7.953 35 -9.336 1 43.34 112 PHE B N 1
ATOM 2832 C CA . PHE B 1 112 ? 9.117 35.75 -9.797 1 43.34 112 PHE B CA 1
ATOM 2833 C C . PHE B 1 112 ? 10.117 35.938 -8.656 1 43.34 112 PHE B C 1
ATOM 2835 O O . PHE B 1 112 ? 11.055 36.719 -8.781 1 43.34 112 PHE B O 1
ATOM 2842 N N . ALA B 1 113 ? 9.867 35.281 -7.551 1 52.88 113 ALA B N 1
ATOM 2843 C CA . ALA B 1 113 ? 10.781 35.75 -6.504 1 52.88 113 ALA B CA 1
ATOM 2844 C C . ALA B 1 113 ? 11.984 34.812 -6.379 1 52.88 113 ALA B C 1
ATOM 2846 O O . ALA B 1 113 ? 11.867 33.594 -6.566 1 52.88 113 ALA B O 1
ATOM 2847 N N . VAL B 1 114 ? 13.18 35.281 -6.547 1 58.72 114 VAL B N 1
ATOM 2848 C CA . VAL B 1 114 ? 14.508 34.688 -6.352 1 58.72 114 VAL B CA 1
ATOM 2849 C C . VAL B 1 114 ? 14.672 34.25 -4.898 1 58.72 114 VAL B C 1
ATOM 2851 O O . VAL B 1 114 ? 14.359 35.031 -3.975 1 58.72 114 VAL B O 1
ATOM 2854 N N . PRO B 1 115 ? 14.969 32.938 -4.703 1 64.25 115 PRO B N 1
ATOM 2855 C CA . PRO B 1 115 ? 15.227 32.469 -3.344 1 64.25 115 PRO B CA 1
ATOM 2856 C C . PRO B 1 115 ? 16.188 33.344 -2.578 1 64.25 1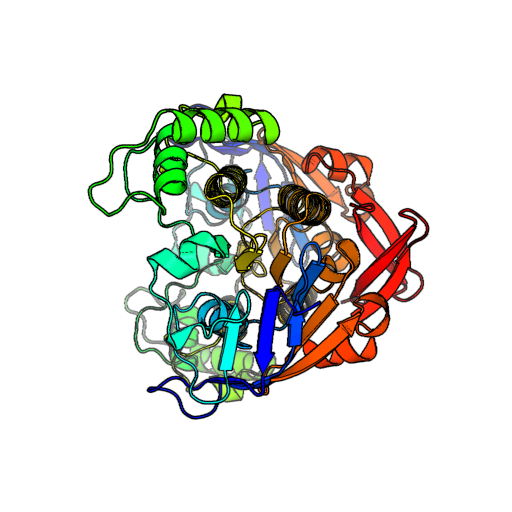15 PRO B C 1
ATOM 2858 O O . PRO B 1 115 ? 17.141 33.875 -3.162 1 64.25 115 PRO B O 1
ATOM 2861 N N . LYS B 1 116 ? 15.703 33.781 -1.375 1 75.88 116 LYS B N 1
ATOM 2862 C CA . LYS B 1 116 ? 16.531 34.625 -0.495 1 75.88 116 LYS B CA 1
ATOM 2863 C C . LYS B 1 116 ? 17.516 33.75 0.288 1 75.88 116 LYS B C 1
ATOM 2865 O O . LYS B 1 116 ? 17.406 32.531 0.285 1 75.88 116 LYS B O 1
ATOM 2870 N N . GLU B 1 117 ? 18.578 34.344 0.792 1 76.25 117 GLU B N 1
ATOM 2871 C CA . GLU B 1 117 ? 19.594 33.656 1.592 1 76.25 117 GLU B CA 1
ATOM 2872 C C . GLU B 1 117 ? 18.953 32.844 2.707 1 76.25 117 GLU B C 1
ATOM 2874 O O . GLU B 1 117 ? 19.422 31.719 3.004 1 76.25 117 GLU B O 1
ATOM 2879 N N . GLU B 1 118 ? 17.906 33.344 3.246 1 78.56 118 GLU B N 1
ATOM 2880 C CA . GLU B 1 118 ? 17.219 32.656 4.34 1 78.56 118 GLU B CA 1
ATOM 2881 C C . GLU B 1 118 ? 16.609 31.344 3.875 1 78.56 118 GLU B C 1
ATOM 2883 O O . GLU B 1 118 ? 16.547 30.375 4.633 1 78.56 118 GLU B O 1
ATOM 2888 N N . ASP B 1 119 ? 16.25 31.312 2.707 1 79.94 119 ASP B N 1
ATOM 2889 C CA . ASP B 1 119 ? 15.664 30.094 2.137 1 79.94 119 ASP B CA 1
ATOM 2890 C C . ASP B 1 119 ? 16.703 28.984 2.029 1 79.94 119 ASP B C 1
ATOM 2892 O O . ASP B 1 119 ? 16.406 27.828 2.365 1 79.94 119 ASP B O 1
ATOM 2896 N N . TYR B 1 120 ? 17.844 29.469 1.699 1 84.19 120 TYR B N 1
ATOM 2897 C CA . TYR B 1 120 ? 18.922 28.469 1.551 1 84.19 120 TYR B CA 1
ATOM 2898 C C . TYR B 1 120 ? 19.312 27.891 2.902 1 84.19 120 TYR B C 1
ATOM 2900 O O . TYR B 1 120 ? 19.578 26.703 3.018 1 84.19 120 TYR B O 1
ATOM 2908 N N . GLU B 1 121 ? 19.312 28.703 3.834 1 87.38 121 GLU B N 1
ATOM 2909 C CA . GLU B 1 121 ? 19.672 28.234 5.172 1 87.38 121 GLU B CA 1
ATOM 2910 C C . GLU B 1 121 ? 18.641 27.234 5.699 1 87.38 121 GLU B C 1
ATOM 2912 O O . GLU B 1 121 ? 19.016 26.219 6.285 1 87.38 121 GLU B O 1
ATOM 2917 N N . ARG B 1 122 ? 17.391 27.562 5.535 1 86.62 122 ARG B N 1
ATOM 2918 C CA . ARG B 1 122 ? 16.344 26.641 5.961 1 86.62 122 ARG B CA 1
ATOM 2919 C C . ARG B 1 122 ? 16.453 25.297 5.242 1 86.62 122 ARG B C 1
ATOM 2921 O O . ARG B 1 122 ? 16.281 24.25 5.855 1 86.62 122 ARG B O 1
ATOM 2928 N N . VAL B 1 123 ? 16.781 25.359 4.004 1 90.94 123 VAL B N 1
ATOM 2929 C CA . VAL B 1 123 ? 16.922 24.156 3.191 1 90.94 123 VAL B CA 1
ATOM 2930 C C . VAL B 1 123 ? 18.078 23.312 3.717 1 90.94 123 VAL B C 1
ATOM 2932 O O . VAL B 1 123 ? 17.922 22.109 3.953 1 90.94 123 VAL B O 1
ATOM 2935 N N . GLU B 1 124 ? 19.172 23.969 3.963 1 91.75 124 GLU B N 1
ATOM 2936 C CA . GLU B 1 124 ? 20.344 23.219 4.438 1 91.75 124 GLU B CA 1
ATOM 2937 C C . GLU B 1 124 ? 20.094 22.641 5.828 1 91.75 124 GLU B C 1
ATOM 2939 O O . GLU B 1 124 ? 20.516 21.516 6.121 1 91.75 124 GLU B O 1
ATOM 2944 N N . SER B 1 125 ? 19.453 23.359 6.633 1 89.44 125 SER B N 1
ATOM 2945 C CA . SER B 1 125 ? 19.109 22.875 7.965 1 89.44 125 SER B CA 1
ATOM 2946 C C . SER B 1 125 ? 18.188 21.656 7.883 1 89.44 125 SER B C 1
ATOM 2948 O O . SER B 1 125 ? 18.375 20.688 8.617 1 89.44 125 SER B O 1
ATOM 2950 N N . THR B 1 126 ? 17.219 21.734 7.027 1 88.69 126 THR B N 1
ATOM 2951 C CA . THR B 1 126 ? 16.266 20.641 6.855 1 88.69 126 THR B CA 1
ATOM 2952 C C . THR B 1 126 ? 16.969 19.406 6.305 1 88.69 126 THR B C 1
ATOM 2954 O O . THR B 1 126 ? 16.703 18.281 6.746 1 88.69 126 THR B O 1
ATOM 2957 N N . ILE B 1 127 ? 17.844 19.609 5.402 1 90.94 127 ILE B N 1
ATOM 2958 C CA . ILE B 1 127 ? 18.625 18.516 4.824 1 90.94 127 ILE B CA 1
ATOM 2959 C C . ILE B 1 127 ? 19.406 17.812 5.926 1 90.94 127 ILE B C 1
ATOM 2961 O O . ILE B 1 127 ? 19.438 16.578 5.98 1 90.94 127 ILE B O 1
ATOM 2965 N N . ALA B 1 128 ? 19.969 18.578 6.738 1 88.56 128 ALA B N 1
ATOM 2966 C CA . ALA B 1 128 ? 20.75 18.016 7.848 1 88.56 128 ALA B CA 1
ATOM 2967 C C . ALA B 1 128 ? 19.844 17.281 8.836 1 88.56 128 ALA B C 1
ATOM 2969 O O . ALA B 1 128 ? 20.156 16.156 9.242 1 88.56 128 ALA B O 1
ATOM 2970 N N . GLU B 1 129 ? 18.797 17.859 9.141 1 83.31 129 GLU B N 1
ATOM 2971 C CA . GLU B 1 129 ? 17.859 17.328 10.133 1 83.31 129 GLU B CA 1
ATOM 2972 C C . GLU B 1 129 ? 17.281 15.992 9.688 1 83.31 129 GLU B C 1
ATOM 2974 O O . GLU B 1 129 ? 17.109 15.078 10.492 1 83.31 129 GLU B O 1
ATOM 2979 N N . LEU B 1 130 ? 16.953 15.891 8.406 1 82.69 130 LEU B N 1
ATOM 2980 C CA . LEU B 1 130 ? 16.297 14.695 7.891 1 82.69 130 LEU B CA 1
ATOM 2981 C C . LEU B 1 130 ? 17.312 13.734 7.281 1 82.69 130 LEU B C 1
ATOM 2983 O O . LEU B 1 130 ? 16.938 12.773 6.609 1 82.69 130 LEU B O 1
ATOM 2987 N N . ASP B 1 131 ? 18.578 14.016 7.527 1 83.69 131 ASP B N 1
ATOM 2988 C CA . ASP B 1 131 ? 19.656 13.172 7.031 1 83.69 131 ASP B CA 1
ATOM 2989 C C . ASP B 1 131 ? 19.531 12.945 5.527 1 83.69 131 ASP B C 1
ATOM 2991 O O . ASP B 1 131 ? 19.562 11.797 5.062 1 83.69 131 ASP B O 1
ATOM 2995 N N . LEU B 1 132 ? 19.359 14.039 4.812 1 90.75 132 LEU B N 1
ATOM 2996 C CA . LEU B 1 132 ? 19.219 13.969 3.363 1 90.75 132 LEU B CA 1
ATOM 2997 C C . LEU B 1 132 ? 20.5 14.398 2.66 1 90.75 132 LEU B C 1
ATOM 2999 O O . LEU B 1 132 ? 20.5 14.625 1.448 1 90.75 132 LEU B O 1
ATOM 3003 N N . LYS B 1 133 ? 21.578 14.555 3.404 1 92.12 133 LYS B N 1
ATOM 3004 C CA . LYS B 1 133 ? 22.828 15.078 2.85 1 92.12 133 LYS B CA 1
ATOM 3005 C C . LYS B 1 133 ? 23.281 14.258 1.641 1 92.12 133 LYS B C 1
ATOM 3007 O O . LYS B 1 133 ? 23.672 14.82 0.617 1 92.12 133 LYS B O 1
ATOM 3012 N N . LYS B 1 134 ? 23.141 12.977 1.746 1 91.88 134 LYS B N 1
ATOM 3013 C CA . LYS B 1 134 ? 23.594 12.102 0.669 1 91.88 134 LYS B CA 1
ATOM 3014 C C . LYS B 1 134 ? 22.703 12.234 -0.562 1 91.88 134 LYS B C 1
ATOM 3016 O O . LYS B 1 134 ? 23.094 11.859 -1.667 1 91.88 134 LYS B O 1
ATOM 3021 N N . LEU B 1 135 ? 21.547 12.766 -0.372 1 93.38 135 LEU B N 1
ATOM 3022 C CA . LEU B 1 135 ? 20.578 12.867 -1.454 1 93.38 135 LEU B CA 1
ATOM 3023 C C . LEU B 1 135 ? 20.547 14.281 -2.025 1 93.38 135 LEU B C 1
ATOM 3025 O O . LEU B 1 135 ? 19.984 14.508 -3.1 1 93.38 135 LEU B O 1
ATOM 3029 N N . ALA B 1 136 ? 21.156 15.203 -1.382 1 94 136 ALA B N 1
ATOM 3030 C CA . ALA B 1 136 ? 20.953 16.625 -1.608 1 94 136 ALA B CA 1
ATOM 3031 C C . ALA B 1 136 ? 21.266 17 -3.053 1 94 136 ALA B C 1
ATOM 3033 O O . ALA B 1 136 ? 20.578 17.844 -3.646 1 94 136 ALA B O 1
ATOM 3034 N N . ASP B 1 137 ? 22.25 16.344 -3.615 1 93.69 137 ASP B N 1
ATOM 3035 C CA . ASP B 1 137 ? 22.688 16.75 -4.945 1 93.69 137 ASP B CA 1
ATOM 3036 C C . ASP B 1 137 ? 22.188 15.781 -6.012 1 93.69 137 ASP B C 1
ATOM 3038 O O . ASP B 1 137 ? 22.516 15.93 -7.191 1 93.69 137 ASP B O 1
ATOM 3042 N N . ARG B 1 138 ? 21.438 14.898 -5.629 1 93.31 138 ARG B N 1
ATOM 3043 C CA . ARG B 1 138 ? 20.859 13.961 -6.582 1 93.31 138 ARG B CA 1
ATOM 3044 C C . ARG B 1 138 ? 19.594 14.539 -7.215 1 93.31 138 ARG B C 1
ATOM 3046 O O . ARG B 1 138 ? 18.922 15.375 -6.609 1 93.31 138 ARG B O 1
ATOM 3053 N N . THR B 1 139 ? 19.391 14.062 -8.438 1 91.81 139 THR B N 1
ATOM 3054 C CA . THR B 1 139 ? 18.172 14.469 -9.117 1 91.81 139 THR B CA 1
ATOM 3055 C C . THR B 1 139 ? 16.953 13.758 -8.516 1 91.81 139 THR B C 1
ATOM 3057 O O . THR B 1 139 ? 16.984 12.547 -8.305 1 91.81 139 THR B O 1
ATOM 3060 N N . VAL B 1 140 ? 15.859 14.484 -8.297 1 89.38 140 VAL B N 1
ATOM 3061 C CA . VAL B 1 140 ? 14.672 13.992 -7.609 1 89.38 140 VAL B CA 1
ATOM 3062 C C . VAL B 1 140 ? 14.078 12.812 -8.375 1 89.38 140 VAL B C 1
ATOM 3064 O O . VAL B 1 140 ? 13.633 11.836 -7.77 1 89.38 140 VAL B O 1
ATOM 3067 N N . SER B 1 141 ? 14.133 12.859 -9.664 1 86.31 141 SER B N 1
ATOM 3068 C CA . SER B 1 141 ? 13.523 11.836 -10.5 1 86.31 141 SER B CA 1
ATOM 3069 C C . SER B 1 141 ? 14.258 10.508 -10.367 1 86.31 141 SER B C 1
ATOM 3071 O O . SER B 1 141 ? 13.734 9.461 -10.766 1 86.31 141 SER B O 1
ATOM 3073 N N . HIS B 1 142 ? 15.453 10.477 -9.781 1 86.69 142 HIS B N 1
ATOM 3074 C CA . HIS B 1 142 ? 16.266 9.266 -9.68 1 86.69 142 HIS B CA 1
ATOM 3075 C C . HIS B 1 142 ? 16.172 8.656 -8.281 1 86.69 142 HIS B C 1
ATOM 3077 O O . HIS B 1 142 ? 16.781 7.625 -8.008 1 86.69 142 HIS B O 1
ATOM 3083 N N . LEU B 1 143 ? 15.422 9.297 -7.5 1 87.31 143 LEU B N 1
ATOM 3084 C CA . LEU B 1 143 ? 15.305 8.812 -6.125 1 87.31 143 LEU B CA 1
ATOM 3085 C C . LEU B 1 143 ? 14.359 7.621 -6.043 1 87.31 143 LEU B C 1
ATOM 3087 O O . LEU B 1 143 ? 13.445 7.492 -6.859 1 87.31 143 LEU B O 1
ATOM 3091 N N . SER B 1 144 ? 14.648 6.734 -5.043 1 82.44 144 SER B N 1
ATOM 3092 C CA . SER B 1 144 ? 13.703 5.668 -4.734 1 82.44 144 SER B CA 1
ATOM 3093 C C . SER B 1 144 ? 12.406 6.234 -4.168 1 82.44 144 SER B C 1
ATOM 3095 O O . SER B 1 144 ? 12.328 7.418 -3.832 1 82.44 144 SER B O 1
ATOM 3097 N N . GLY B 1 145 ? 11.344 5.422 -4.137 1 80.31 145 GLY B N 1
ATOM 3098 C CA . GLY B 1 145 ? 10.078 5.84 -3.564 1 80.31 145 GLY B CA 1
ATOM 3099 C C . GLY B 1 145 ? 10.203 6.363 -2.146 1 80.31 145 GLY B C 1
ATOM 3100 O O . GLY B 1 145 ? 9.656 7.418 -1.817 1 80.31 145 GLY B O 1
ATOM 3101 N N . GLY B 1 146 ? 10.922 5.633 -1.338 1 83.75 146 GLY B N 1
ATOM 3102 C CA . GLY B 1 146 ? 11.141 6.051 0.038 1 83.75 146 GLY B CA 1
ATOM 3103 C C . GLY B 1 146 ? 11.922 7.352 0.15 1 83.75 146 GLY B C 1
ATOM 3104 O O . GLY B 1 146 ? 11.578 8.211 0.963 1 83.75 146 GLY B O 1
ATOM 3105 N N . GLU B 1 147 ? 12.93 7.469 -0.69 1 86.31 147 GLU B N 1
ATOM 3106 C CA . GLU B 1 147 ? 13.719 8.695 -0.71 1 86.31 147 GLU B CA 1
ATOM 3107 C C . GLU B 1 147 ? 12.875 9.891 -1.154 1 86.31 147 GLU B C 1
ATOM 3109 O O . GLU B 1 147 ? 12.961 10.969 -0.563 1 86.31 147 GLU B O 1
ATOM 3114 N N . ARG B 1 148 ? 12.086 9.68 -2.109 1 88.62 148 ARG B N 1
ATOM 3115 C CA . ARG B 1 148 ? 11.227 10.742 -2.633 1 88.62 148 ARG B CA 1
ATOM 3116 C C . ARG B 1 148 ? 10.242 11.219 -1.573 1 88.62 148 ARG B C 1
ATOM 3118 O O . ARG B 1 148 ? 9.969 12.414 -1.469 1 88.62 148 ARG B O 1
ATOM 3125 N N . GLN B 1 149 ? 9.703 10.297 -0.876 1 87.75 149 GLN B N 1
ATOM 3126 C CA . GLN B 1 149 ? 8.781 10.656 0.193 1 87.75 149 GLN B CA 1
ATOM 3127 C C . GLN B 1 149 ? 9.469 11.516 1.247 1 87.75 149 GLN B C 1
ATOM 3129 O O . GLN B 1 149 ? 8.891 12.5 1.725 1 87.75 149 GLN B O 1
ATOM 3134 N N . ARG B 1 150 ? 10.672 11.156 1.578 1 87.69 150 ARG B N 1
ATOM 3135 C CA . ARG B 1 150 ? 11.43 11.938 2.551 1 87.69 150 ARG B CA 1
ATOM 3136 C C . ARG B 1 150 ? 11.688 13.352 2.037 1 87.69 150 ARG B C 1
ATOM 3138 O O . ARG B 1 150 ? 11.617 14.32 2.799 1 87.69 150 ARG B O 1
ATOM 3145 N N . VAL B 1 151 ? 11.977 13.414 0.812 1 89.81 151 VAL B N 1
ATOM 3146 C CA . VAL B 1 151 ? 12.227 14.711 0.187 1 89.81 151 VAL B CA 1
ATOM 3147 C C . VAL B 1 151 ? 10.945 15.531 0.178 1 89.81 151 VAL B C 1
ATOM 3149 O O . VAL B 1 151 ? 10.969 16.734 0.426 1 89.81 151 VAL B O 1
ATOM 3152 N N . ALA B 1 152 ? 9.836 14.891 -0.123 1 90.19 152 ALA B N 1
ATOM 3153 C CA . ALA B 1 152 ? 8.547 15.578 -0.091 1 90.19 152 ALA B CA 1
ATOM 3154 C C . ALA B 1 152 ? 8.258 16.141 1.3 1 90.19 152 ALA B C 1
ATOM 3156 O O . ALA B 1 152 ? 7.762 17.25 1.436 1 90.19 152 ALA B O 1
ATOM 3157 N N . VAL B 1 153 ? 8.562 15.398 2.277 1 90.12 153 VAL B N 1
ATOM 3158 C CA . VAL B 1 153 ? 8.391 15.836 3.66 1 90.12 153 VAL B CA 1
ATOM 3159 C C . VAL B 1 153 ? 9.305 17.031 3.938 1 90.12 153 VAL B C 1
ATOM 3161 O O . VAL B 1 153 ? 8.875 18.031 4.527 1 90.12 153 VAL B O 1
ATOM 3164 N N . ALA B 1 154 ? 10.508 16.875 3.479 1 90.25 154 ALA B N 1
ATOM 3165 C CA . ALA B 1 154 ? 11.461 17.969 3.648 1 90.25 154 ALA B CA 1
ATOM 3166 C C . ALA B 1 154 ? 10.945 19.266 3.018 1 90.25 154 ALA B C 1
ATOM 3168 O O . ALA B 1 154 ? 11.07 20.344 3.604 1 90.25 154 ALA B O 1
ATOM 3169 N N . ARG B 1 155 ? 10.43 19.109 1.915 1 90 155 ARG B N 1
ATOM 3170 C CA . ARG B 1 155 ? 9.898 20.281 1.225 1 90 155 ARG B CA 1
ATOM 3171 C C . ARG B 1 155 ? 8.789 20.938 2.035 1 90 155 ARG B C 1
ATOM 3173 O O . ARG B 1 155 ? 8.719 22.172 2.113 1 90 155 ARG B O 1
ATOM 3180 N N . ALA B 1 156 ? 7.941 20.141 2.557 1 89.5 156 ALA B N 1
ATOM 3181 C CA . ALA B 1 156 ? 6.875 20.672 3.4 1 89.5 156 ALA B CA 1
ATOM 3182 C C . ALA B 1 156 ? 7.449 21.406 4.602 1 89.5 156 ALA B C 1
ATOM 3184 O O . ALA B 1 156 ? 6.938 22.469 4.988 1 89.5 156 ALA B O 1
ATOM 3185 N N . ILE B 1 157 ? 8.477 20.938 5.148 1 89.19 157 ILE B N 1
ATOM 3186 C CA . ILE B 1 157 ? 9.086 21.516 6.332 1 89.19 157 ILE B CA 1
ATOM 3187 C C . ILE B 1 157 ? 9.734 22.859 5.973 1 89.19 157 ILE B C 1
ATOM 3189 O O . ILE B 1 157 ? 9.609 23.828 6.711 1 89.19 157 ILE B O 1
ATOM 3193 N N . VAL B 1 158 ? 10.406 22.891 4.836 1 89.31 158 VAL B N 1
ATOM 3194 C CA . VAL B 1 158 ? 11.102 24.094 4.398 1 89.31 158 VAL B CA 1
ATOM 3195 C C . VAL B 1 158 ? 10.094 25.219 4.195 1 89.31 158 VAL B C 1
ATOM 3197 O O . VAL B 1 158 ? 10.414 26.391 4.398 1 89.31 158 VAL B O 1
ATOM 3200 N N . GLN B 1 159 ? 8.945 24.875 3.809 1 87.31 159 GLN B N 1
ATOM 3201 C CA . GLN B 1 159 ? 7.863 25.844 3.637 1 87.31 159 GLN B CA 1
ATOM 3202 C C . GLN B 1 159 ? 7.496 26.5 4.965 1 87.31 159 GLN B C 1
ATOM 3204 O O . GLN B 1 159 ? 6.938 27.594 4.984 1 87.31 159 GLN B O 1
ATOM 3209 N N . ASP B 1 160 ? 7.781 25.875 6.008 1 85.12 160 ASP B N 1
ATOM 3210 C CA . ASP B 1 160 ? 7.559 26.328 7.379 1 85.12 160 ASP B CA 1
ATOM 3211 C C . ASP B 1 160 ? 6.082 26.641 7.617 1 85.12 160 ASP B C 1
ATOM 3213 O O . ASP B 1 160 ? 5.738 27.734 8.07 1 85.12 160 ASP B O 1
ATOM 3217 N N . PRO B 1 161 ? 5.227 25.719 7.359 1 91.62 161 PRO B N 1
ATOM 3218 C CA . PRO B 1 161 ? 3.791 25.891 7.594 1 91.62 161 PRO B CA 1
ATOM 3219 C C . PRO B 1 161 ? 3.396 25.625 9.047 1 91.62 161 PRO B C 1
ATOM 3221 O O . PRO B 1 161 ? 4.258 25.344 9.883 1 91.62 161 PRO B O 1
ATOM 3224 N N . GLU B 1 162 ? 2.195 25.906 9.336 1 94.12 162 GLU B N 1
ATOM 3225 C CA . GLU B 1 162 ? 1.683 25.578 10.664 1 94.12 162 GLU B CA 1
ATOM 3226 C C . GLU B 1 162 ? 1.094 24.172 10.703 1 94.12 162 GLU B C 1
ATOM 3228 O O . GLU B 1 162 ? 1.059 23.547 11.758 1 94.12 162 GLU B O 1
ATOM 3233 N N . ALA B 1 163 ? 0.628 23.75 9.547 1 96.56 163 ALA B N 1
ATOM 3234 C CA . ALA B 1 163 ? 0.041 22.422 9.414 1 96.56 163 ALA B CA 1
ATOM 3235 C C . ALA B 1 163 ? 0.585 21.703 8.188 1 96.56 163 ALA B C 1
ATOM 3237 O O . ALA B 1 163 ? 0.857 22.328 7.16 1 96.56 163 ALA B O 1
ATOM 3238 N N . ILE B 1 164 ? 0.759 20.438 8.359 1 96.38 164 ILE B N 1
ATOM 3239 C CA . ILE B 1 164 ? 1.189 19.625 7.223 1 96.38 164 ILE B CA 1
ATOM 3240 C C . ILE B 1 164 ? 0.158 18.531 6.949 1 96.38 164 ILE B C 1
ATOM 3242 O O . ILE B 1 164 ? -0.24 17.797 7.859 1 96.38 164 ILE B O 1
ATOM 3246 N N . LEU B 1 165 ? -0.339 18.469 5.703 1 97.56 165 LEU B N 1
ATOM 3247 C CA . LEU B 1 165 ? -1.257 17.438 5.234 1 97.56 165 LEU B CA 1
ATOM 3248 C C . LEU B 1 165 ? -0.509 16.359 4.461 1 97.56 165 LEU B C 1
ATOM 3250 O O . LEU B 1 165 ? 0.291 16.656 3.574 1 97.56 165 LEU B O 1
ATOM 3254 N N . PHE B 1 166 ? -0.729 15.141 4.855 1 96.69 166 PHE B N 1
ATOM 3255 C CA . PHE B 1 166 ? -0.163 13.992 4.16 1 96.69 166 PHE B CA 1
ATOM 3256 C C . PHE B 1 166 ? -1.26 13.164 3.498 1 96.69 166 PHE B C 1
ATOM 3258 O O . PHE B 1 166 ? -2.145 12.641 4.18 1 96.69 166 PHE B O 1
ATOM 3265 N N . ASP B 1 167 ? -1.217 13.07 2.238 1 95.75 167 ASP B N 1
ATOM 3266 C CA . ASP B 1 167 ? -2.18 12.242 1.52 1 95.75 167 ASP B CA 1
ATOM 3267 C C . ASP B 1 167 ? -1.603 10.859 1.227 1 95.75 167 ASP B C 1
ATOM 3269 O O . ASP B 1 167 ? -0.865 10.68 0.255 1 95.75 167 ASP B O 1
ATOM 3273 N N . GLU B 1 168 ? -1.92 9.859 2.059 1 94.81 168 GLU B N 1
ATOM 3274 C CA . GLU B 1 168 ? -1.475 8.477 1.992 1 94.81 168 GLU B CA 1
ATOM 3275 C C . GLU B 1 168 ? 0.035 8.383 1.786 1 94.81 168 GLU B C 1
ATOM 3277 O O . GLU B 1 168 ? 0.502 7.723 0.858 1 94.81 168 GLU B O 1
ATOM 3282 N N . PRO B 1 169 ? 0.76 8.883 2.705 1 93 169 PRO B N 1
ATOM 3283 C CA . PRO B 1 169 ? 2.205 9.023 2.518 1 93 169 PRO B CA 1
ATOM 3284 C C . PRO B 1 169 ? 2.938 7.688 2.537 1 93 169 PRO B C 1
ATOM 3286 O O . PRO B 1 169 ? 4.109 7.613 2.162 1 93 169 PRO B O 1
ATOM 3289 N N . THR B 1 170 ? 2.232 6.602 2.914 1 92.75 170 THR B N 1
ATOM 3290 C CA . THR B 1 170 ? 2.939 5.336 3.09 1 92.75 170 THR B CA 1
ATOM 3291 C C . THR B 1 170 ? 2.504 4.324 2.035 1 92.75 170 THR B C 1
ATOM 3293 O O . THR B 1 170 ? 3.053 3.223 1.96 1 92.75 170 THR B O 1
ATOM 3296 N N . SER B 1 171 ? 1.58 4.605 1.202 1 87.88 171 SER B N 1
ATOM 3297 C CA . SER B 1 171 ? 0.896 3.629 0.362 1 87.88 171 SER B CA 1
ATOM 3298 C C . SER B 1 171 ? 1.86 2.98 -0.626 1 87.88 171 SER B C 1
ATOM 3300 O O . SER B 1 171 ? 1.721 1.799 -0.951 1 87.88 171 SER B O 1
ATOM 3302 N N . ALA B 1 172 ? 2.869 3.662 -1.108 1 83.44 172 ALA B N 1
ATOM 3303 C CA . ALA B 1 172 ? 3.762 3.125 -2.133 1 83.44 172 ALA B CA 1
ATOM 3304 C C . ALA B 1 172 ? 5.07 2.637 -1.519 1 83.44 172 ALA B C 1
ATOM 3306 O O . ALA B 1 172 ? 6.016 2.307 -2.238 1 83.44 172 ALA B O 1
ATOM 3307 N N . LEU B 1 173 ? 5.086 2.549 -0.215 1 89.69 173 LEU B N 1
ATOM 3308 C CA . LEU B 1 173 ? 6.34 2.256 0.473 1 89.69 173 LEU B CA 1
ATOM 3309 C C . LEU B 1 173 ? 6.344 0.827 1.006 1 89.69 173 LEU B C 1
ATOM 3311 O O . LEU B 1 173 ? 5.285 0.257 1.276 1 89.69 173 LEU B O 1
ATOM 3315 N N . ASP B 1 174 ? 7.551 0.259 1.07 1 91.88 174 ASP B N 1
ATOM 3316 C CA . ASP B 1 174 ? 7.668 -1.024 1.756 1 91.88 174 ASP B CA 1
ATOM 3317 C C . ASP B 1 174 ? 7.508 -0.856 3.266 1 91.88 174 ASP B C 1
ATOM 3319 O O . ASP B 1 174 ? 7.387 0.266 3.762 1 91.88 174 ASP B O 1
ATOM 3323 N N . PHE B 1 175 ? 7.48 -1.931 3.945 1 93.06 175 PHE B N 1
ATOM 3324 C CA . PHE B 1 175 ? 7.117 -1.939 5.355 1 93.06 175 PHE B CA 1
ATOM 3325 C C . PHE B 1 175 ? 8.086 -1.088 6.172 1 93.06 175 PHE B C 1
ATOM 3327 O O . PHE B 1 175 ? 7.66 -0.286 7.008 1 93.06 175 PHE B O 1
ATOM 3334 N N . GLY B 1 176 ? 9.383 -1.25 5.957 1 90.62 176 GLY B N 1
ATOM 3335 C CA . GLY B 1 176 ? 10.359 -0.471 6.691 1 90.62 176 GLY B CA 1
ATOM 3336 C C . GLY B 1 176 ? 10.219 1.024 6.477 1 90.62 176 GLY B C 1
ATOM 3337 O O . GLY B 1 176 ? 10.25 1.801 7.434 1 90.62 176 GLY B O 1
ATOM 3338 N N . ASN B 1 177 ? 10.062 1.399 5.305 1 89.75 177 ASN B N 1
ATOM 3339 C CA . ASN B 1 177 ? 9.93 2.812 4.961 1 89.75 177 ASN B CA 1
ATOM 3340 C C . ASN B 1 177 ? 8.625 3.396 5.488 1 89.75 177 ASN B C 1
ATOM 3342 O O . ASN B 1 177 ? 8.562 4.578 5.84 1 89.75 177 ASN B O 1
ATOM 3346 N N . GLN B 1 178 ? 7.59 2.582 5.551 1 93.19 178 GLN B N 1
ATOM 3347 C CA . GLN B 1 178 ? 6.344 3.045 6.152 1 93.19 178 GLN B CA 1
ATOM 3348 C C . GLN B 1 178 ? 6.562 3.482 7.598 1 93.19 178 GLN B C 1
ATOM 3350 O O . GLN B 1 178 ? 6.125 4.562 7.996 1 93.19 178 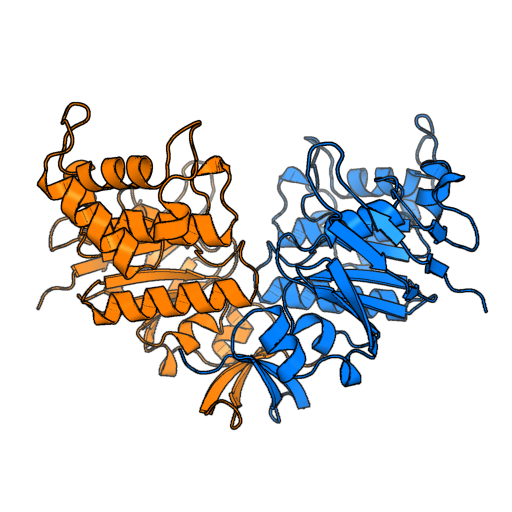GLN B O 1
ATOM 3355 N N . ILE B 1 179 ? 7.277 2.664 8.297 1 93.25 179 ILE B N 1
ATOM 3356 C CA . ILE B 1 179 ? 7.516 2.945 9.711 1 93.25 179 ILE B CA 1
ATOM 3357 C C . ILE B 1 179 ? 8.352 4.219 9.852 1 93.25 179 ILE B C 1
ATOM 3359 O O . ILE B 1 179 ? 8.078 5.051 10.719 1 93.25 179 ILE B O 1
ATOM 3363 N N . ARG B 1 180 ? 9.281 4.391 9 1 89.31 180 ARG B N 1
ATOM 3364 C CA . ARG B 1 180 ? 10.133 5.574 9.047 1 89.31 180 ARG B CA 1
ATOM 3365 C C . ARG B 1 180 ? 9.328 6.844 8.789 1 89.31 180 ARG B C 1
ATOM 3367 O O . ARG B 1 180 ? 9.523 7.855 9.461 1 89.31 180 ARG B O 1
ATOM 3374 N N . VAL B 1 181 ? 8.438 6.797 7.871 1 90.81 181 VAL B N 1
ATOM 3375 C CA . VAL B 1 181 ? 7.59 7.945 7.559 1 90.81 181 VAL B CA 1
ATOM 3376 C C . VAL B 1 181 ? 6.656 8.234 8.734 1 90.81 181 VAL B C 1
ATOM 3378 O O . VAL B 1 181 ? 6.453 9.391 9.102 1 90.81 181 VAL B O 1
ATOM 3381 N N . LEU B 1 182 ? 6.121 7.199 9.336 1 94.81 182 LEU B N 1
ATOM 3382 C CA . LEU B 1 182 ? 5.254 7.387 10.5 1 94.81 182 LEU B CA 1
ATOM 3383 C C . LEU B 1 182 ? 6.012 8.039 11.648 1 94.81 182 LEU B C 1
ATOM 3385 O O . LEU B 1 182 ? 5.488 8.922 12.32 1 94.81 182 LEU B O 1
ATOM 3389 N N . ARG B 1 183 ? 7.223 7.625 11.836 1 93.31 183 ARG B N 1
ATOM 3390 C CA . ARG B 1 183 ? 8.062 8.242 12.859 1 93.31 183 ARG B CA 1
ATOM 3391 C C . ARG B 1 183 ? 8.273 9.727 12.578 1 93.31 183 ARG B C 1
ATOM 3393 O O . ARG B 1 183 ? 8.203 10.547 13.492 1 93.31 183 ARG B O 1
ATOM 3400 N N . THR B 1 184 ? 8.492 9.953 11.344 1 90.12 184 THR B N 1
ATOM 3401 C CA . THR B 1 184 ? 8.68 11.336 10.938 1 90.12 184 THR B CA 1
ATOM 3402 C C . THR B 1 184 ? 7.43 12.164 11.227 1 90.12 184 THR B C 1
ATOM 3404 O O . THR B 1 184 ? 7.52 13.266 11.766 1 90.12 184 THR B O 1
ATOM 3407 N N . CYS B 1 185 ? 6.297 11.664 10.922 1 93.94 185 CYS B N 1
ATOM 3408 C CA . CYS B 1 185 ? 5.043 12.352 11.195 1 93.94 185 CYS B CA 1
ATOM 3409 C C . CYS B 1 185 ? 4.883 12.625 12.688 1 93.94 185 CYS B C 1
ATOM 3411 O O . CYS B 1 185 ? 4.496 13.727 13.086 1 93.94 185 CYS B O 1
ATOM 3413 N N . LYS B 1 186 ? 5.203 11.672 13.469 1 95.25 186 LYS B N 1
ATOM 3414 C CA . LYS B 1 186 ? 5.117 11.82 14.914 1 95.25 186 LYS B CA 1
ATOM 3415 C C . LYS B 1 186 ? 6.07 12.906 15.414 1 95.25 186 LYS B C 1
ATOM 3417 O O . LYS B 1 186 ? 5.688 13.75 16.219 1 95.25 186 LYS B O 1
ATOM 3422 N N . GLU B 1 187 ? 7.238 12.875 14.906 1 92.94 187 GLU B N 1
ATOM 3423 C CA . GLU B 1 187 ? 8.242 13.875 15.273 1 92.94 187 GLU B CA 1
ATOM 3424 C C . GLU B 1 187 ? 7.781 15.281 14.906 1 92.94 187 GLU B C 1
ATOM 3426 O O . GLU B 1 187 ? 8.023 16.234 15.641 1 92.94 187 GLU B O 1
ATOM 3431 N N . LEU B 1 188 ? 7.184 15.406 13.789 1 93.19 188 LEU B N 1
ATOM 3432 C CA . LEU B 1 188 ? 6.688 16.703 13.344 1 93.19 188 LEU B CA 1
ATOM 3433 C C . LEU B 1 188 ? 5.645 17.25 14.312 1 93.19 188 LEU B C 1
ATOM 3435 O O . LEU B 1 188 ? 5.629 18.453 14.602 1 93.19 188 LEU B O 1
ATOM 3439 N N . THR B 1 189 ? 4.809 16.391 14.797 1 95.75 189 THR B N 1
ATOM 3440 C CA . THR B 1 189 ? 3.82 16.812 15.781 1 95.75 189 THR B CA 1
ATOM 3441 C C . THR B 1 189 ? 4.5 17.281 17.062 1 95.75 189 THR B C 1
ATOM 3443 O O . THR B 1 189 ? 4.078 18.266 17.688 1 95.75 189 THR B O 1
ATOM 3446 N N . GLU B 1 190 ? 5.52 16.625 17.422 1 94.19 190 GLU B N 1
ATOM 3447 C CA . GLU B 1 190 ? 6.273 16.984 18.625 1 94.19 190 GLU B CA 1
ATOM 3448 C C . GLU B 1 190 ? 6.969 18.328 18.453 1 94.19 190 GLU B C 1
ATOM 3450 O O . GLU B 1 190 ? 7.227 19.016 19.438 1 94.19 190 GLU B O 1
ATOM 3455 N N . ARG B 1 191 ? 7.191 18.688 17.25 1 91.88 191 ARG B N 1
ATOM 3456 C CA . ARG B 1 191 ? 7.82 19.969 16.953 1 91.88 191 ARG B CA 1
ATOM 3457 C C . ARG B 1 191 ? 6.785 21.094 16.906 1 91.88 191 ARG B C 1
ATOM 3459 O O . ARG B 1 191 ? 7.137 22.266 16.719 1 91.88 191 ARG B O 1
ATOM 3466 N N . GLY B 1 192 ? 5.555 20.734 16.984 1 94.25 192 GLY B N 1
ATOM 3467 C CA . GLY B 1 192 ? 4.523 21.75 17.094 1 94.25 192 GLY B CA 1
ATOM 3468 C C . GLY B 1 192 ? 3.652 21.844 15.852 1 94.25 192 GLY B C 1
ATOM 3469 O O . GLY B 1 192 ? 2.678 22.609 15.836 1 94.25 192 GLY B O 1
ATOM 3470 N N . TYR B 1 193 ? 3.967 21.094 14.812 1 94.94 193 TYR B N 1
ATOM 3471 C CA . TYR B 1 193 ? 3.139 21.094 13.617 1 94.94 193 TYR B CA 1
ATOM 3472 C C . TYR B 1 193 ? 1.82 20.375 13.852 1 94.94 193 TYR B C 1
ATOM 3474 O O . TYR B 1 193 ? 1.787 19.328 14.516 1 94.94 193 TYR B O 1
ATOM 3482 N N . ALA B 1 194 ? 0.735 20.953 13.328 1 97.5 194 ALA B N 1
ATOM 3483 C CA . ALA B 1 194 ? -0.45 20.125 13.133 1 97.5 194 ALA B CA 1
ATOM 3484 C C . ALA B 1 194 ? -0.26 19.156 11.969 1 97.5 194 ALA B C 1
ATOM 3486 O O . ALA B 1 194 ? 0.214 19.547 10.898 1 97.5 194 ALA B O 1
ATOM 3487 N N . VAL B 1 195 ? -0.533 17.922 12.188 1 97.69 195 VAL B N 1
ATOM 3488 C CA . VAL B 1 195 ? -0.355 16.938 11.133 1 97.69 195 VAL B CA 1
ATOM 3489 C C . VAL B 1 195 ? -1.682 16.234 10.859 1 97.69 195 VAL B C 1
ATOM 3491 O O . VAL B 1 195 ? -2.336 15.742 11.781 1 97.69 195 VAL B O 1
ATOM 3494 N N . VAL B 1 196 ? -2.129 16.266 9.633 1 98.44 196 VAL B N 1
ATOM 3495 C CA . VAL B 1 196 ? -3.271 15.5 9.156 1 98.44 196 VAL B CA 1
ATOM 3496 C C . VAL B 1 196 ? -2.812 14.5 8.094 1 98.44 196 VAL B C 1
ATOM 3498 O O . VAL B 1 196 ? -2.238 14.891 7.074 1 98.44 196 VAL B O 1
ATOM 3501 N N . MET B 1 197 ? -3.039 13.258 8.336 1 97.69 197 MET B N 1
ATOM 3502 C CA . MET B 1 197 ? -2.607 12.258 7.367 1 97.69 197 MET B CA 1
ATOM 3503 C C . MET B 1 197 ? -3.744 11.297 7.031 1 97.69 197 MET B C 1
ATOM 3505 O O . MET B 1 197 ? -4.566 10.977 7.891 1 97.69 197 MET B O 1
ATOM 3509 N N . THR B 1 198 ? -3.824 10.93 5.793 1 97.62 198 THR B N 1
ATOM 3510 C CA . THR B 1 198 ? -4.789 9.914 5.371 1 97.62 198 THR B CA 1
ATOM 3511 C C . THR B 1 198 ? -4.129 8.547 5.262 1 97.62 198 THR B C 1
ATOM 3513 O O . THR B 1 198 ? -2.943 8.445 4.934 1 97.62 198 THR B O 1
ATOM 3516 N N . THR B 1 199 ? -4.887 7.504 5.57 1 97.12 199 THR B N 1
ATOM 3517 C CA . THR B 1 199 ? -4.398 6.137 5.422 1 97.12 199 THR B CA 1
ATOM 3518 C C . THR B 1 199 ? -5.566 5.152 5.344 1 97.12 199 THR B C 1
ATOM 3520 O O . THR B 1 199 ? -6.664 5.445 5.82 1 97.12 199 THR B O 1
ATOM 3523 N N . HIS B 1 200 ? -5.328 4.082 4.75 1 95.94 200 HIS B N 1
ATOM 3524 C CA . HIS B 1 200 ? -6.297 2.992 4.77 1 95.94 200 HIS B CA 1
ATOM 3525 C C . HIS B 1 200 ? -5.855 1.88 5.715 1 95.94 200 HIS B C 1
ATOM 3527 O O . HIS B 1 200 ? -6.543 0.864 5.852 1 95.94 200 HIS B O 1
ATOM 3533 N N . ASN B 1 201 ? -4.746 2.037 6.434 1 96.56 201 ASN B N 1
ATOM 3534 C CA . ASN B 1 201 ? -4.215 1.041 7.359 1 96.56 201 ASN B CA 1
ATOM 3535 C C . ASN B 1 201 ? -4.609 1.349 8.797 1 96.56 201 ASN B C 1
ATOM 3537 O O . ASN B 1 201 ? -4.145 2.332 9.375 1 96.56 201 ASN B O 1
ATOM 3541 N N . PRO B 1 202 ? -5.332 0.492 9.328 1 97.5 202 PRO B N 1
ATOM 3542 C CA . PRO B 1 202 ? -5.863 0.791 10.656 1 97.5 202 PRO B CA 1
ATOM 3543 C C . PRO B 1 202 ? -4.793 0.756 11.75 1 97.5 202 PRO B C 1
ATOM 3545 O O . PRO B 1 202 ? -5.008 1.269 12.852 1 97.5 202 PRO B O 1
ATOM 3548 N N . ASP B 1 203 ? -3.678 0.173 11.516 1 97.44 203 ASP B N 1
ATOM 3549 C CA . ASP B 1 203 ? -2.633 0.109 12.531 1 97.44 203 ASP B CA 1
ATOM 3550 C C . ASP B 1 203 ? -1.908 1.447 12.656 1 97.44 203 ASP B C 1
ATOM 3552 O O . ASP B 1 203 ? -1.277 1.722 13.68 1 97.44 203 ASP B O 1
ATOM 3556 N N . GLN B 1 204 ? -1.976 2.242 11.688 1 97.75 204 GLN B N 1
ATOM 3557 C CA . GLN B 1 204 ? -1.16 3.453 11.648 1 97.75 204 GLN B CA 1
ATOM 3558 C C . GLN B 1 204 ? -1.692 4.512 12.609 1 97.75 204 GLN B C 1
ATOM 3560 O O . GLN B 1 204 ? -0.929 5.094 13.375 1 97.75 204 GLN B O 1
ATOM 3565 N N . PRO B 1 205 ? -3.023 4.77 12.656 1 98.31 205 PRO B N 1
ATOM 3566 C CA . PRO B 1 205 ? -3.492 5.688 13.695 1 98.31 205 PRO B CA 1
ATOM 3567 C C . PRO B 1 205 ? -3.23 5.168 15.102 1 98.31 205 PRO B C 1
ATOM 3569 O O . PRO B 1 205 ? -3.08 5.957 16.047 1 98.31 205 PRO B O 1
ATOM 3572 N N . ILE B 1 206 ? -3.191 3.861 15.242 1 97.88 206 ILE B N 1
ATOM 3573 C CA . ILE B 1 206 ? -2.873 3.287 16.547 1 97.88 206 ILE B CA 1
ATOM 3574 C C . ILE B 1 206 ? -1.432 3.621 16.922 1 97.88 206 ILE B C 1
ATOM 3576 O O . ILE B 1 206 ? -1.159 4.055 18.047 1 97.88 206 ILE B O 1
ATOM 3580 N N . LEU B 1 207 ? -0.537 3.479 15.992 1 97.25 207 LEU B N 1
ATOM 3581 C CA . LEU B 1 207 ? 0.881 3.756 16.188 1 97.25 207 LEU B CA 1
ATOM 3582 C C . LEU B 1 207 ? 1.109 5.234 16.484 1 97.25 207 LEU B C 1
ATOM 3584 O O . LEU B 1 207 ? 1.942 5.586 17.328 1 97.25 207 LEU B O 1
ATOM 3588 N N . LEU B 1 208 ? 0.38 6.008 15.828 1 97.5 208 LEU B N 1
ATOM 3589 C CA . LEU B 1 208 ? 0.62 7.449 15.867 1 97.5 208 LEU B CA 1
ATOM 3590 C C . LEU B 1 208 ? -0.05 8.078 17.078 1 97.5 208 LEU B C 1
ATOM 3592 O O . LEU B 1 208 ? 0.421 9.094 17.609 1 97.5 208 LEU B O 1
ATOM 3596 N N . GLY B 1 209 ? -1.216 7.543 17.438 1 97.12 209 GLY B N 1
ATOM 3597 C CA . GLY B 1 209 ? -2.012 8.148 18.5 1 97.12 209 GLY B CA 1
ATOM 3598 C C . GLY B 1 209 ? -2.709 9.422 18.062 1 97.12 209 GLY B C 1
ATOM 3599 O O . GLY B 1 209 ? -2.943 9.633 16.875 1 97.12 209 GLY B O 1
ATOM 3600 N N . GLY B 1 210 ? -3.178 10.195 19.047 1 97.62 210 GLY B N 1
ATOM 3601 C CA . GLY B 1 210 ? -3.9 11.422 18.75 1 97.62 210 GLY B CA 1
ATOM 3602 C C . GLY B 1 210 ? -5.348 11.18 18.359 1 97.62 210 GLY B C 1
ATOM 3603 O O . GLY B 1 210 ? -6.027 10.352 18.969 1 97.62 210 GLY B O 1
ATOM 3604 N N . LYS B 1 211 ? -5.734 11.945 17.406 1 98.31 211 LYS B N 1
ATOM 3605 C CA . LYS B 1 211 ? -7.117 11.836 16.953 1 98.31 211 LYS B CA 1
ATOM 3606 C C . LYS B 1 211 ? -7.215 10.992 15.68 1 98.31 211 LYS B C 1
ATOM 3608 O O . LYS B 1 211 ? -6.254 10.891 14.914 1 98.31 211 LYS B O 1
ATOM 3613 N N . VAL B 1 212 ? -8.352 10.406 15.562 1 98.5 212 VAL B N 1
ATOM 3614 C CA . VAL B 1 212 ? -8.664 9.68 14.328 1 98.5 212 VAL B CA 1
ATOM 3615 C C . VAL B 1 212 ? -10.039 10.109 13.812 1 98.5 212 VAL B C 1
ATOM 3617 O O . VAL B 1 212 ? -10.945 10.375 14.602 1 98.5 212 VAL B O 1
ATOM 3620 N N . ALA B 1 213 ? -10.102 10.266 12.547 1 98.19 213 ALA B N 1
ATOM 3621 C CA . ALA B 1 213 ? -11.359 10.469 11.828 1 98.19 213 ALA B CA 1
ATOM 3622 C C . ALA B 1 213 ? -11.656 9.289 10.906 1 98.19 213 ALA B C 1
ATOM 3624 O O . ALA B 1 213 ? -10.969 9.094 9.906 1 98.19 213 ALA B O 1
ATOM 3625 N N . LEU B 1 214 ? -12.703 8.539 11.227 1 97.62 214 LEU B N 1
ATOM 3626 C CA . LEU B 1 214 ? -13.117 7.398 10.422 1 97.62 214 LEU B CA 1
ATOM 3627 C C . LEU B 1 214 ? -14.109 7.828 9.336 1 97.62 214 LEU B C 1
ATOM 3629 O O . LEU B 1 214 ? -15.266 8.133 9.633 1 97.62 214 LEU B O 1
ATOM 3633 N N . LEU B 1 215 ? -13.602 7.824 8.188 1 96.5 215 LEU B N 1
ATOM 3634 C CA . LEU B 1 215 ? -14.461 8.172 7.059 1 96.5 215 LEU B CA 1
ATOM 3635 C C . LEU B 1 215 ? -15.016 6.914 6.387 1 96.5 215 LEU B C 1
ATOM 3637 O O . LEU B 1 215 ? -14.266 6.18 5.73 1 96.5 215 LEU B O 1
ATOM 3641 N N . ASN B 1 216 ? -16.281 6.734 6.547 1 92.75 216 ASN B N 1
ATOM 3642 C CA . ASN B 1 216 ? -16.938 5.551 6.004 1 92.75 216 ASN B CA 1
ATOM 3643 C C . ASN B 1 216 ? -17.266 5.723 4.523 1 92.75 216 ASN B C 1
ATOM 3645 O O . ASN B 1 216 ? -17.344 6.848 4.027 1 92.75 216 ASN B O 1
ATOM 3649 N N . ALA B 1 217 ? -17.547 4.59 3.887 1 86.88 217 ALA B N 1
ATOM 3650 C CA . ALA B 1 217 ? -17.859 4.605 2.463 1 86.88 217 ALA B CA 1
ATOM 3651 C C . ALA B 1 217 ? -19.172 5.355 2.205 1 86.88 217 ALA B C 1
ATOM 3653 O O . ALA B 1 217 ? -19.375 5.891 1.114 1 86.88 217 ALA B O 1
ATOM 3654 N N . ASP B 1 218 ? -20 5.461 3.164 1 88.75 218 ASP B N 1
ATOM 3655 C CA . ASP B 1 218 ? -21.281 6.133 2.992 1 88.75 218 ASP B CA 1
ATOM 3656 C C . ASP B 1 218 ? -21.156 7.633 3.23 1 88.75 218 ASP B C 1
ATOM 3658 O O . ASP B 1 218 ? -22.141 8.359 3.178 1 88.75 218 ASP B O 1
ATOM 3662 N N . GLY B 1 219 ? -19.953 8.031 3.578 1 91.06 219 GLY B N 1
ATOM 3663 C CA . GLY B 1 219 ? -19.703 9.461 3.693 1 91.06 219 GLY B CA 1
ATOM 3664 C C . GLY B 1 219 ? -19.797 9.969 5.121 1 91.06 219 GLY B C 1
ATOM 3665 O O . GLY B 1 219 ? -19.562 11.148 5.379 1 91.06 219 GLY B O 1
ATOM 3666 N N . THR B 1 220 ? -20.094 9.125 6.059 1 93.5 220 THR B N 1
ATOM 3667 C CA . THR B 1 220 ? -20.172 9.547 7.453 1 93.5 220 THR B CA 1
ATOM 3668 C C . THR B 1 220 ? -18.781 9.57 8.086 1 93.5 220 THR B C 1
ATOM 3670 O O . THR B 1 220 ? -17.891 8.828 7.68 1 93.5 220 THR B O 1
ATOM 3673 N N . LEU B 1 221 ? -18.656 10.461 9.078 1 96.56 221 LEU B N 1
ATOM 3674 C CA . LEU B 1 221 ? -17.359 10.641 9.734 1 96.56 221 LEU B CA 1
ATOM 3675 C C . LEU B 1 221 ? -17.5 10.508 11.25 1 96.56 221 LEU B C 1
ATOM 3677 O O . LEU B 1 221 ? -18.359 11.156 11.859 1 96.56 221 LEU B O 1
ATOM 3681 N N . ALA B 1 222 ? -16.766 9.664 11.844 1 96.12 222 ALA B N 1
ATOM 3682 C CA . ALA B 1 222 ? -16.641 9.57 13.297 1 96.12 222 ALA B CA 1
ATOM 3683 C C . ALA B 1 222 ? -15.266 10.062 13.758 1 96.12 222 ALA B C 1
ATOM 3685 O O . ALA B 1 222 ? -14.234 9.594 13.266 1 96.12 222 ALA B O 1
ATOM 3686 N N . VAL B 1 223 ? -15.305 11 14.648 1 97.5 223 VAL B N 1
ATOM 3687 C CA . VAL B 1 223 ? -14.047 11.617 15.078 1 97.5 223 VAL B CA 1
ATOM 3688 C C . VAL B 1 223 ? -13.875 11.445 16.578 1 97.5 223 VAL B C 1
ATOM 3690 O O . VAL B 1 223 ? -14.844 11.555 17.344 1 97.5 223 VAL B O 1
ATOM 3693 N N . GLY B 1 224 ? -12.703 11.195 17.047 1 97.62 224 GLY B N 1
ATOM 3694 C CA . GLY B 1 224 ? -12.359 11.102 18.453 1 97.62 224 GLY B CA 1
ATOM 3695 C C . GLY B 1 224 ? -10.922 10.68 18.688 1 97.62 224 GLY B C 1
ATOM 3696 O O . GLY B 1 224 ? -10.109 10.68 17.766 1 97.62 224 GLY B O 1
ATOM 3697 N N . ASP B 1 225 ? -10.602 10.469 19.922 1 98 225 ASP B N 1
ATOM 3698 C CA . ASP B 1 225 ? -9.281 9.938 20.266 1 98 225 ASP B CA 1
ATOM 3699 C C . ASP B 1 225 ? -9.07 8.562 19.656 1 98 225 ASP B C 1
ATOM 3701 O O . ASP B 1 225 ? -9.969 7.715 19.688 1 98 225 ASP B O 1
ATOM 3705 N N . ALA B 1 226 ? -7.895 8.328 19.062 1 97.56 226 ALA B N 1
ATOM 3706 C CA . ALA B 1 226 ? -7.609 7.055 18.406 1 97.56 226 ALA B CA 1
ATOM 3707 C C . ALA B 1 226 ? -7.816 5.887 19.375 1 97.56 226 ALA B C 1
ATOM 3709 O O . ALA B 1 226 ? -8.422 4.879 19.016 1 97.56 226 ALA B O 1
ATOM 3710 N N . ALA B 1 227 ? -7.402 6.027 20.562 1 96.06 227 ALA B N 1
ATOM 3711 C CA . ALA B 1 227 ? -7.426 4.957 21.562 1 96.06 227 ALA B CA 1
ATOM 3712 C C . ALA B 1 227 ? -8.859 4.547 21.891 1 96.06 227 ALA B C 1
ATOM 3714 O O . ALA B 1 227 ? -9.125 3.377 22.172 1 96.06 227 ALA B O 1
ATOM 3715 N N . THR B 1 228 ? -9.797 5.496 21.781 1 96.62 228 THR B N 1
ATOM 3716 C CA . THR B 1 228 ? -11.164 5.215 22.219 1 96.62 228 THR B CA 1
ATOM 3717 C C . THR B 1 228 ? -12.078 5.027 21.016 1 96.62 228 THR B C 1
ATOM 3719 O O . THR B 1 228 ? -13.07 4.301 21.094 1 96.62 228 THR B O 1
ATOM 3722 N N . THR B 1 229 ? -11.703 5.602 19.953 1 97.38 229 THR B N 1
ATOM 3723 C CA . THR B 1 229 ? -12.562 5.578 18.781 1 97.38 229 THR B CA 1
ATOM 3724 C C . THR B 1 229 ? -12.344 4.301 17.969 1 97.38 229 THR B C 1
ATOM 3726 O O . THR B 1 229 ? -13.289 3.738 17.422 1 97.38 229 THR B O 1
ATOM 3729 N N . LEU B 1 230 ? -11.117 3.822 17.938 1 97.94 230 LEU B N 1
ATOM 3730 C CA . LEU B 1 230 ? -10.812 2.598 17.203 1 97.94 230 LEU B CA 1
ATOM 3731 C C . LEU B 1 230 ? -11.172 1.368 18.031 1 97.94 230 LEU B C 1
ATOM 3733 O O . LEU B 1 230 ? -10.695 1.216 19.156 1 97.94 230 LEU B O 1
ATOM 3737 N N . THR B 1 231 ? -12.086 0.653 17.531 1 97.81 231 THR B N 1
ATOM 3738 C CA . THR B 1 231 ? -12.469 -0.621 18.125 1 97.81 231 THR B CA 1
ATOM 3739 C C . THR B 1 231 ? -12.516 -1.723 17.078 1 97.81 231 THR B C 1
ATOM 3741 O O . THR B 1 231 ? -12.641 -1.44 15.875 1 97.81 231 THR B O 1
ATOM 3744 N N . SER B 1 232 ? -12.406 -2.977 17.594 1 97.62 232 SER B N 1
ATOM 3745 C CA . SER B 1 232 ? -12.508 -4.105 16.672 1 97.62 232 SER B CA 1
ATOM 3746 C C . SER B 1 232 ? -13.812 -4.051 15.883 1 97.62 232 SER B C 1
ATOM 3748 O O . SER B 1 232 ? -13.82 -4.289 14.672 1 97.62 232 SER B O 1
ATOM 3750 N N . ALA B 1 233 ? -14.867 -3.715 16.547 1 97 233 ALA B N 1
ATOM 3751 C CA . ALA B 1 233 ? -16.188 -3.664 15.93 1 97 233 ALA B CA 1
ATOM 3752 C C . ALA B 1 233 ? -16.234 -2.588 14.852 1 97 233 ALA B C 1
ATOM 3754 O O . ALA B 1 233 ? -16.688 -2.848 13.727 1 97 233 ALA B O 1
ATOM 3755 N N . ARG B 1 234 ? -15.797 -1.389 15.117 1 96.69 234 ARG B N 1
ATOM 3756 C CA . ARG B 1 234 ? -15.828 -0.279 14.172 1 96.69 234 ARG B CA 1
ATOM 3757 C C . ARG B 1 234 ? -14.953 -0.573 12.961 1 96.69 234 ARG B C 1
ATOM 3759 O O . ARG B 1 234 ? -15.352 -0.312 11.82 1 96.69 234 ARG B O 1
ATOM 3766 N N . LEU B 1 235 ? -13.766 -1.119 13.219 1 97.25 235 LEU B N 1
ATOM 3767 C CA . LEU B 1 235 ? -12.836 -1.399 12.133 1 97.25 235 LEU B CA 1
ATOM 3768 C C . LEU B 1 235 ? -13.359 -2.535 11.258 1 97.25 235 LEU B C 1
ATOM 3770 O O . LEU B 1 235 ? -13.211 -2.492 10.031 1 97.25 235 LEU B O 1
ATOM 3774 N N . SER B 1 236 ? -13.938 -3.553 11.914 1 97 236 SER B N 1
ATOM 3775 C CA . SER B 1 236 ? -14.516 -4.652 11.148 1 97 236 SER B CA 1
ATOM 3776 C C . SER B 1 236 ? -15.648 -4.16 10.242 1 97 236 SER B C 1
ATOM 3778 O O . SER B 1 236 ? -15.758 -4.598 9.094 1 97 236 SER B O 1
ATOM 3780 N N . GLU B 1 237 ? -16.406 -3.293 10.758 1 95.38 237 GLU B N 1
ATOM 3781 C CA . GLU B 1 237 ? -17.484 -2.697 9.969 1 95.38 237 GLU B CA 1
ATOM 3782 C C . GLU B 1 237 ? -16.938 -1.831 8.844 1 95.38 237 GLU B C 1
ATOM 3784 O O . GLU B 1 237 ? -17.375 -1.931 7.699 1 95.38 237 GLU B O 1
ATOM 3789 N N . LEU B 1 238 ? -16 -1.048 9.125 1 95.06 238 LEU B N 1
ATOM 3790 C CA . LEU B 1 238 ? -15.391 -0.123 8.172 1 95.06 238 LEU B CA 1
ATOM 3791 C C . LEU B 1 238 ? -14.859 -0.868 6.953 1 95.06 238 LEU B C 1
ATOM 3793 O O . LEU B 1 238 ? -15.023 -0.409 5.82 1 95.06 238 LEU B O 1
ATOM 3797 N N . TYR B 1 239 ? -14.242 -2.053 7.207 1 94.31 239 TYR B N 1
ATOM 3798 C CA . TYR B 1 239 ? -13.531 -2.729 6.129 1 94.31 239 TYR B CA 1
ATOM 3799 C C . TYR B 1 239 ? -14.281 -3.973 5.672 1 94.31 239 TYR B C 1
ATOM 3801 O O . TYR B 1 239 ? -13.859 -4.652 4.734 1 94.31 239 TYR B O 1
ATOM 3809 N N . GLY B 1 240 ? -15.391 -4.297 6.277 1 92 240 GLY B N 1
ATOM 3810 C CA . GLY B 1 240 ? -16.203 -5.445 5.898 1 92 240 GLY B CA 1
ATOM 3811 C C . GLY B 1 240 ? -15.484 -6.77 6.086 1 92 240 GLY B C 1
ATOM 3812 O O . GLY B 1 240 ? -15.625 -7.68 5.266 1 92 240 GLY B O 1
ATOM 3813 N N . THR B 1 241 ? -14.625 -6.84 7.027 1 91.75 241 THR B N 1
ATOM 3814 C CA . THR B 1 241 ? -13.875 -8.047 7.371 1 91.75 241 THR B CA 1
ATOM 3815 C C . THR B 1 241 ? -13.57 -8.078 8.867 1 91.75 241 THR B C 1
ATOM 3817 O O . THR B 1 241 ? -13.57 -7.043 9.531 1 91.75 241 THR B O 1
ATOM 3820 N N . GLU B 1 242 ? -13.328 -9.211 9.336 1 94.12 242 GLU B N 1
ATOM 3821 C CA . GLU B 1 242 ? -13.055 -9.367 10.758 1 94.12 242 GLU B CA 1
ATOM 3822 C C . GLU B 1 242 ? -11.664 -8.844 11.117 1 94.12 242 GLU B C 1
ATOM 3824 O O . GLU B 1 242 ? -10.656 -9.383 10.648 1 94.12 242 GLU B O 1
ATOM 3829 N N . LEU B 1 243 ? -11.617 -7.855 11.969 1 96.38 243 LEU B N 1
ATOM 3830 C CA . LEU B 1 243 ? -10.383 -7.27 12.469 1 96.38 243 LEU B CA 1
ATOM 3831 C C . LEU B 1 243 ? -10.375 -7.234 13.992 1 96.38 243 LEU B C 1
ATOM 3833 O O . LEU B 1 243 ? -11.422 -7.105 14.625 1 96.38 243 LEU B O 1
ATOM 3837 N N . HIS B 1 244 ? -9.203 -7.312 14.562 1 97.19 244 HIS B N 1
ATOM 3838 C CA . HIS B 1 244 ? -9.062 -7.371 16.016 1 97.19 244 HIS B CA 1
ATOM 3839 C C . HIS B 1 244 ? -7.996 -6.395 16.5 1 97.19 244 HIS B C 1
ATOM 3841 O O . HIS B 1 244 ? -6.891 -6.352 15.953 1 97.19 244 HIS B O 1
ATOM 3847 N N . LEU B 1 245 ? -8.414 -5.617 17.453 1 97.88 245 LEU B N 1
ATOM 3848 C CA . LEU B 1 245 ? -7.434 -4.875 18.234 1 97.88 245 LEU B CA 1
ATOM 3849 C C . LEU B 1 245 ? -6.988 -5.684 19.453 1 97.88 245 LEU B C 1
ATOM 3851 O O . LEU B 1 245 ? -7.816 -6.121 20.25 1 97.88 245 LEU B O 1
ATOM 3855 N N . ALA B 1 246 ? -5.684 -5.906 19.531 1 96.69 246 ALA B N 1
ATOM 3856 C CA . ALA B 1 246 ? -5.16 -6.742 20.609 1 96.69 246 ALA B CA 1
ATOM 3857 C C . ALA B 1 246 ? -3.844 -6.184 21.141 1 96.69 246 ALA B C 1
ATOM 3859 O O . ALA B 1 246 ? -3.014 -5.691 20.375 1 96.69 246 ALA B O 1
ATOM 3860 N N . TYR B 1 247 ? -3.754 -6.297 22.438 1 96.44 247 TYR B N 1
ATOM 3861 C CA . TYR B 1 247 ? -2.494 -5.91 23.062 1 96.44 247 TYR B CA 1
ATOM 3862 C C . TYR B 1 247 ? -1.411 -6.949 22.797 1 96.44 247 TYR B C 1
ATOM 3864 O O . TYR B 1 247 ? -1.635 -8.148 22.969 1 96.44 247 TYR B O 1
ATOM 3872 N N . VAL B 1 248 ? -0.321 -6.445 22.312 1 95.75 248 VAL B N 1
ATOM 3873 C CA . VAL B 1 248 ? 0.811 -7.312 22 1 95.75 248 VAL B CA 1
ATOM 3874 C C . VAL B 1 248 ? 1.938 -7.066 23 1 95.75 248 VAL B C 1
ATOM 3876 O O . VAL B 1 248 ? 2.648 -6.062 22.906 1 95.75 248 VAL B O 1
ATOM 3879 N N . ASP B 1 249 ? 2.189 -8.023 23.812 1 94.44 249 ASP B N 1
ATOM 3880 C CA . ASP B 1 249 ? 3.135 -7.898 24.922 1 94.44 249 ASP B CA 1
ATOM 3881 C C . ASP B 1 249 ? 4.547 -7.637 24.406 1 94.44 249 ASP B C 1
ATOM 3883 O O . ASP B 1 249 ? 5.266 -6.793 24.953 1 94.44 249 ASP B O 1
ATOM 3887 N N . ALA B 1 250 ? 4.867 -8.234 23.359 1 92.19 250 ALA B N 1
ATOM 3888 C CA . ALA B 1 250 ? 6.23 -8.211 22.844 1 92.19 250 ALA B CA 1
ATOM 3889 C C . ALA B 1 250 ? 6.652 -6.789 22.484 1 92.19 250 ALA B C 1
ATOM 3891 O O . ALA B 1 250 ? 7.84 -6.461 22.516 1 92.19 250 ALA B O 1
ATOM 3892 N N . VAL B 1 251 ? 5.648 -5.973 22.125 1 94.94 251 VAL B N 1
ATOM 3893 C CA . VAL B 1 251 ? 5.996 -4.629 21.672 1 94.94 251 VAL B CA 1
ATOM 3894 C C . VAL B 1 251 ? 5.289 -3.592 22.547 1 94.94 251 VAL B C 1
ATOM 3896 O O . VAL B 1 251 ? 5.383 -2.389 22.297 1 94.94 251 VAL B O 1
ATOM 3899 N N . ASP B 1 252 ? 4.535 -3.99 23.5 1 95.69 252 ASP B N 1
ATOM 3900 C CA . ASP B 1 252 ? 3.877 -3.154 24.5 1 95.69 252 ASP B CA 1
ATOM 3901 C C . ASP B 1 252 ? 2.955 -2.133 23.828 1 95.69 252 ASP B C 1
ATOM 3903 O O . ASP B 1 252 ? 3.049 -0.935 24.109 1 95.69 252 ASP B O 1
ATOM 3907 N N . ARG B 1 253 ? 2.107 -2.623 22.969 1 96 253 ARG B N 1
ATOM 3908 C CA . ARG B 1 253 ? 1.111 -1.758 22.344 1 96 253 ARG B CA 1
ATOM 3909 C C . ARG B 1 253 ? -0.05 -2.572 21.781 1 96 253 ARG B C 1
ATOM 3911 O O . ARG B 1 253 ? 0.058 -3.791 21.625 1 96 253 ARG B O 1
ATOM 3918 N N . ILE B 1 254 ? -1.12 -1.845 21.531 1 97.44 254 ILE B N 1
ATOM 3919 C CA . ILE B 1 254 ? -2.242 -2.434 20.812 1 97.44 254 ILE B CA 1
ATOM 3920 C C . ILE B 1 254 ? -1.928 -2.469 19.312 1 97.44 254 ILE B C 1
ATOM 3922 O O . ILE B 1 254 ? -1.344 -1.527 18.766 1 97.44 254 ILE B O 1
ATOM 3926 N N . ALA B 1 255 ? -2.215 -3.555 18.625 1 97 255 ALA B N 1
ATOM 3927 C CA . ALA B 1 255 ? -2.1 -3.682 17.188 1 97 255 ALA B CA 1
ATOM 3928 C C . ALA B 1 255 ? -3.418 -4.137 16.562 1 97 255 ALA B C 1
ATOM 3930 O O . ALA B 1 255 ? -4.273 -4.691 17.25 1 97 255 ALA B O 1
ATOM 3931 N N . CYS B 1 256 ? -3.607 -3.787 15.344 1 97.44 256 CYS B N 1
ATOM 3932 C CA . CYS B 1 256 ? -4.742 -4.297 14.578 1 97.44 256 CYS B CA 1
ATOM 3933 C C . CYS B 1 256 ? -4.336 -5.508 13.742 1 97.44 256 CYS B C 1
ATOM 3935 O O . CYS B 1 256 ? -3.391 -5.434 12.953 1 97.44 256 CYS B O 1
ATOM 3937 N N . VAL B 1 257 ? -5.02 -6.625 13.906 1 96.25 257 VAL B N 1
ATOM 3938 C CA . VAL B 1 257 ? -4.684 -7.852 13.188 1 96.25 257 VAL B CA 1
ATOM 3939 C C . VAL B 1 257 ? -5.957 -8.5 12.648 1 96.25 257 VAL B C 1
ATOM 3941 O O . VAL B 1 257 ? -7.035 -8.328 13.219 1 96.25 257 VAL B O 1
ATOM 3944 N N . SER B 1 258 ? -5.805 -9.133 11.531 1 95.62 258 SER B N 1
ATOM 3945 C CA . SER B 1 258 ? -6.902 -9.93 11.008 1 95.62 258 SER B CA 1
ATOM 3946 C C . SER B 1 258 ? -6.898 -11.336 11.594 1 95.62 258 SER B C 1
ATOM 3948 O O . SER B 1 258 ? -5.879 -11.789 12.117 1 95.62 258 SER B O 1
ATOM 3950 N N . GLY B 1 259 ? -8.016 -11.93 11.531 1 94 259 GLY B N 1
ATOM 3951 C CA . GLY B 1 259 ? -8.055 -13.344 11.844 1 94 259 GLY B CA 1
ATOM 3952 C C . GLY B 1 259 ? -7.391 -14.211 10.789 1 94 259 GLY B C 1
ATOM 3953 O O . GLY B 1 259 ? -6.82 -13.688 9.828 1 94 259 GLY B O 1
ATOM 3954 N N . ARG B 1 260 ? -7.367 -15.523 11.023 1 93.75 260 ARG B N 1
ATOM 3955 C CA . ARG B 1 260 ? -6.84 -16.469 10.047 1 93.75 260 ARG B CA 1
ATOM 3956 C C . ARG B 1 260 ? -7.637 -16.406 8.742 1 93.75 260 ARG B C 1
ATOM 3958 O O . ARG B 1 260 ? -8.789 -15.977 8.734 1 93.75 260 ARG B O 1
ATOM 3965 N N . LEU B 1 261 ? -6.965 -16.812 7.762 1 93.06 261 LEU B N 1
ATOM 3966 C CA . LEU B 1 261 ? -7.621 -16.797 6.457 1 93.06 261 LEU B CA 1
ATOM 3967 C C . LEU B 1 261 ? -8.555 -18 6.305 1 93.06 261 LEU B C 1
ATOM 3969 O O . LEU B 1 261 ? -8.234 -19.094 6.77 1 93.06 261 LEU B O 1
#

Organism: Slackia exigua (strain ATCC 700122 / DSM 15923 / CIP 105133 / JCM 11022 / KCTC 5966 / S-7) (NCBI:txid649764)

InterPro domains:
  IPR003439 ABC transporter-like, ATP-binding domain [PF00005] (23-171)
  IPR003439 ABC transporter-like, ATP-binding domain [PS50893] (5-242)
  IPR003593 AAA+ ATPase domain [SM00382] (31-218)
  IPR017871 ABC transporter-like, conserved site [PS00211] (143-157)
  IPR027417 P-loop containing nucleoside triphosphate hydrolase [G3DSA:3.40.50.300] (3-257)
  IPR027417 P-loop containing nucleoside triphosphate hydrolase [SSF52540] (3-232)
  IPR050153 Metal Ion Import ATP-binding [PTHR42734] (3-245)

Solvent-accessible surface area (backbone atoms only — not comparable to full-atom values): 27172 Å² total; per-residue (Å²): 130,82,46,34,36,35,34,41,47,26,20,33,55,55,90,91,44,89,62,60,44,28,49,65,34,63,52,69,39,38,72,35,30,44,35,29,39,34,33,49,75,88,21,38,65,66,57,52,53,27,37,69,71,54,76,39,82,61,75,34,61,49,39,28,49,72,83,33,51,39,90,77,47,50,73,57,59,44,42,52,40,42,19,74,33,60,63,71,76,85,66,69,86,82,40,27,38,50,55,51,26,38,59,34,32,23,63,87,32,54,104,78,46,74,77,49,74,67,34,51,50,44,37,53,50,47,30,58,73,69,67,33,65,89,46,32,77,36,44,52,82,74,46,52,67,58,54,42,49,52,48,43,49,46,23,33,55,40,37,56,35,50,26,39,38,30,40,36,72,41,63,85,41,27,56,34,51,30,52,53,51,50,40,48,55,50,51,42,21,74,72,42,26,17,36,38,34,34,40,44,54,77,45,52,40,56,60,67,34,52,28,29,33,40,33,32,78,84,15,45,65,50,72,40,46,24,82,74,60,61,39,34,68,57,50,16,61,64,42,73,39,70,40,38,66,42,78,36,77,92,47,70,42,68,42,62,42,63,52,75,110,133,82,46,37,35,35,36,41,46,26,20,35,56,54,90,91,45,88,63,60,45,28,49,66,34,62,52,68,38,38,71,33,31,43,37,29,39,34,32,49,75,87,22,39,64,66,58,52,52,28,37,68,72,56,77,39,82,63,74,35,60,48,39,28,48,73,82,33,51,39,90,77,46,49,72,57,59,44,42,53,40,41,20,74,34,58,63,70,75,84,66,71,89,86,42,27,35,50,55,54,27,38,60,32,34,26,60,86,32,55,102,80,47,72,78,51,73,67,34,51,51,46,36,53,50,46,30,58,74,68,68,33,65,89,46,32,79,35,44,52,82,74,47,54,69,59,54,41,49,51,50,43,51,45,25,32,55,41,37,56,34,50,27,37,37,30,40,36,74,43,63,84,41,27,56,34,50,30,53,52,51,52,39,49,54,50,52,42,20,73,72,44,27,17,35,38,34,34,40,44,54,77,46,53,41,57,61,67,34,52,28,29,33,41,34,32,79,86,15,45,64,51,71,40,46,24,82,74,58,59,40,35,67,57,51,16,61,66,40,74,40,72,40,38,66,42,79,36,78,92,48,70,42,68,44,62,43,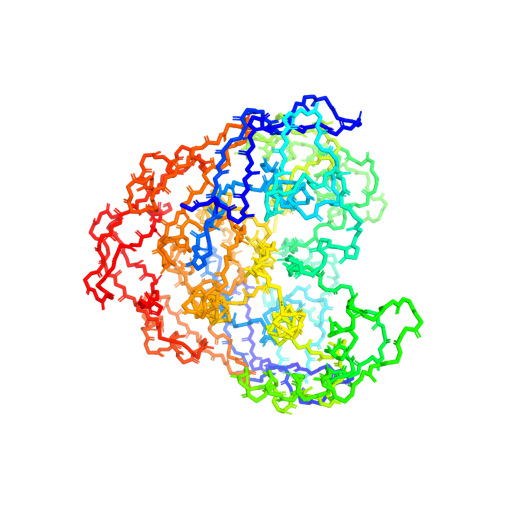62,52,76,109

Foldseek 3Di:
DDFQKWWAQFWADDPPDPDILAGGDTDGFHWLFEEEEAFDPSSCLVVVVCQQLLNDPTPDTFMDGPNHTSPPDDNLRSLLAEAEQEQDDPQDPDDALLRVLLVLLCSVPPVPRDRDPVLNVLSVVLCVVLVVVVRRGPRLVPDDLLNNLSSSVSSSVSSVHQEYEAEASPVPDDPVSSVVVLVVQLVVSVVGHTYYYYHHALFSCQVNWGKYWYRASNRDIDIDTSVPRDAQVVNCVRVVAGKHWDQDPVVGGTGIDHDDD/DDFQKWWAQFWADDPPDPDILAGGDTDGFHWLFEEEEAFDPSSCLVVVVCQQLLNDPTPDTFMDGPNHTSPPDDNLRSLLAEAEQEQDDPQDPDDALLRVLLVLLCSVAPVPRDRDPVLSVLSVVLCVVLVVVVRRGPRLVPDDLLNNLSSSVSSSVSSVHQEYEAEASPVPDDPVSSVVVLVVQLVVSVVGHTYYYYHHALFSCQVNWGKYWYRASNRDIDIDTSVPRDAQVVNCVRVVAGKHWDQDPVVGGTGIDHDDD